Protein 2KUX (pdb70)

InterPro domains:
  IPR005535 Cyclotide [PF03784] (1-30)
  IPR005535 Cyclotide [PIRSF037891] (2-30)
  IPR005535 Cyclotide [PS51052] (1-30)
  IPR012323 Cyclotide, bracelet, conserved site [PS60008] (4-13)
  IPR036146 Cyclotide superfamily [SSF57038] (4-30)

Sequence (30 aa):
GTPCGESCVYIPCISGVIGCSCTDKVCYLNGTPCGESCVYIPCISGVIGCSCTDKVCYLNGTPCGESCVYIPCISGVIGCSCTDKVCYLNGTPCGESCVYIPCISGVIGCSCTDKVCYLNGTPCGESCVYIPCISGVIGCSCTDKVCYLNGTPCGESCVYIPCISGVIGCSCTDKVCYLNGTPCGESCVYIPCISGVIGCSCTDKVCYLNGTPCGESCVYIPCISGVIGCSCTDKVCYLNGTPCGESCVYIPCISGVIGCSCTDKVCYLNGTPCGESCVYIPCISGVIGCSCTDKVCYLNGTPCGESCVYIPCISGVIGCSCTDKVCYLNGTPCGESCVYIPCISGVIGCSCTDKVCYLNGTPCGESCVYIPCISGVIGCSCTDKVCYLNGTPCGESCVYIPCISGVIGCSCTDKVCYLNGTPCGESCVYIPCISGVIGCSCTDKVCYLNGTPCGESCVYIPCISGVIGCSCTDKVCYLNGTPCGESCVYIPCISGVIGCSCTDKVCYLNGTPCGESCVYIPCISGVIGCSCTDKVCYLNGTPCGESCVYIPCISGVIGCSCTDKVCYLNGTPCGESCVYIPCISGVIGCSCTDKVCYLN

Solvent-accessible surface area: 2244 Å² total; per-residue (Å²): 51,90,80,37,78,33,50,44,89,205,114,108,26,130,52,10,132,118,35,10,68,53,80,107,102,52,2,81,67,137

Structure (mmCIF, N/CA/C/O backbone):
data_2KUX
#
_entry.id   2KUX
#
loop_
_atom_site.group_PDB
_atom_site.id
_atom_site.type_symbol
_atom_site.label_atom_id
_atom_site.label_alt_id
_atom_site.label_comp_id
_atom_site.label_asym_id
_atom_site.label_entity_id
_atom_site.label_seq_id
_atom_site.pdbx_PDB_ins_code
_atom_site.Cartn_x
_atom_site.Cartn_y
_atom_site.Cartn_z
_atom_site.occupancy
_atom_site.B_iso_or_equiv
_atom_site.auth_seq_id
_atom_site.auth_comp_id
_atom_site.auth_asym_id
_atom_site.auth_atom_id
_atom_site.pdbx_PDB_model_num
ATOM 1 N N . GLY A 1 1 ? 5.604 8.389 -0.447 1.00 0.00 1 GLY A N 1
ATOM 2 C CA . GLY A 1 1 ? 5.257 9.309 -1.503 1.00 0.00 1 GLY A CA 1
ATOM 3 C C . GLY A 1 1 ? 5.026 8.617 -2.834 1.00 0.00 1 GLY A C 1
ATOM 4 O O . GLY A 1 1 ? 4.144 9.017 -3.592 1.00 0.00 1 GLY A O 1
ATOM 8 N N . THR A 1 2 ? 5.816 7.589 -3.138 1.00 0.00 2 THR A N 1
ATOM 9 C CA . THR A 1 2 ? 5.663 6.889 -4.413 1.00 0.00 2 THR A CA 1
ATOM 10 C C . THR A 1 2 ? 4.851 5.606 -4.258 1.00 0.00 2 THR A C 1
ATOM 11 O O . THR A 1 2 ? 5.302 4.665 -3.618 1.00 0.00 2 THR A O 1
ATOM 22 N N . PRO A 1 3 ? 3.642 5.547 -4.849 1.00 0.00 3 PRO A N 1
ATOM 23 C CA . PRO A 1 3 ? 2.770 4.366 -4.769 1.00 0.00 3 PRO A CA 1
ATOM 24 C C . PRO A 1 3 ? 3.502 3.072 -5.114 1.00 0.00 3 PRO A C 1
ATOM 25 O O . PRO A 1 3 ? 4.174 2.981 -6.139 1.00 0.00 3 PRO A O 1
ATOM 36 N N . CYS A 1 4 ? 3.380 2.080 -4.240 1.00 0.00 4 CYS A N 1
ATOM 37 C CA . CYS A 1 4 ? 4.049 0.797 -4.435 1.00 0.00 4 CYS A CA 1
ATOM 38 C C . CYS A 1 4 ? 3.190 -0.166 -5.247 1.00 0.00 4 CYS A C 1
ATOM 39 O O . CYS A 1 4 ? 3.442 -1.368 -5.259 1.00 0.00 4 CYS A O 1
ATOM 46 N N . GLY A 1 5 ? 2.177 0.372 -5.925 1.00 0.00 5 GLY A N 1
ATOM 47 C CA . GLY A 1 5 ? 1.292 -0.456 -6.729 1.00 0.00 5 GLY A CA 1
ATOM 48 C C . GLY A 1 5 ? 0.610 -1.526 -5.899 1.00 0.00 5 GLY A C 1
ATOM 49 O O . GLY A 1 5 ? 0.340 -2.624 -6.380 1.00 0.00 5 GLY A O 1
ATOM 53 N N . GLU A 1 6 ? 0.344 -1.197 -4.646 1.00 0.00 6 GLU A N 1
ATOM 54 C CA . GLU A 1 6 ? -0.293 -2.115 -3.721 1.00 0.00 6 GLU A CA 1
ATOM 55 C C . GLU A 1 6 ? -1.363 -1.367 -2.937 1.00 0.00 6 GLU A C 1
ATOM 56 O O . GLU A 1 6 ? -1.212 -0.177 -2.659 1.00 0.00 6 GLU A O 1
ATOM 68 N N . SER A 1 7 ? -2.448 -2.044 -2.606 1.00 0.00 7 SER A N 1
ATOM 69 C CA . SER A 1 7 ? -3.539 -1.415 -1.883 1.00 0.00 7 SER A CA 1
ATOM 70 C C . SER A 1 7 ? -4.083 -2.314 -0.784 1.00 0.00 7 SER A C 1
ATOM 71 O O . SER A 1 7 ? -4.021 -3.539 -0.878 1.00 0.00 7 SER A O 1
ATOM 79 N N . CYS A 1 8 ? -4.622 -1.690 0.250 1.00 0.00 8 CYS A N 1
ATOM 80 C CA . CYS A 1 8 ? -5.189 -2.417 1.379 1.00 0.00 8 CYS A CA 1
ATOM 81 C C . CYS A 1 8 ? -6.709 -2.285 1.385 1.00 0.00 8 CYS A C 1
ATOM 82 O O . CYS A 1 8 ? -7.331 -2.132 2.434 1.00 0.00 8 CYS A O 1
ATOM 89 N N . VAL A 1 9 ? -7.301 -2.340 0.196 1.00 0.00 9 VAL A N 1
ATOM 90 C CA . VAL A 1 9 ? -8.747 -2.217 0.052 1.00 0.00 9 VAL A CA 1
ATOM 91 C C . VAL A 1 9 ? -9.459 -3.467 0.557 1.00 0.00 9 VAL A C 1
ATOM 92 O O . VAL A 1 9 ? -10.491 -3.387 1.219 1.00 0.00 9 VAL A O 1
ATOM 105 N N . TYR A 1 10 ? -8.897 -4.619 0.234 1.00 0.00 10 TYR A N 1
ATOM 106 C CA . TYR A 1 10 ? -9.470 -5.896 0.650 1.00 0.00 10 TYR A CA 1
ATOM 107 C C . TYR A 1 10 ? -8.531 -6.620 1.606 1.00 0.00 10 TYR A C 1
ATOM 108 O O . TYR A 1 10 ? -8.944 -7.104 2.657 1.00 0.00 10 TYR A O 1
ATOM 126 N N . ILE A 1 11 ? -7.266 -6.689 1.226 1.00 0.00 11 ILE A N 1
ATOM 127 C CA . ILE A 1 11 ? -6.254 -7.349 2.034 1.00 0.00 11 ILE A CA 1
ATOM 128 C C . ILE A 1 11 ? -5.136 -6.373 2.370 1.00 0.00 11 ILE A C 1
ATOM 129 O O . ILE A 1 11 ? -4.901 -5.421 1.628 1.00 0.00 11 ILE A O 1
ATOM 145 N N . PRO A 1 12 ? -4.434 -6.588 3.493 1.00 0.00 12 PRO A N 1
ATOM 146 C CA . PRO A 1 12 ? -3.339 -5.715 3.908 1.00 0.00 12 PRO A CA 1
ATOM 147 C C . PRO A 1 12 ? -2.162 -5.788 2.944 1.00 0.00 12 PRO A C 1
ATOM 148 O O . PRO A 1 12 ? -1.972 -6.789 2.251 1.00 0.00 12 PRO A O 1
ATOM 159 N N . CYS A 1 13 ? -1.386 -4.722 2.904 1.00 0.00 13 CYS A N 1
ATOM 160 C CA . CYS A 1 13 ? -0.228 -4.644 2.025 1.00 0.00 13 CYS A CA 1
ATOM 161 C C . CYS A 1 13 ? 0.863 -5.617 2.459 1.00 0.00 13 CYS A C 1
ATOM 162 O O . CYS A 1 13 ? 1.280 -5.622 3.619 1.00 0.00 13 CYS A O 1
ATOM 169 N N . ILE A 1 14 ? 1.331 -6.423 1.517 1.00 0.00 14 ILE A N 1
ATOM 170 C CA . ILE A 1 14 ? 2.387 -7.385 1.786 1.00 0.00 14 ILE A CA 1
ATOM 171 C C . ILE A 1 14 ? 3.740 -6.737 1.526 1.00 0.00 14 ILE A C 1
ATOM 172 O O . ILE A 1 14 ? 4.673 -6.863 2.318 1.00 0.00 14 ILE A O 1
ATOM 188 N N . SER A 1 15 ? 3.822 -6.023 0.414 1.00 0.00 15 SER A N 1
ATOM 189 C CA . SER A 1 15 ? 5.036 -5.324 0.021 1.00 0.00 15 SER A CA 1
ATOM 190 C C . SER A 1 15 ? 5.254 -4.106 0.915 1.00 0.00 15 SER A C 1
ATOM 191 O O . SER A 1 15 ? 6.374 -3.621 1.066 1.00 0.00 15 SER A O 1
ATOM 199 N N . GLY A 1 16 ? 4.158 -3.622 1.495 1.00 0.00 16 GLY A N 1
ATOM 200 C CA . GLY A 1 16 ? 4.184 -2.458 2.369 1.00 0.00 16 GLY A CA 1
ATOM 201 C C . GLY A 1 16 ? 5.196 -2.550 3.498 1.00 0.00 16 GLY A C 1
ATOM 202 O O . GLY A 1 16 ? 5.578 -1.533 4.073 1.00 0.00 16 GLY A O 1
ATOM 206 N N . VAL A 1 17 ? 5.637 -3.762 3.811 1.00 0.00 17 VAL A N 1
ATOM 207 C CA . VAL A 1 17 ? 6.613 -3.978 4.877 1.00 0.00 17 VAL A CA 1
ATOM 208 C C . VAL A 1 17 ? 7.928 -3.251 4.601 1.00 0.00 17 VAL A C 1
ATOM 209 O O . VAL A 1 17 ? 8.725 -3.027 5.509 1.00 0.00 17 VAL A O 1
ATOM 222 N N . ILE A 1 18 ? 8.149 -2.888 3.345 1.00 0.00 18 ILE A N 1
ATOM 223 C CA . ILE A 1 18 ? 9.373 -2.190 2.955 1.00 0.00 18 ILE A CA 1
ATOM 224 C C . ILE A 1 18 ? 9.307 -0.700 3.287 1.00 0.00 18 ILE A C 1
ATOM 225 O O . ILE A 1 18 ? 10.266 0.037 3.057 1.00 0.00 18 ILE A O 1
ATOM 241 N N . GLY A 1 19 ? 8.181 -0.259 3.827 1.00 0.00 19 GLY A N 1
ATOM 242 C CA . GLY A 1 19 ? 8.033 1.141 4.175 1.00 0.00 19 GLY A CA 1
ATOM 243 C C . GLY A 1 19 ? 6.742 1.724 3.652 1.00 0.00 19 GLY A C 1
ATOM 244 O O . GLY A 1 19 ? 6.281 2.765 4.121 1.00 0.00 19 GLY A O 1
ATOM 248 N N . CYS A 1 20 ? 6.166 1.053 2.667 1.00 0.00 20 CYS A N 1
ATOM 249 C CA . CYS A 1 20 ? 4.918 1.502 2.060 1.00 0.00 20 CYS A CA 1
ATOM 250 C C . CYS A 1 20 ? 3.807 1.604 3.099 1.00 0.00 20 CYS A C 1
ATOM 251 O O . CYS A 1 20 ? 3.455 0.626 3.756 1.00 0.00 20 CYS A O 1
ATOM 258 N N . SER A 1 21 ? 3.251 2.793 3.220 1.00 0.00 21 SER A N 1
ATOM 259 C CA . SER A 1 21 ? 2.169 3.046 4.151 1.00 0.00 21 SER A CA 1
ATOM 260 C C . SER A 1 21 ? 0.869 3.177 3.378 1.00 0.00 21 SER A C 1
ATOM 261 O O . SER A 1 21 ? 0.821 3.865 2.355 1.00 0.00 21 SER A O 1
ATOM 269 N N . CYS A 1 22 ? -0.177 2.505 3.831 1.00 0.00 22 CYS A N 1
ATOM 270 C CA . CYS A 1 22 ? -1.443 2.561 3.126 1.00 0.00 22 CYS A CA 1
ATOM 271 C C . CYS A 1 22 ? -2.146 3.892 3.362 1.00 0.00 22 CYS A C 1
ATOM 272 O O . CYS A 1 22 ? -2.658 4.165 4.446 1.00 0.00 22 CYS A O 1
ATOM 279 N N . THR A 1 23 ? -2.176 4.699 2.320 1.00 0.00 23 THR A N 1
ATOM 280 C CA . THR A 1 23 ? -2.819 5.992 2.349 1.00 0.00 23 THR A CA 1
ATOM 281 C C . THR A 1 23 ? -4.074 5.925 1.493 1.00 0.00 23 THR A C 1
ATOM 282 O O . THR A 1 23 ? -3.997 5.645 0.298 1.00 0.00 23 THR A O 1
ATOM 293 N N . ASP A 1 24 ? -5.219 6.145 2.121 1.00 0.00 24 ASP A N 1
ATOM 294 C CA . ASP A 1 24 ? -6.508 6.083 1.439 1.00 0.00 24 ASP A CA 1
ATOM 295 C C . ASP A 1 24 ? -6.660 4.765 0.676 1.00 0.00 24 ASP A C 1
ATOM 296 O O . ASP A 1 24 ? -6.977 4.731 -0.513 1.00 0.00 24 ASP A O 1
ATOM 305 N N . LYS A 1 25 ? -6.439 3.677 1.398 1.00 0.00 25 LYS A N 1
ATOM 306 C CA . LYS A 1 25 ? -6.558 2.316 0.862 1.00 0.00 25 LYS A CA 1
ATOM 307 C C . LYS A 1 25 ? -5.458 1.956 -0.146 1.00 0.00 25 LYS A C 1
ATOM 308 O O . LYS A 1 25 ? -5.483 0.862 -0.703 1.00 0.00 25 LYS A O 1
ATOM 327 N N . VAL A 1 26 ? -4.493 2.842 -0.380 1.00 0.00 26 VAL A N 1
ATOM 328 C CA . VAL A 1 26 ? -3.413 2.545 -1.328 1.00 0.00 26 VAL A CA 1
ATOM 329 C C . VAL A 1 26 ? -2.051 2.764 -0.673 1.00 0.00 26 VAL A C 1
ATOM 330 O O . VAL A 1 26 ? -1.771 3.838 -0.163 1.00 0.00 26 VAL A O 1
ATOM 343 N N . CYS A 1 27 ? -1.207 1.741 -0.679 1.00 0.00 27 CYS A N 1
ATOM 344 C CA . CYS A 1 27 ? 0.112 1.845 -0.063 1.00 0.00 27 CYS A CA 1
ATOM 345 C C . CYS A 1 27 ? 1.099 2.656 -0.906 1.00 0.00 27 CYS A C 1
ATOM 346 O O . CYS A 1 27 ? 1.350 2.356 -2.079 1.00 0.00 27 CYS A O 1
ATOM 353 N N . TYR A 1 28 ? 1.668 3.680 -0.275 1.00 0.00 28 TYR A N 1
ATOM 354 C CA . TYR A 1 28 ? 2.646 4.555 -0.907 1.00 0.00 28 TYR A CA 1
ATOM 355 C C . TYR A 1 28 ? 3.991 4.396 -0.219 1.00 0.00 28 TYR A C 1
ATOM 356 O O . TYR A 1 28 ? 4.060 4.222 0.997 1.00 0.00 28 TYR A O 1
ATOM 374 N N . LEU A 1 29 ? 5.047 4.491 -0.991 1.00 0.00 29 LEU A N 1
ATOM 375 C CA . LEU A 1 29 ? 6.396 4.392 -0.470 1.00 0.00 29 LEU A CA 1
ATOM 376 C C . LEU A 1 29 ? 6.891 5.785 -0.158 1.00 0.00 29 LEU A C 1
ATOM 377 O O . LEU A 1 29 ? 7.589 6.404 -0.967 1.00 0.00 29 LEU A O 1
ATOM 393 N N . ASN A 1 30 ? 6.484 6.280 1.006 1.00 0.00 30 ASN A N 1
ATOM 394 C CA . ASN A 1 30 ? 6.848 7.617 1.473 1.00 0.00 30 ASN A CA 1
ATOM 395 C C . ASN A 1 30 ? 6.571 8.674 0.409 1.00 0.00 30 ASN A C 1
ATOM 396 O O . ASN A 1 30 ? 7.224 9.714 0.362 1.00 0.00 30 ASN A O 1
ATOM 407 N N . GLY A 1 1 ? 5.595 8.437 -0.124 1.00 0.00 1 GLY A N 2
ATOM 408 C CA . GLY A 1 1 ? 5.287 9.440 -1.116 1.00 0.00 1 GLY A CA 2
ATOM 409 C C . GLY A 1 1 ? 4.976 8.857 -2.481 1.00 0.00 1 GLY A C 2
ATOM 410 O O . GLY A 1 1 ? 4.110 9.371 -3.187 1.00 0.00 1 GLY A O 2
ATOM 414 N N . THR A 1 2 ? 5.676 7.795 -2.876 1.00 0.00 2 THR A N 2
ATOM 415 C CA . THR A 1 2 ? 5.429 7.204 -4.191 1.00 0.00 2 THR A CA 2
ATOM 416 C C . THR A 1 2 ? 4.688 5.872 -4.076 1.00 0.00 2 THR A C 2
ATOM 417 O O . THR A 1 2 ? 5.194 4.927 -3.487 1.00 0.00 2 THR A O 2
ATOM 428 N N . PRO A 1 3 ? 3.475 5.779 -4.648 1.00 0.00 3 PRO A N 2
ATOM 429 C CA . PRO A 1 3 ? 2.660 4.556 -4.609 1.00 0.00 3 PRO A CA 2
ATOM 430 C C . PRO A 1 3 ? 3.437 3.325 -5.069 1.00 0.00 3 PRO A C 2
ATOM 431 O O . PRO A 1 3 ? 4.159 3.370 -6.063 1.00 0.00 3 PRO A O 2
ATOM 442 N N . CYS A 1 4 ? 3.293 2.231 -4.331 1.00 0.00 4 CYS A N 2
ATOM 443 C CA . CYS A 1 4 ? 3.991 0.997 -4.653 1.00 0.00 4 CYS A CA 2
ATOM 444 C C . CYS A 1 4 ? 3.114 0.103 -5.511 1.00 0.00 4 CYS A C 2
ATOM 445 O O . CYS A 1 4 ? 3.443 -1.053 -5.763 1.00 0.00 4 CYS A O 2
ATOM 452 N N . GLY A 1 5 ? 1.977 0.643 -5.939 1.00 0.00 5 GLY A N 2
ATOM 453 C CA . GLY A 1 5 ? 1.046 -0.123 -6.745 1.00 0.00 5 GLY A CA 2
ATOM 454 C C . GLY A 1 5 ? 0.206 -1.054 -5.893 1.00 0.00 5 GLY A C 2
ATOM 455 O O . GLY A 1 5 ? -0.910 -1.416 -6.263 1.00 0.00 5 GLY A O 2
ATOM 459 N N . GLU A 1 6 ? 0.752 -1.434 -4.747 1.00 0.00 6 GLU A N 2
ATOM 460 C CA . GLU A 1 6 ? 0.072 -2.320 -3.822 1.00 0.00 6 GLU A CA 2
ATOM 461 C C . GLU A 1 6 ? -1.040 -1.563 -3.109 1.00 0.00 6 GLU A C 2
ATOM 462 O O . GLU A 1 6 ? -0.836 -0.453 -2.615 1.00 0.00 6 GLU A O 2
ATOM 474 N N . SER A 1 7 ? -2.215 -2.155 -3.085 1.00 0.00 7 SER A N 2
ATOM 475 C CA . SER A 1 7 ? -3.372 -1.540 -2.465 1.00 0.00 7 SER A CA 2
ATOM 476 C C . SER A 1 7 ? -3.818 -2.296 -1.219 1.00 0.00 7 SER A C 2
ATOM 477 O O . SER A 1 7 ? -3.590 -3.495 -1.080 1.00 0.00 7 SER A O 2
ATOM 485 N N . CYS A 1 8 ? -4.463 -1.567 -0.329 1.00 0.00 8 CYS A N 2
ATOM 486 C CA . CYS A 1 8 ? -4.971 -2.113 0.919 1.00 0.00 8 CYS A CA 2
ATOM 487 C C . CYS A 1 8 ? -6.477 -1.882 1.006 1.00 0.00 8 CYS A C 2
ATOM 488 O O . CYS A 1 8 ? -6.998 -1.448 2.031 1.00 0.00 8 CYS A O 2
ATOM 495 N N . VAL A 1 9 ? -7.163 -2.151 -0.100 1.00 0.00 9 VAL A N 2
ATOM 496 C CA . VAL A 1 9 ? -8.606 -1.956 -0.179 1.00 0.00 9 VAL A CA 2
ATOM 497 C C . VAL A 1 9 ? -9.362 -3.009 0.624 1.00 0.00 9 VAL A C 2
ATOM 498 O O . VAL A 1 9 ? -10.306 -2.699 1.344 1.00 0.00 9 VAL A O 2
ATOM 511 N N . TYR A 1 10 ? -8.940 -4.253 0.482 1.00 0.00 10 TYR A N 2
ATOM 512 C CA . TYR A 1 10 ? -9.580 -5.361 1.188 1.00 0.00 10 TYR A CA 2
ATOM 513 C C . TYR A 1 10 ? -8.647 -5.953 2.235 1.00 0.00 10 TYR A C 2
ATOM 514 O O . TYR A 1 10 ? -9.027 -6.146 3.387 1.00 0.00 10 TYR A O 2
ATOM 532 N N . ILE A 1 11 ? -7.425 -6.247 1.821 1.00 0.00 11 ILE A N 2
ATOM 533 C CA . ILE A 1 11 ? -6.432 -6.825 2.711 1.00 0.00 11 ILE A CA 2
ATOM 534 C C . ILE A 1 11 ? -5.232 -5.899 2.839 1.00 0.00 11 ILE A C 2
ATOM 535 O O . ILE A 1 11 ? -4.974 -5.089 1.948 1.00 0.00 11 ILE A O 2
ATOM 551 N N . PRO A 1 12 ? -4.481 -6.000 3.947 1.00 0.00 12 PRO A N 2
ATOM 552 C CA . PRO A 1 12 ? -3.304 -5.168 4.173 1.00 0.00 12 PRO A CA 2
ATOM 553 C C . PRO A 1 12 ? -2.186 -5.493 3.191 1.00 0.00 12 PRO A C 2
ATOM 554 O O . PRO A 1 12 ? -2.093 -6.611 2.682 1.00 0.00 12 PRO A O 2
ATOM 565 N N . CYS A 1 13 ? -1.354 -4.506 2.931 1.00 0.00 13 CYS A N 2
ATOM 566 C CA . CYS A 1 13 ? -0.240 -4.654 2.007 1.00 0.00 13 CYS A CA 2
ATOM 567 C C . CYS A 1 13 ? 0.850 -5.550 2.586 1.00 0.00 13 CYS A C 2
ATOM 568 O O . CYS A 1 13 ? 1.284 -5.356 3.724 1.00 0.00 13 CYS A O 2
ATOM 575 N N . ILE A 1 14 ? 1.297 -6.520 1.798 1.00 0.00 14 ILE A N 2
ATOM 576 C CA . ILE A 1 14 ? 2.347 -7.431 2.233 1.00 0.00 14 ILE A CA 2
ATOM 577 C C . ILE A 1 14 ? 3.722 -6.865 1.891 1.00 0.00 14 ILE A C 2
ATOM 578 O O . ILE A 1 14 ? 4.668 -6.988 2.670 1.00 0.00 14 ILE A O 2
ATOM 594 N N . SER A 1 15 ? 3.820 -6.229 0.731 1.00 0.00 15 SER A N 2
ATOM 595 C CA . SER A 1 15 ? 5.067 -5.625 0.284 1.00 0.00 15 SER A CA 2
ATOM 596 C C . SER A 1 15 ? 5.329 -4.338 1.062 1.00 0.00 15 SER A C 2
ATOM 597 O O . SER A 1 15 ? 6.452 -3.835 1.103 1.00 0.00 15 SER A O 2
ATOM 605 N N . GLY A 1 16 ? 4.265 -3.819 1.673 1.00 0.00 16 GLY A N 2
ATOM 606 C CA . GLY A 1 16 ? 4.330 -2.592 2.452 1.00 0.00 16 GLY A CA 2
ATOM 607 C C . GLY A 1 16 ? 5.406 -2.599 3.523 1.00 0.00 16 GLY A C 2
ATOM 608 O O . GLY A 1 16 ? 5.803 -1.544 4.013 1.00 0.00 16 GLY A O 2
ATOM 612 N N . VAL A 1 17 ? 5.887 -3.783 3.881 1.00 0.00 17 VAL A N 2
ATOM 613 C CA . VAL A 1 17 ? 6.929 -3.920 4.894 1.00 0.00 17 VAL A CA 2
ATOM 614 C C . VAL A 1 17 ? 8.201 -3.172 4.500 1.00 0.00 17 VAL A C 2
ATOM 615 O O . VAL A 1 17 ? 9.039 -2.863 5.344 1.00 0.00 17 VAL A O 2
ATOM 628 N N . ILE A 1 18 ? 8.336 -2.885 3.212 1.00 0.00 18 ILE A N 2
ATOM 629 C CA . ILE A 1 18 ? 9.507 -2.171 2.704 1.00 0.00 18 ILE A CA 2
ATOM 630 C C . ILE A 1 18 ? 9.409 -0.669 2.959 1.00 0.00 18 ILE A C 2
ATOM 631 O O . ILE A 1 18 ? 10.339 0.082 2.662 1.00 0.00 18 ILE A O 2
ATOM 647 N N . GLY A 1 19 ? 8.285 -0.232 3.505 1.00 0.00 19 GLY A N 2
ATOM 648 C CA . GLY A 1 19 ? 8.102 1.177 3.783 1.00 0.00 19 GLY A CA 2
ATOM 649 C C . GLY A 1 19 ? 6.755 1.675 3.317 1.00 0.00 19 GLY A C 2
ATOM 650 O O . GLY A 1 19 ? 6.261 2.701 3.789 1.00 0.00 19 GLY A O 2
ATOM 654 N N . CYS A 1 20 ? 6.165 0.950 2.381 1.00 0.00 20 CYS A N 2
ATOM 655 C CA . CYS A 1 20 ? 4.862 1.316 1.836 1.00 0.00 20 CYS A CA 2
ATOM 656 C C . CYS A 1 20 ? 3.804 1.333 2.934 1.00 0.00 20 CYS A C 2
ATOM 657 O O . CYS A 1 20 ? 3.571 0.335 3.613 1.00 0.00 20 CYS A O 2
ATOM 664 N N . SER A 1 21 ? 3.168 2.476 3.094 1.00 0.00 21 SER A N 2
ATOM 665 C CA . SER A 1 21 ? 2.137 2.647 4.100 1.00 0.00 21 SER A CA 2
ATOM 666 C C . SER A 1 21 ? 0.769 2.742 3.447 1.00 0.00 21 SER A C 2
ATOM 667 O O . SER A 1 21 ? 0.627 3.345 2.382 1.00 0.00 21 SER A O 2
ATOM 675 N N . CYS A 1 22 ? -0.231 2.149 4.081 1.00 0.00 22 CYS A N 2
ATOM 676 C CA . CYS A 1 22 ? -1.583 2.175 3.550 1.00 0.00 22 CYS A CA 2
ATOM 677 C C . CYS A 1 22 ? -2.117 3.603 3.535 1.00 0.00 22 CYS A C 2
ATOM 678 O O . CYS A 1 22 ? -2.325 4.212 4.583 1.00 0.00 22 CYS A O 2
ATOM 685 N N . THR A 1 23 ? -2.322 4.130 2.340 1.00 0.00 23 THR A N 2
ATOM 686 C CA . THR A 1 23 ? -2.818 5.482 2.171 1.00 0.00 23 THR A CA 2
ATOM 687 C C . THR A 1 23 ? -4.105 5.469 1.357 1.00 0.00 23 THR A C 2
ATOM 688 O O . THR A 1 23 ? -4.077 5.350 0.133 1.00 0.00 23 THR A O 2
ATOM 699 N N . ASP A 1 24 ? -5.225 5.571 2.060 1.00 0.00 24 ASP A N 2
ATOM 700 C CA . ASP A 1 24 ? -6.551 5.567 1.448 1.00 0.00 24 ASP A CA 2
ATOM 701 C C . ASP A 1 24 ? -6.706 4.432 0.439 1.00 0.00 24 ASP A C 2
ATOM 702 O O . ASP A 1 24 ? -6.897 4.659 -0.754 1.00 0.00 24 ASP A O 2
ATOM 711 N N . LYS A 1 25 ? -6.623 3.208 0.952 1.00 0.00 25 LYS A N 2
ATOM 712 C CA . LYS A 1 25 ? -6.769 1.977 0.159 1.00 0.00 25 LYS A CA 2
ATOM 713 C C . LYS A 1 25 ? -5.566 1.699 -0.748 1.00 0.00 25 LYS A C 2
ATOM 714 O O . LYS A 1 25 ? -5.529 0.661 -1.405 1.00 0.00 25 LYS A O 2
ATOM 733 N N . VAL A 1 26 ? -4.589 2.595 -0.802 1.00 0.00 26 VAL A N 2
ATOM 734 C CA . VAL A 1 26 ? -3.418 2.371 -1.654 1.00 0.00 26 VAL A CA 2
ATOM 735 C C . VAL A 1 26 ? -2.129 2.608 -0.873 1.00 0.00 26 VAL A C 2
ATOM 736 O O . V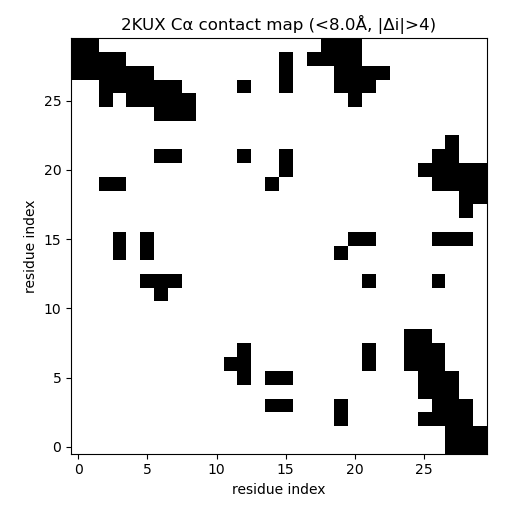AL A 1 26 ? -1.959 3.648 -0.254 1.00 0.00 26 VAL A O 2
ATOM 749 N N . CYS A 1 27 ? -1.222 1.645 -0.889 1.00 0.00 27 CYS A N 2
ATOM 750 C CA . CYS A 1 27 ? 0.031 1.795 -0.159 1.00 0.00 27 CYS A CA 2
ATOM 751 C C . CYS A 1 27 ? 1.052 2.635 -0.927 1.00 0.00 27 CYS A C 2
ATOM 752 O O . CYS A 1 27 ? 1.359 2.371 -2.094 1.00 0.00 27 CYS A O 2
ATOM 759 N N . TYR A 1 28 ? 1.578 3.651 -0.247 1.00 0.00 28 TYR A N 2
ATOM 760 C CA . TYR A 1 28 ? 2.570 4.548 -0.822 1.00 0.00 28 TYR A CA 2
ATOM 761 C C . TYR A 1 28 ? 3.910 4.360 -0.134 1.00 0.00 28 TYR A C 2
ATOM 762 O O . TYR A 1 28 ? 3.976 4.132 1.072 1.00 0.00 28 TYR A O 2
ATOM 780 N N . LEU A 1 29 ? 4.965 4.489 -0.901 1.00 0.00 29 LEU A N 2
ATOM 781 C CA . LEU A 1 29 ? 6.317 4.368 -0.399 1.00 0.00 29 LEU A CA 2
ATOM 782 C C . LEU A 1 29 ? 6.825 5.747 -0.039 1.00 0.00 29 LEU A C 2
ATOM 783 O O . LEU A 1 29 ? 7.483 6.412 -0.847 1.00 0.00 29 LEU A O 2
ATOM 799 N N . ASN A 1 30 ? 6.476 6.173 1.170 1.00 0.00 30 ASN A N 2
ATOM 800 C CA . ASN A 1 30 ? 6.860 7.481 1.702 1.00 0.00 30 ASN A CA 2
ATOM 801 C C . ASN A 1 30 ? 6.620 8.600 0.695 1.00 0.00 30 ASN A C 2
ATOM 802 O O . ASN A 1 30 ? 7.350 9.587 0.662 1.00 0.00 30 ASN A O 2
ATOM 813 N N . GLY A 1 1 ? 5.326 8.128 0.041 1.00 0.00 1 GLY A N 3
ATOM 814 C CA . GLY A 1 1 ? 4.888 9.110 -0.923 1.00 0.00 1 GLY A CA 3
ATOM 815 C C . GLY A 1 1 ? 4.763 8.544 -2.326 1.00 0.00 1 GLY A C 3
ATOM 816 O O . GLY A 1 1 ? 3.900 8.970 -3.090 1.00 0.00 1 GLY A O 3
ATOM 820 N N . THR A 1 2 ? 5.623 7.593 -2.680 1.00 0.00 2 THR A N 3
ATOM 821 C CA . THR A 1 2 ? 5.580 7.003 -4.017 1.00 0.00 2 THR A CA 3
ATOM 822 C C . THR A 1 2 ? 4.778 5.701 -4.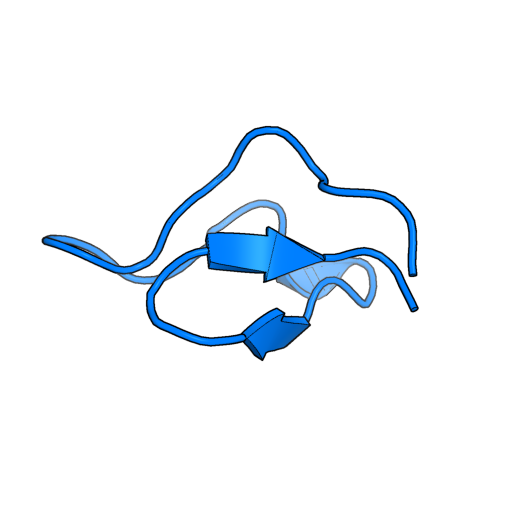018 1.00 0.00 2 THR A C 3
ATOM 823 O O . THR A 1 2 ? 5.228 4.705 -3.470 1.00 0.00 2 THR A O 3
ATOM 834 N N . PRO A 1 3 ? 3.583 5.694 -4.638 1.00 0.00 3 PRO A N 3
ATOM 835 C CA . PRO A 1 3 ? 2.721 4.504 -4.699 1.00 0.00 3 PRO A CA 3
ATOM 836 C C . PRO 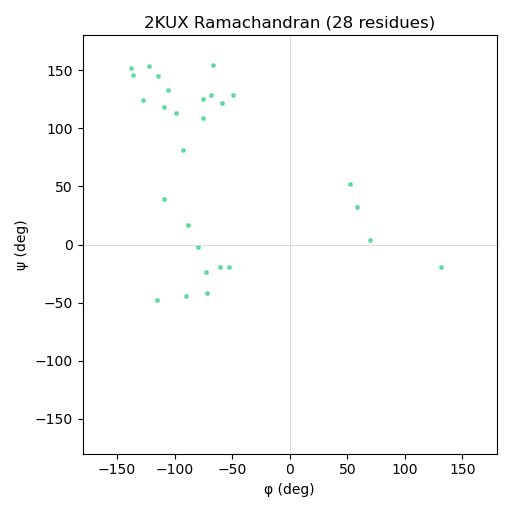A 1 3 ? 3.476 3.253 -5.139 1.00 0.00 3 PRO A C 3
ATOM 837 O O . PRO A 1 3 ? 4.220 3.280 -6.116 1.00 0.00 3 PRO A O 3
ATOM 848 N N . CYS A 1 4 ? 3.280 2.161 -4.409 1.00 0.00 4 CYS A N 3
ATOM 849 C CA . CYS A 1 4 ? 3.948 0.911 -4.722 1.00 0.00 4 CYS A CA 3
ATOM 850 C C . CYS A 1 4 ? 3.072 0.073 -5.632 1.00 0.00 4 CYS A C 3
ATOM 851 O O . CYS A 1 4 ? 3.394 -1.069 -5.949 1.00 0.00 4 CYS A O 3
ATOM 858 N N . GLY A 1 5 ? 1.937 0.643 -6.022 1.00 0.00 5 GLY A N 3
ATOM 859 C CA . GLY A 1 5 ? 0.996 -0.068 -6.862 1.00 0.00 5 GLY A CA 3
ATOM 860 C C . GLY A 1 5 ? 0.140 -1.010 -6.043 1.00 0.00 5 GLY A C 3
ATOM 861 O O . GLY A 1 5 ? -0.998 -1.310 -6.400 1.00 0.00 5 GLY A O 3
ATOM 865 N N . GLU A 1 6 ? 0.698 -1.460 -4.927 1.00 0.00 6 GLU A N 3
ATOM 866 C CA . GLU A 1 6 ? 0.009 -2.360 -4.027 1.00 0.00 6 GLU A CA 3
ATOM 867 C C . GLU A 1 6 ? -1.005 -1.575 -3.210 1.00 0.00 6 GLU A C 3
ATOM 868 O O . GLU A 1 6 ? -0.709 -0.487 -2.709 1.00 0.00 6 GLU A O 3
ATOM 880 N N . SER A 1 7 ? -2.201 -2.109 -3.104 1.00 0.00 7 SER A N 3
ATOM 881 C CA . SER A 1 7 ? -3.264 -1.448 -2.377 1.00 0.00 7 SER A CA 3
ATOM 882 C C . SER A 1 7 ? -3.874 -2.344 -1.312 1.00 0.00 7 SER A C 3
ATOM 883 O O . SER A 1 7 ? -3.979 -3.559 -1.476 1.00 0.00 7 SER A O 3
ATOM 891 N N . CYS A 1 8 ? -4.282 -1.715 -0.229 1.00 0.00 8 CYS A N 3
ATOM 892 C CA . CYS A 1 8 ? -4.898 -2.405 0.890 1.00 0.00 8 CYS A CA 3
ATOM 893 C C . CYS A 1 8 ? -6.379 -2.060 0.977 1.00 0.00 8 CYS A C 3
ATOM 894 O O . CYS A 1 8 ? -6.891 -1.715 2.040 1.00 0.00 8 CYS A O 3
ATOM 901 N N . VAL A 1 9 ? -7.059 -2.146 -0.161 1.00 0.00 9 VAL A N 3
ATOM 902 C CA . VAL A 1 9 ? -8.483 -1.840 -0.230 1.00 0.00 9 VAL A CA 3
ATOM 903 C C . VAL A 1 9 ? -9.296 -2.883 0.530 1.00 0.00 9 VAL A C 3
ATOM 904 O O . VAL A 1 9 ? -10.280 -2.563 1.192 1.00 0.00 9 VAL A O 3
ATOM 917 N N . TYR A 1 10 ? -8.867 -4.130 0.423 1.00 0.00 10 TYR A N 3
ATOM 918 C CA . TYR A 1 10 ? -9.541 -5.238 1.095 1.00 0.00 10 TYR A CA 3
ATOM 919 C C . TYR A 1 10 ? -8.632 -5.861 2.149 1.00 0.00 10 TYR A C 3
ATOM 920 O O . TYR A 1 10 ? -9.028 -6.048 3.298 1.00 0.00 10 TYR A O 3
ATOM 938 N N . ILE A 1 11 ? -7.412 -6.178 1.746 1.00 0.00 11 ILE A N 3
ATOM 939 C CA . ILE A 1 11 ? -6.435 -6.780 2.642 1.00 0.00 11 ILE A CA 3
ATOM 940 C C . ILE A 1 11 ? -5.195 -5.902 2.724 1.00 0.00 11 ILE A C 3
ATOM 941 O O . ILE A 1 11 ? -4.878 -5.196 1.769 1.00 0.00 11 ILE A O 3
ATOM 957 N N . PRO A 1 12 ? -4.479 -5.923 3.861 1.00 0.00 12 PRO A N 3
ATOM 958 C CA . PRO A 1 12 ? -3.274 -5.114 4.044 1.00 0.00 12 PRO A CA 3
ATOM 959 C C . PRO A 1 12 ? -2.170 -5.494 3.066 1.00 0.00 12 PRO A C 3
ATOM 960 O O . PRO A 1 12 ? -2.108 -6.626 2.583 1.00 0.00 12 PRO A O 3
ATOM 971 N N . CYS A 1 13 ? -1.310 -4.536 2.779 1.00 0.00 13 CYS A N 3
ATOM 972 C CA . CYS A 1 13 ? -0.208 -4.745 1.854 1.00 0.00 13 CYS A CA 3
ATOM 973 C C . CYS A 1 13 ? 0.897 -5.582 2.486 1.00 0.00 13 CYS A C 3
ATOM 974 O O . CYS A 1 13 ? 1.357 -5.293 3.593 1.00 0.00 13 CYS A O 3
ATOM 981 N N . ILE A 1 14 ? 1.336 -6.600 1.763 1.00 0.00 14 ILE A N 3
ATOM 982 C CA . ILE A 1 14 ? 2.405 -7.468 2.223 1.00 0.00 14 ILE A CA 3
ATOM 983 C C . ILE A 1 14 ? 3.756 -6.796 1.984 1.00 0.00 14 ILE A C 3
ATOM 984 O O . ILE A 1 14 ? 4.687 -6.933 2.780 1.00 0.00 14 ILE A O 3
ATOM 1000 N N . SER A 1 15 ? 3.849 -6.050 0.887 1.00 0.00 15 SER A N 3
ATOM 1001 C CA . SER A 1 15 ? 5.071 -5.344 0.536 1.00 0.00 15 SER A CA 3
ATOM 1002 C C . SER A 1 15 ? 5.228 -4.076 1.375 1.00 0.00 15 SER A C 3
ATOM 1003 O O . SER A 1 15 ? 6.205 -3.345 1.235 1.00 0.00 15 SER A O 3
ATOM 1011 N N . GLY A 1 16 ? 4.262 -3.828 2.255 1.00 0.00 16 GLY A N 3
ATOM 1012 C CA . GLY A 1 16 ? 4.303 -2.655 3.115 1.00 0.00 16 GLY A CA 3
ATOM 1013 C C . GLY A 1 16 ? 5.567 -2.583 3.955 1.00 0.00 16 GLY A C 3
ATOM 1014 O O . GLY A 1 16 ? 5.980 -1.506 4.383 1.00 0.00 16 GLY A O 3
ATOM 1018 N N . VAL A 1 17 ? 6.179 -3.737 4.180 1.00 0.00 17 VAL A N 3
ATOM 1019 C CA . VAL A 1 17 ? 7.399 -3.834 4.970 1.00 0.00 17 VAL A CA 3
ATOM 1020 C C . VAL A 1 17 ? 8.535 -3.015 4.363 1.00 0.00 17 VAL A C 3
ATOM 1021 O O . VAL A 1 17 ? 9.444 -2.577 5.065 1.00 0.00 17 VAL A O 3
ATOM 1034 N N . ILE A 1 18 ? 8.483 -2.813 3.057 1.00 0.00 18 ILE A N 3
ATOM 1035 C CA . ILE A 1 18 ? 9.527 -2.048 2.371 1.00 0.00 18 ILE A CA 3
ATOM 1036 C C . ILE A 1 18 ? 9.318 -0.538 2.508 1.00 0.00 18 ILE A C 3
ATOM 1037 O O . ILE A 1 18 ? 10.058 0.250 1.921 1.00 0.00 18 ILE A O 3
ATOM 1053 N N . GLY A 1 19 ? 8.323 -0.133 3.290 1.00 0.00 19 GLY A N 3
ATOM 1054 C CA . GLY A 1 19 ? 8.076 1.283 3.480 1.00 0.00 19 GLY A CA 3
ATOM 1055 C C . GLY A 1 19 ? 6.692 1.703 3.042 1.00 0.00 19 GLY A C 3
ATOM 1056 O O . GLY A 1 19 ? 6.207 2.770 3.425 1.00 0.00 19 GLY A O 3
ATOM 1060 N N . CYS A 1 20 ? 6.058 0.872 2.232 1.00 0.00 20 CYS A N 3
ATOM 1061 C CA . CYS A 1 20 ? 4.720 1.166 1.736 1.00 0.00 20 CYS A CA 3
ATOM 1062 C C . CYS A 1 20 ? 3.721 1.230 2.889 1.00 0.00 20 CYS A C 3
ATOM 1063 O O . CYS A 1 20 ? 3.595 0.295 3.675 1.00 0.00 20 CYS A O 3
ATOM 1070 N N . SER A 1 21 ? 3.020 2.344 2.980 1.00 0.00 21 SER A N 3
ATOM 1071 C CA . SER A 1 21 ? 2.036 2.554 4.027 1.00 0.00 21 SER A CA 3
ATOM 1072 C C . SER A 1 21 ? 0.661 2.775 3.417 1.00 0.00 21 SER A C 3
ATOM 1073 O O . SER A 1 21 ? 0.543 3.380 2.348 1.00 0.00 21 SER A O 3
ATOM 1081 N N . CYS A 1 22 ? -0.370 2.280 4.086 1.00 0.00 22 CYS A N 3
ATOM 1082 C CA . CYS A 1 22 ? -1.730 2.424 3.591 1.00 0.00 22 CYS A CA 3
ATOM 1083 C C . CYS A 1 22 ? -2.155 3.884 3.520 1.00 0.00 22 CYS A C 3
ATOM 1084 O O . CYS A 1 22 ? -2.322 4.553 4.538 1.00 0.00 22 CYS A O 3
ATOM 1091 N N . THR A 1 23 ? -2.340 4.356 2.300 1.00 0.00 23 THR A N 3
ATOM 1092 C CA . THR A 1 23 ? -2.764 5.715 2.042 1.00 0.00 23 THR A CA 3
ATOM 1093 C C . THR A 1 23 ? -4.085 5.676 1.285 1.00 0.00 23 THR A C 3
ATOM 1094 O O . THR A 1 23 ? -4.111 5.504 0.066 1.00 0.00 23 THR A O 3
ATOM 1105 N N . ASP A 1 24 ? -5.175 5.791 2.032 1.00 0.00 24 ASP A N 3
ATOM 1106 C CA . ASP A 1 24 ? -6.526 5.739 1.475 1.00 0.00 24 ASP A CA 3
ATOM 1107 C C . ASP A 1 24 ? -6.707 4.524 0.563 1.00 0.00 24 ASP A C 3
ATOM 1108 O O . ASP A 1 24 ? -7.020 4.656 -0.624 1.00 0.00 24 ASP A O 3
ATOM 1117 N N . LYS A 1 25 ? -6.511 3.341 1.145 1.00 0.00 25 LYS A N 3
ATOM 1118 C CA . LYS A 1 25 ? -6.660 2.058 0.446 1.00 0.00 25 LYS A CA 3
ATOM 1119 C C . LYS A 1 25 ? -5.487 1.742 -0.483 1.00 0.00 25 LYS A C 3
ATOM 1120 O O . LYS A 1 25 ? -5.395 0.632 -0.989 1.00 0.00 25 LYS A O 3
ATOM 1139 N N . VAL A 1 26 ? -4.594 2.694 -0.718 1.00 0.00 26 VAL A N 3
ATOM 1140 C CA . VAL A 1 26 ? -3.455 2.442 -1.604 1.00 0.00 26 VAL A CA 3
ATOM 1141 C C . VAL A 1 26 ? -2.144 2.637 -0.856 1.00 0.00 26 VAL A C 3
ATOM 1142 O O . VAL A 1 26 ? -1.935 3.667 -0.230 1.00 0.00 26 VAL A O 3
ATOM 1155 N N . CYS A 1 27 ? -1.267 1.649 -0.901 1.00 0.00 27 CYS A N 3
ATOM 1156 C CA . CYS A 1 27 ? 0.002 1.751 -0.195 1.00 0.00 27 CYS A CA 3
ATOM 1157 C C . CYS A 1 27 ? 1.039 2.568 -0.961 1.00 0.00 27 CYS A C 3
ATOM 1158 O O . CYS A 1 27 ? 1.401 2.250 -2.098 1.00 0.00 27 CYS A O 3
ATOM 1165 N N . TYR A 1 28 ? 1.528 3.614 -0.306 1.00 0.00 28 TYR A N 3
ATOM 1166 C CA . TYR A 1 28 ? 2.546 4.488 -0.873 1.00 0.00 28 TYR A CA 3
ATOM 1167 C C . TYR A 1 28 ? 3.856 4.279 -0.136 1.00 0.00 28 TYR A C 3
ATOM 1168 O O . TYR A 1 28 ? 3.873 4.110 1.082 1.00 0.00 28 TYR A O 3
ATOM 1186 N N . LEU A 1 29 ? 4.942 4.328 -0.866 1.00 0.00 29 LEU A N 3
ATOM 1187 C CA . LEU A 1 29 ? 6.265 4.178 -0.295 1.00 0.00 29 LEU A CA 3
ATOM 1188 C C . LEU A 1 29 ? 6.761 5.551 0.095 1.00 0.00 29 LEU A C 3
ATOM 1189 O O . LEU A 1 29 ? 7.440 6.229 -0.682 1.00 0.00 29 LEU A O 3
ATOM 1205 N N . ASN A 1 30 ? 6.359 5.964 1.287 1.00 0.00 30 ASN A N 3
ATOM 1206 C CA . ASN A 1 30 ? 6.707 7.275 1.835 1.00 0.00 30 ASN A CA 3
ATOM 1207 C C . ASN A 1 30 ? 6.329 8.391 0.865 1.00 0.00 30 ASN A C 3
ATOM 1208 O O . ASN A 1 30 ? 6.934 9.460 0.861 1.00 0.00 30 ASN A O 3
ATOM 1219 N N . GLY A 1 1 ? 5.413 8.106 -0.027 1.00 0.00 1 GLY A N 4
ATOM 1220 C CA . GLY A 1 1 ? 4.967 9.113 -0.962 1.00 0.00 1 GLY A CA 4
ATOM 1221 C C . GLY A 1 1 ? 4.733 8.558 -2.355 1.00 0.00 1 GLY A C 4
ATOM 1222 O O . GLY A 1 1 ? 3.830 9.008 -3.056 1.00 0.00 1 GLY A O 4
ATOM 1226 N N . THR A 1 2 ? 5.545 7.591 -2.773 1.00 0.00 2 THR A N 4
ATOM 1227 C CA . THR A 1 2 ? 5.393 7.014 -4.108 1.00 0.00 2 THR A CA 4
ATOM 1228 C C . THR A 1 2 ? 4.631 5.692 -4.055 1.00 0.00 2 THR A C 4
ATOM 1229 O O . THR A 1 2 ? 5.128 4.720 -3.508 1.00 0.00 2 THR A O 4
ATOM 1240 N N . PRO A 1 3 ? 3.411 5.638 -4.627 1.00 0.00 3 PRO A N 4
ATOM 1241 C CA . PRO A 1 3 ? 2.582 4.421 -4.634 1.00 0.00 3 PRO A CA 4
ATOM 1242 C C . PRO A 1 3 ? 3.360 3.176 -5.055 1.00 0.00 3 PRO A C 4
ATOM 1243 O O . PRO A 1 3 ? 4.094 3.198 -6.041 1.00 0.00 3 PRO A O 4
ATOM 1254 N N . CYS A 1 4 ? 3.197 2.093 -4.300 1.00 0.00 4 CYS A N 4
ATOM 1255 C CA . CYS A 1 4 ? 3.890 0.849 -4.593 1.00 0.00 4 CYS A CA 4
ATOM 1256 C C . CYS A 1 4 ? 3.040 -0.017 -5.505 1.00 0.00 4 CYS A C 4
ATOM 1257 O O . CYS A 1 4 ? 3.354 -1.180 -5.750 1.00 0.00 4 CYS A O 4
ATOM 1264 N N . GLY A 1 5 ? 1.943 0.555 -5.987 1.00 0.00 5 GLY A N 4
ATOM 1265 C CA . GLY A 1 5 ? 1.040 -0.177 -6.849 1.00 0.00 5 GLY A CA 4
ATOM 1266 C C . GLY A 1 5 ? 0.119 -1.081 -6.057 1.00 0.00 5 GLY A C 4
ATOM 1267 O O . GLY A 1 5 ? -0.992 -1.386 -6.490 1.00 0.00 5 GLY A O 4
ATOM 1271 N N . GLU A 1 6 ? 0.581 -1.506 -4.888 1.00 0.00 6 GLU A N 4
ATOM 1272 C CA . GLU A 1 6 ? -0.202 -2.376 -4.030 1.00 0.00 6 GLU A CA 4
ATOM 1273 C C . GLU A 1 6 ? -1.220 -1.552 -3.255 1.00 0.00 6 GLU A C 4
ATOM 1274 O O . GLU A 1 6 ? -0.900 -0.493 -2.709 1.00 0.00 6 GLU A O 4
ATOM 1286 N N . SER A 1 7 ? -2.446 -2.031 -3.232 1.00 0.00 7 SER A N 4
ATOM 1287 C CA . SER A 1 7 ? -3.524 -1.346 -2.551 1.00 0.00 7 SER A CA 4
ATOM 1288 C C . SER A 1 7 ? -4.040 -2.137 -1.359 1.00 0.00 7 SER A C 4
ATOM 1289 O O . SER A 1 7 ? -4.069 -3.365 -1.365 1.00 0.00 7 SER A O 4
ATOM 1297 N N . CYS A 1 8 ? -4.455 -1.402 -0.349 1.00 0.00 8 CYS A N 4
ATOM 1298 C CA . CYS A 1 8 ? -4.990 -1.975 0.876 1.00 0.00 8 CYS A CA 4
ATOM 1299 C C . CYS A 1 8 ? -6.504 -1.798 0.923 1.00 0.00 8 CYS A C 4
ATOM 1300 O O . CYS A 1 8 ? -7.064 -1.356 1.926 1.00 0.00 8 CYS A O 4
ATOM 1307 N N . VAL A 1 9 ? -7.159 -2.124 -0.185 1.00 0.00 9 VAL A N 4
ATOM 1308 C CA . VAL A 1 9 ? -8.606 -1.986 -0.289 1.00 0.00 9 VAL A CA 4
ATOM 1309 C C . VAL A 1 9 ? -9.331 -3.065 0.507 1.00 0.00 9 VAL A C 4
ATOM 1310 O O . VAL A 1 9 ? -10.326 -2.797 1.176 1.00 0.00 9 VAL A O 4
ATOM 1323 N N . TYR A 1 10 ? -8.829 -4.284 0.418 1.00 0.00 10 TYR A N 4
ATOM 1324 C CA . TYR A 1 10 ? -9.433 -5.412 1.123 1.00 0.00 10 TYR A CA 4
ATOM 1325 C C . TYR A 1 10 ? -8.532 -5.909 2.247 1.00 0.00 10 TYR A C 4
ATOM 1326 O O . TYR A 1 10 ? -8.981 -6.120 3.371 1.00 0.00 10 TYR A O 4
ATOM 1344 N N . ILE A 1 11 ? -7.263 -6.106 1.929 1.00 0.00 11 ILE A N 4
ATOM 1345 C CA . ILE A 1 11 ? -6.293 -6.592 2.899 1.00 0.00 11 ILE A CA 4
ATOM 1346 C C . ILE A 1 11 ? -5.055 -5.706 2.896 1.00 0.00 11 ILE A C 4
ATOM 1347 O O . ILE A 1 11 ? -4.826 -4.967 1.937 1.00 0.00 11 ILE A O 4
ATOM 1363 N N . PRO A 1 12 ? -4.236 -5.762 3.962 1.00 0.00 12 PRO A N 4
ATOM 1364 C CA . PRO A 1 12 ? -3.021 -4.962 4.053 1.00 0.00 12 PRO A CA 4
ATOM 1365 C C . PRO A 1 12 ? -1.988 -5.391 3.022 1.00 0.00 12 PRO A C 4
ATOM 1366 O O . PRO A 1 12 ? -1.961 -6.544 2.592 1.00 0.00 12 PRO A O 4
ATOM 1377 N N . CYS A 1 13 ? -1.156 -4.451 2.627 1.00 0.00 13 CYS A N 4
ATOM 1378 C CA . CYS A 1 13 ? -0.123 -4.698 1.633 1.00 0.00 13 CYS A CA 4
ATOM 1379 C C . CYS A 1 13 ? 1.033 -5.503 2.209 1.00 0.00 13 CYS A C 4
ATOM 1380 O O . CYS A 1 13 ? 1.537 -5.199 3.293 1.00 0.00 13 CYS A O 4
ATOM 1387 N N . ILE A 1 14 ? 1.463 -6.515 1.468 1.00 0.00 14 ILE A N 4
ATOM 1388 C CA . ILE A 1 14 ? 2.574 -7.353 1.888 1.00 0.00 14 ILE A CA 4
ATOM 1389 C C . ILE A 1 14 ? 3.893 -6.601 1.718 1.00 0.00 14 ILE A C 4
ATOM 1390 O O . ILE A 1 14 ? 4.821 -6.756 2.515 1.00 0.00 14 ILE A O 4
ATOM 1406 N N . SER A 1 15 ? 3.965 -5.769 0.682 1.00 0.00 15 SER A N 4
ATOM 1407 C CA . SER A 1 15 ? 5.161 -4.982 0.409 1.00 0.00 15 SER A CA 4
ATOM 1408 C C . SER A 1 15 ? 5.293 -3.831 1.405 1.00 0.00 15 SER A C 4
ATOM 1409 O O . SER A 1 15 ? 6.248 -3.063 1.356 1.00 0.00 15 SER A O 4
ATOM 1417 N N . GLY A 1 16 ? 4.330 -3.721 2.314 1.00 0.00 16 GLY A N 4
ATOM 1418 C CA . GLY A 1 16 ? 4.356 -2.668 3.312 1.00 0.00 16 GLY A CA 4
ATOM 1419 C C . GLY A 1 16 ? 5.616 -2.691 4.156 1.00 0.00 16 GLY A C 4
ATOM 1420 O O . GLY A 1 16 ? 6.050 -1.662 4.670 1.00 0.00 16 GLY A O 4
ATOM 1424 N N . VAL A 1 17 ? 6.202 -3.873 4.290 1.00 0.00 17 VAL A N 4
ATOM 1425 C CA . VAL A 1 17 ? 7.417 -4.055 5.074 1.00 0.00 17 VAL A CA 4
ATOM 1426 C C . VAL A 1 17 ? 8.597 -3.270 4.510 1.00 0.00 17 VAL A C 4
ATOM 1427 O O . VAL A 1 17 ? 9.562 -2.999 5.219 1.00 0.00 17 VAL A O 4
ATOM 1440 N N . ILE A 1 18 ? 8.521 -2.909 3.239 1.00 0.00 18 ILE A N 4
ATOM 1441 C CA . ILE A 1 18 ? 9.604 -2.157 2.608 1.00 0.00 18 ILE A CA 4
ATOM 1442 C C . ILE A 1 18 ? 9.421 -0.653 2.793 1.00 0.00 18 ILE A C 4
ATOM 1443 O O . ILE A 1 18 ? 10.234 0.141 2.322 1.00 0.00 18 ILE A O 4
ATOM 1459 N N . GLY A 1 19 ? 8.357 -0.262 3.484 1.00 0.00 19 GLY A N 4
ATOM 1460 C CA . GLY A 1 19 ? 8.113 1.148 3.713 1.00 0.00 19 GLY A CA 4
ATOM 1461 C C . GLY A 1 19 ? 6.744 1.585 3.245 1.00 0.00 19 GLY A C 4
ATOM 1462 O O . GLY A 1 19 ? 6.244 2.636 3.652 1.00 0.00 19 GLY A O 4
ATOM 1466 N N . CYS A 1 20 ? 6.140 0.782 2.381 1.00 0.00 20 CYS A N 4
ATOM 1467 C CA . CYS A 1 20 ? 4.818 1.091 1.850 1.00 0.00 20 CYS A CA 4
ATOM 1468 C C . CYS A 1 20 ? 3.792 1.167 2.972 1.00 0.00 20 CYS A C 4
ATOM 1469 O O . CYS A 1 20 ? 3.606 0.222 3.734 1.00 0.00 20 CYS A O 4
ATOM 1476 N N . SER A 1 21 ? 3.136 2.302 3.063 1.00 0.00 21 SER A N 4
ATOM 1477 C CA . SER A 1 21 ? 2.131 2.531 4.082 1.00 0.00 21 SER A CA 4
ATOM 1478 C C . SER A 1 21 ? 0.762 2.672 3.441 1.00 0.00 21 SER A C 4
ATOM 1479 O O . SER A 1 21 ? 0.633 3.278 2.379 1.00 0.00 21 SER A O 4
ATOM 1487 N N . CYS A 1 22 ? -0.251 2.112 4.081 1.00 0.00 22 CYS A N 4
ATOM 1488 C CA . CYS A 1 22 ? -1.604 2.188 3.559 1.00 0.00 22 CYS A CA 4
ATOM 1489 C C . CYS A 1 22 ? -2.097 3.633 3.583 1.00 0.00 22 CYS A C 4
ATOM 1490 O O . CYS A 1 22 ? -2.167 4.258 4.640 1.00 0.00 22 CYS A O 4
ATOM 1497 N N . THR A 1 23 ? -2.418 4.160 2.413 1.00 0.00 23 THR A N 4
ATOM 1498 C CA . THR A 1 23 ? -2.890 5.526 2.289 1.00 0.00 23 THR A CA 4
ATOM 1499 C C . THR A 1 23 ? -4.114 5.579 1.381 1.00 0.00 23 THR A C 4
ATOM 1500 O O . THR A 1 23 ? -4.011 5.407 0.168 1.00 0.00 23 THR A O 4
ATOM 1511 N N . ASP A 1 24 ? -5.269 5.807 1.992 1.00 0.00 24 ASP A N 4
ATOM 1512 C CA . ASP A 1 24 ? -6.542 5.883 1.278 1.00 0.00 24 ASP A CA 4
ATOM 1513 C C . ASP A 1 24 ? -6.736 4.700 0.330 1.00 0.00 24 ASP A C 4
ATOM 1514 O O . ASP A 1 24 ? -6.939 4.872 -0.871 1.00 0.00 24 ASP A O 4
ATOM 1523 N N . LYS A 1 25 ? -6.691 3.495 0.901 1.00 0.00 25 LYS A N 4
ATOM 1524 C CA . LYS A 1 25 ? -6.891 2.246 0.151 1.00 0.00 25 LYS A CA 4
ATOM 1525 C C . LYS A 1 25 ? -5.698 1.869 -0.733 1.00 0.00 25 LYS A C 4
ATOM 1526 O O . LYS A 1 25 ? -5.710 0.808 -1.346 1.00 0.00 25 LYS A O 4
ATOM 1545 N N . VAL A 1 26 ? -4.678 2.713 -0.810 1.00 0.00 26 VAL A N 4
ATOM 1546 C CA . VAL A 1 26 ? -3.510 2.407 -1.641 1.00 0.00 26 VAL A CA 4
ATOM 1547 C C . VAL A 1 26 ? -2.219 2.606 -0.853 1.00 0.00 26 VAL A C 4
ATOM 1548 O O . VAL A 1 26 ? -2.042 3.622 -0.197 1.00 0.00 26 VAL A O 4
ATOM 1561 N N . CYS A 1 27 ? -1.318 1.637 -0.901 1.00 0.00 27 CYS A N 4
ATOM 1562 C CA . CYS A 1 27 ? -0.064 1.757 -0.168 1.00 0.00 27 CYS A CA 4
ATOM 1563 C C . CYS A 1 27 ? 0.962 2.602 -0.918 1.00 0.00 27 CYS A C 4
ATOM 1564 O O . CYS A 1 27 ? 1.244 2.371 -2.098 1.00 0.00 27 CYS A O 4
ATOM 1571 N N . TYR A 1 28 ? 1.523 3.578 -0.214 1.00 0.00 28 TYR A N 4
ATOM 1572 C CA . TYR A 1 28 ? 2.525 4.467 -0.779 1.00 0.00 28 TYR A CA 4
ATOM 1573 C C . TYR A 1 28 ? 3.872 4.235 -0.120 1.00 0.00 28 TYR A C 4
ATOM 1574 O O . TYR A 1 28 ? 3.960 4.016 1.086 1.00 0.00 28 TYR A O 4
ATOM 1592 N N . LEU A 1 29 ? 4.911 4.326 -0.912 1.00 0.00 29 LEU A N 4
ATOM 1593 C CA . LEU A 1 29 ? 6.271 4.172 -0.440 1.00 0.00 29 LEU A CA 4
ATOM 1594 C C . LEU A 1 29 ? 6.782 5.535 -0.028 1.00 0.00 29 LEU A C 4
ATOM 1595 O O . LEU A 1 29 ? 7.429 6.236 -0.813 1.00 0.00 29 LEU A O 4
ATOM 1611 N N . ASN A 1 30 ? 6.422 5.920 1.192 1.00 0.00 30 ASN A N 4
ATOM 1612 C CA . ASN A 1 30 ? 6.788 7.221 1.759 1.00 0.00 30 ASN A CA 4
ATOM 1613 C C . ASN A 1 30 ? 6.395 8.363 0.825 1.00 0.00 30 ASN A C 4
ATOM 1614 O O . ASN A 1 30 ? 6.971 9.447 0.872 1.00 0.00 30 ASN A O 4
ATOM 1625 N N . GLY A 1 1 ? 5.413 8.173 0.013 1.00 0.00 1 GLY A N 5
ATOM 1626 C CA . GLY A 1 1 ? 5.020 9.170 -0.955 1.00 0.00 1 GLY A CA 5
ATOM 1627 C C . GLY A 1 1 ? 4.814 8.598 -2.345 1.00 0.00 1 GLY A C 5
ATOM 1628 O O . GLY A 1 1 ? 3.930 9.047 -3.073 1.00 0.00 1 GLY A O 5
ATOM 1632 N N . THR A 1 2 ? 5.625 7.618 -2.732 1.00 0.00 2 THR A N 5
ATOM 1633 C CA . THR A 1 2 ? 5.497 7.031 -4.064 1.00 0.00 2 THR A CA 5
ATOM 1634 C C . THR A 1 2 ? 4.718 5.720 -4.028 1.00 0.00 2 THR A C 5
ATOM 1635 O O . THR A 1 2 ? 5.171 4.750 -3.436 1.00 0.00 2 THR A O 5
ATOM 1646 N N . PRO A 1 3 ? 3.536 5.674 -4.667 1.00 0.00 3 PRO A N 5
ATOM 1647 C CA . PRO A 1 3 ? 2.694 4.468 -4.700 1.00 0.00 3 PRO A CA 5
ATOM 1648 C C . PRO A 1 3 ? 3.463 3.228 -5.149 1.00 0.00 3 PRO A C 5
ATOM 1649 O O . PRO A 1 3 ? 4.130 3.238 -6.182 1.00 0.00 3 PRO A O 5
ATOM 1660 N N . CYS A 1 4 ? 3.376 2.170 -4.354 1.00 0.00 4 CYS A N 5
ATOM 1661 C CA . CYS A 1 4 ? 4.077 0.921 -4.647 1.00 0.00 4 CYS A CA 5
ATOM 1662 C C . CYS A 1 4 ? 3.284 0.043 -5.611 1.00 0.00 4 CYS A C 5
ATOM 1663 O O . CYS A 1 4 ? 3.587 -1.136 -5.770 1.00 0.00 4 CYS A O 5
ATOM 1670 N N . GLY A 1 5 ? 2.255 0.615 -6.234 1.00 0.00 5 GLY A N 5
ATOM 1671 C CA . GLY A 1 5 ? 1.424 -0.153 -7.146 1.00 0.00 5 GLY A CA 5
ATOM 1672 C C . GLY A 1 5 ? 0.725 -1.276 -6.406 1.00 0.00 5 GLY A C 5
ATOM 1673 O O . GLY A 1 5 ? 0.438 -2.333 -6.963 1.00 0.00 5 GLY A O 5
ATOM 1677 N N . GLU A 1 6 ? 0.478 -1.023 -5.133 1.00 0.00 6 GLU A N 5
ATOM 1678 C CA . GLU A 1 6 ? -0.159 -1.973 -4.242 1.00 0.00 6 GLU A CA 5
ATOM 1679 C C . GLU A 1 6 ? -1.311 -1.284 -3.523 1.00 0.00 6 GLU A C 5
ATOM 1680 O O . GLU A 1 6 ? -1.261 -0.075 -3.289 1.00 0.00 6 GLU A O 5
ATOM 1692 N N . SER A 1 7 ? -2.345 -2.032 -3.181 1.00 0.00 7 SER A N 5
ATOM 1693 C CA . SER A 1 7 ? -3.488 -1.458 -2.497 1.00 0.00 7 SER A CA 5
ATOM 1694 C C . SER A 1 7 ? -3.977 -2.351 -1.373 1.00 0.00 7 SER A C 5
ATOM 1695 O O . SER A 1 7 ? -3.917 -3.577 -1.457 1.00 0.00 7 SER A O 5
ATOM 1703 N N . CYS A 1 8 ? -4.464 -1.714 -0.328 1.00 0.00 8 CYS A N 5
ATOM 1704 C CA . CYS A 1 8 ? -4.977 -2.413 0.835 1.00 0.00 8 CYS A CA 5
ATOM 1705 C C . CYS A 1 8 ? -6.456 -2.109 1.030 1.00 0.00 8 CYS A C 5
ATOM 1706 O O . CYS A 1 8 ? -6.894 -1.731 2.115 1.00 0.00 8 CYS A O 5
ATOM 1713 N N . VAL A 1 9 ? -7.221 -2.272 -0.043 1.00 0.00 9 VAL A N 5
ATOM 1714 C CA . VAL A 1 9 ? -8.655 -2.019 -0.013 1.00 0.00 9 VAL A CA 5
ATOM 1715 C C . VAL A 1 9 ? -9.365 -3.051 0.859 1.00 0.00 9 VAL A C 5
ATOM 1716 O O . VAL A 1 9 ? -10.362 -2.753 1.514 1.00 0.00 9 VAL A O 5
ATOM 1729 N N . TYR A 1 10 ? -8.829 -4.262 0.865 1.00 0.00 10 TYR A N 5
ATOM 1730 C CA . TYR A 1 10 ? -9.385 -5.352 1.662 1.00 0.00 10 TYR A CA 5
ATOM 1731 C C . TYR A 1 10 ? -8.295 -5.992 2.513 1.00 0.00 10 TYR A C 5
ATOM 1732 O O . TYR A 1 10 ? -8.446 -6.154 3.722 1.00 0.00 10 TYR A O 5
ATOM 1750 N N . ILE A 1 11 ? -7.191 -6.344 1.872 1.00 0.00 11 ILE A N 5
ATOM 1751 C CA . ILE A 1 11 ? -6.064 -6.954 2.562 1.00 0.00 11 ILE A CA 5
ATOM 1752 C C . ILE A 1 11 ? -4.943 -5.939 2.731 1.00 0.00 11 ILE A C 5
ATOM 1753 O O . ILE A 1 11 ? -4.721 -5.113 1.849 1.00 0.00 11 ILE A O 5
ATOM 1769 N N . PRO A 1 12 ? -4.229 -5.975 3.867 1.00 0.00 12 PRO A N 5
ATOM 1770 C CA . PRO A 1 12 ? -3.133 -5.041 4.142 1.00 0.00 12 PRO A CA 5
ATOM 1771 C C . PRO A 1 12 ? -1.979 -5.191 3.156 1.00 0.00 12 PRO A C 5
ATOM 1772 O O . PRO A 1 12 ? -1.828 -6.232 2.514 1.00 0.00 12 PRO A O 5
ATOM 1783 N N . CYS A 1 13 ? -1.178 -4.141 3.043 1.00 0.00 13 CYS A N 5
ATOM 1784 C CA . CYS A 1 13 ? -0.036 -4.130 2.137 1.00 0.00 13 CYS A CA 5
ATOM 1785 C C . CYS A 1 13 ? 0.958 -5.228 2.501 1.00 0.00 13 CYS A C 5
ATOM 1786 O O . CYS A 1 13 ? 1.515 -5.231 3.602 1.00 0.00 13 CYS A O 5
ATOM 1793 N N . ILE A 1 14 ? 1.201 -6.141 1.570 1.00 0.00 14 ILE A N 5
ATOM 1794 C CA . ILE A 1 14 ? 2.149 -7.217 1.796 1.00 0.00 14 ILE A CA 5
ATOM 1795 C C . ILE A 1 14 ? 3.566 -6.685 1.607 1.00 0.00 14 ILE A C 5
ATOM 1796 O O . ILE A 1 14 ? 4.495 -7.069 2.319 1.00 0.00 14 ILE A O 5
ATOM 1812 N N . SER A 1 15 ? 3.714 -5.764 0.660 1.00 0.00 15 SER A N 5
ATOM 1813 C CA . SER A 1 15 ? 4.998 -5.144 0.386 1.00 0.00 15 SER A CA 5
ATOM 1814 C C . SER A 1 15 ? 5.236 -3.996 1.368 1.00 0.00 15 SER A C 5
ATOM 1815 O O . SER A 1 15 ? 6.241 -3.291 1.291 1.00 0.00 15 SER A O 5
ATOM 1823 N N . GLY A 1 16 ? 4.302 -3.829 2.300 1.00 0.00 16 GLY A N 5
ATOM 1824 C CA . GLY A 1 16 ? 4.396 -2.778 3.300 1.00 0.00 16 GLY A CA 5
ATOM 1825 C C . GLY A 1 16 ? 5.680 -2.831 4.107 1.00 0.00 16 GLY A C 5
ATOM 1826 O O . GLY A 1 16 ? 6.095 -1.831 4.689 1.00 0.00 16 GLY A O 5
ATOM 1830 N N . VAL A 1 17 ? 6.306 -4.001 4.137 1.00 0.00 17 VAL A N 5
ATOM 1831 C CA . VAL A 1 17 ? 7.550 -4.202 4.873 1.00 0.00 17 VAL A CA 5
ATOM 1832 C C . VAL A 1 17 ? 8.657 -3.281 4.365 1.00 0.00 17 VAL A C 5
ATOM 1833 O O . VAL A 1 17 ? 9.560 -2.905 5.111 1.00 0.00 17 VAL A O 5
ATOM 1846 N N . ILE A 1 18 ? 8.579 -2.920 3.096 1.00 0.00 18 ILE A N 5
ATOM 1847 C CA . ILE A 1 18 ? 9.583 -2.043 2.492 1.00 0.00 18 ILE A CA 5
ATOM 1848 C C . ILE A 1 18 ? 9.343 -0.579 2.864 1.00 0.00 18 ILE A C 5
ATOM 1849 O O . ILE A 1 18 ? 10.174 0.291 2.601 1.00 0.00 18 ILE A O 5
ATOM 1865 N N . GLY A 1 19 ? 8.208 -0.313 3.481 1.00 0.00 19 GLY A N 5
ATOM 1866 C CA . GLY A 1 19 ? 7.885 1.040 3.876 1.00 0.00 19 GLY A CA 5
ATOM 1867 C C . GLY A 1 19 ? 6.515 1.451 3.398 1.00 0.00 19 GLY A C 5
ATOM 1868 O O . GLY A 1 19 ? 5.933 2.413 3.899 1.00 0.00 19 GLY A O 5
ATOM 1872 N N . CYS A 1 20 ? 6.005 0.720 2.415 1.00 0.00 20 CYS A N 5
ATOM 1873 C CA . CYS A 1 20 ? 4.685 1.007 1.854 1.00 0.00 20 CYS A CA 5
ATOM 1874 C C . CYS A 1 20 ? 3.626 1.025 2.953 1.00 0.00 20 CYS A C 5
ATOM 1875 O O . CYS A 1 20 ? 3.479 0.070 3.711 1.00 0.00 20 CYS A O 5
ATOM 1882 N N . SER A 1 21 ? 2.908 2.128 3.037 1.00 0.00 21 SER A N 5
ATOM 1883 C CA . SER A 1 21 ? 1.878 2.299 4.049 1.00 0.00 21 SER A CA 5
ATOM 1884 C C . SER A 1 21 ? 0.531 2.595 3.407 1.00 0.00 21 SER A C 5
ATOM 1885 O O . SER A 1 21 ? 0.465 3.186 2.326 1.00 0.00 21 SER A O 5
ATOM 1893 N N . CYS A 1 22 ? -0.538 2.179 4.073 1.00 0.00 22 CYS A N 5
ATOM 1894 C CA . CYS A 1 22 ? -1.882 2.398 3.569 1.00 0.00 22 CYS A CA 5
ATOM 1895 C C . CYS A 1 22 ? -2.224 3.880 3.502 1.00 0.00 22 CYS A C 5
ATOM 1896 O O . CYS A 1 22 ? -2.315 4.562 4.521 1.00 0.00 22 CYS A O 5
ATOM 1903 N N . THR A 1 23 ? -2.428 4.354 2.290 1.00 0.00 23 THR A N 5
ATOM 1904 C CA . THR A 1 23 ? -2.783 5.733 2.039 1.00 0.00 23 THR A CA 5
ATOM 1905 C C . THR A 1 23 ? -4.063 5.757 1.216 1.00 0.00 23 THR A C 5
ATOM 1906 O O . THR A 1 23 ? -4.032 5.582 -0.002 1.00 0.00 23 THR A O 5
ATOM 1917 N N . ASP A 1 24 ? -5.185 5.924 1.904 1.00 0.00 24 ASP A N 5
ATOM 1918 C CA . ASP A 1 24 ? -6.502 5.931 1.270 1.00 0.00 24 ASP A CA 5
ATOM 1919 C C . ASP A 1 24 ? -6.700 4.673 0.421 1.00 0.00 24 ASP A C 5
ATOM 1920 O O . ASP A 1 24 ? -7.016 4.741 -0.768 1.00 0.00 24 ASP A O 5
ATOM 1929 N N . LYS A 1 25 ? -6.501 3.525 1.063 1.00 0.00 25 LYS A N 5
ATOM 1930 C CA . LYS A 1 25 ? -6.651 2.207 0.427 1.00 0.00 25 LYS A CA 5
ATOM 1931 C C . LYS A 1 25 ? -5.496 1.872 -0.521 1.00 0.00 25 LYS A C 5
ATOM 1932 O O . LYS A 1 25 ? -5.391 0.741 -0.985 1.00 0.00 25 LYS A O 5
ATOM 1951 N N . VAL A 1 26 ? -4.637 2.837 -0.813 1.00 0.00 26 VAL A N 5
ATOM 1952 C CA . VAL A 1 26 ? -3.512 2.592 -1.713 1.00 0.00 26 VAL A CA 5
ATOM 1953 C C . VAL A 1 26 ? -2.195 2.642 -0.944 1.00 0.00 26 VAL A C 5
ATOM 1954 O O . VAL A 1 26 ? -1.947 3.576 -0.194 1.00 0.00 26 VAL A O 5
ATOM 1967 N N . CYS A 1 27 ? -1.360 1.633 -1.119 1.00 0.00 27 CYS A N 5
ATOM 1968 C CA . CYS A 1 27 ? -0.083 1.575 -0.419 1.00 0.00 27 CYS A CA 5
ATOM 1969 C C . CYS A 1 27 ? 0.954 2.488 -1.075 1.00 0.00 27 CYS A C 5
ATOM 1970 O O . CYS A 1 27 ? 1.307 2.318 -2.247 1.00 0.00 27 CYS A O 5
ATOM 1977 N N . TYR A 1 28 ? 1.447 3.452 -0.305 1.00 0.00 28 TYR A N 5
ATOM 1978 C CA . TYR A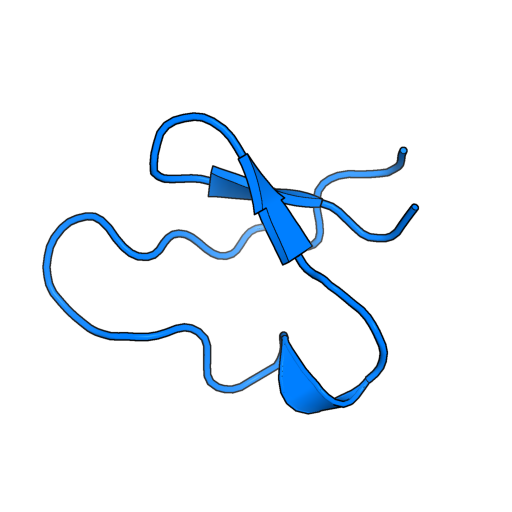 1 28 ? 2.451 4.394 -0.786 1.00 0.00 28 TYR A CA 5
ATOM 1979 C C . TYR A 1 28 ? 3.780 4.147 -0.098 1.00 0.00 28 TYR A C 5
ATOM 1980 O O . TYR A 1 28 ? 3.830 3.827 1.087 1.00 0.00 28 TYR A O 5
ATOM 1998 N N . LEU A 1 29 ? 4.846 4.337 -0.840 1.00 0.00 29 LEU A N 5
ATOM 1999 C CA . LEU A 1 29 ? 6.190 4.178 -0.326 1.00 0.00 29 LEU A CA 5
ATOM 2000 C C . LEU A 1 29 ? 6.717 5.541 0.065 1.00 0.00 29 LEU A C 5
ATOM 2001 O O . LEU A 1 29 ? 7.400 6.204 -0.719 1.00 0.00 29 LEU A O 5
ATOM 2017 N N . ASN A 1 30 ? 6.351 5.963 1.270 1.00 0.00 30 ASN A N 5
ATOM 2018 C CA . ASN A 1 30 ? 6.749 7.264 1.808 1.00 0.00 30 ASN A CA 5
ATOM 2019 C C . ASN A 1 30 ? 6.424 8.393 0.837 1.00 0.00 30 ASN A C 5
ATOM 2020 O O . ASN A 1 30 ? 7.078 9.434 0.832 1.00 0.00 30 ASN A O 5
ATOM 2031 N N . GLY A 1 1 ? 5.451 8.450 -0.247 1.00 0.00 1 GLY A N 6
ATOM 2032 C CA . GLY A 1 1 ? 5.048 9.450 -1.206 1.00 0.00 1 GLY A CA 6
ATOM 2033 C C . GLY A 1 1 ? 4.773 8.872 -2.582 1.00 0.00 1 GLY A C 6
ATOM 2034 O O . GLY A 1 1 ? 3.857 9.320 -3.268 1.00 0.00 1 GLY A O 6
ATOM 2038 N N . THR A 1 2 ? 5.564 7.887 -3.002 1.00 0.00 2 THR A N 6
ATOM 2039 C CA . THR A 1 2 ? 5.369 7.295 -4.325 1.00 0.00 2 THR A CA 6
ATOM 2040 C C . THR A 1 2 ? 4.619 5.970 -4.243 1.00 0.00 2 THR A C 6
ATOM 2041 O O . THR A 1 2 ? 5.141 5.000 -3.711 1.00 0.00 2 THR A O 6
ATOM 2052 N N . PRO A 1 3 ? 3.384 5.910 -4.775 1.00 0.00 3 PRO A N 6
ATOM 2053 C CA . PRO A 1 3 ? 2.564 4.689 -4.755 1.00 0.00 3 PRO A CA 6
ATOM 2054 C C . PRO A 1 3 ? 3.329 3.461 -5.242 1.00 0.00 3 PRO A C 6
ATOM 2055 O O . PRO A 1 3 ? 3.992 3.501 -6.276 1.00 0.00 3 PRO A O 6
ATOM 2066 N N . CYS A 1 4 ? 3.239 2.373 -4.485 1.00 0.00 4 CYS A N 6
ATOM 2067 C CA . CYS A 1 4 ? 3.933 1.143 -4.833 1.00 0.00 4 CYS A CA 6
ATOM 2068 C C . CYS A 1 4 ? 3.036 0.254 -5.677 1.00 0.00 4 CYS A C 6
ATOM 2069 O O . CYS A 1 4 ? 3.378 -0.886 -5.978 1.00 0.00 4 CYS A O 6
ATOM 2076 N N . GLY A 1 5 ? 1.865 0.778 -6.031 1.00 0.00 5 GLY A N 6
ATOM 2077 C CA . GLY A 1 5 ? 0.913 0.011 -6.812 1.00 0.00 5 GLY A CA 6
ATOM 2078 C C . GLY A 1 5 ? 0.129 -0.946 -5.937 1.00 0.00 5 GLY A C 6
ATOM 2079 O O . GLY A 1 5 ? -0.990 -1.338 -6.266 1.00 0.00 5 GLY A O 6
ATOM 2083 N N . GLU A 1 6 ? 0.730 -1.308 -4.813 1.00 0.00 6 GLU A N 6
ATOM 2084 C CA . GLU A 1 6 ? 0.121 -2.211 -3.860 1.00 0.00 6 GLU A CA 6
ATOM 2085 C C . GLU A 1 6 ? -1.012 -1.495 -3.136 1.00 0.00 6 GLU A C 6
ATOM 2086 O O . GLU A 1 6 ? -0.858 -0.353 -2.704 1.00 0.00 6 GLU A O 6
ATOM 2098 N N . SER A 1 7 ? -2.147 -2.151 -3.035 1.00 0.00 7 SER A N 6
ATOM 2099 C CA . SER A 1 7 ? -3.308 -1.566 -2.394 1.00 0.00 7 SER A CA 6
ATOM 2100 C C . SER A 1 7 ? -3.702 -2.320 -1.130 1.00 0.00 7 SER A C 6
ATOM 2101 O O . SER A 1 7 ? -3.265 -3.444 -0.892 1.00 0.00 7 SER A O 6
ATOM 2109 N N . CYS A 1 8 ? -4.530 -1.674 -0.330 1.00 0.00 8 CYS A N 6
ATOM 2110 C CA . CYS A 1 8 ? -5.010 -2.233 0.922 1.00 0.00 8 CYS A CA 6
ATOM 2111 C C . CYS A 1 8 ? -6.489 -1.904 1.099 1.00 0.00 8 CYS A C 6
ATOM 2112 O O . CYS A 1 8 ? -6.930 -1.506 2.174 1.00 0.00 8 CYS A O 6
ATOM 2119 N N . VAL A 1 9 ? -7.247 -2.062 0.016 1.00 0.00 9 VAL A N 6
ATOM 2120 C CA . VAL A 1 9 ? -8.677 -1.774 0.025 1.00 0.00 9 VAL A CA 6
ATOM 2121 C C . VAL A 1 9 ? -9.439 -2.809 0.845 1.00 0.00 9 VAL A C 6
ATOM 2122 O O . VAL A 1 9 ? -10.305 -2.472 1.648 1.00 0.00 9 VAL A O 6
ATOM 2135 N N . TYR A 1 10 ? -9.093 -4.066 0.634 1.00 0.00 10 TYR A N 6
ATOM 2136 C CA . TYR A 1 10 ? -9.717 -5.177 1.349 1.00 0.00 10 TYR A CA 6
ATOM 2137 C C . TYR A 1 10 ? -8.643 -6.065 1.961 1.00 0.00 10 TYR A C 6
ATOM 2138 O O . TYR A 1 10 ? -8.728 -6.462 3.120 1.00 0.00 10 TYR A O 6
ATOM 2156 N N . ILE A 1 11 ? -7.628 -6.357 1.167 1.00 0.00 11 ILE A N 6
ATOM 2157 C CA . ILE A 1 11 ? -6.518 -7.182 1.608 1.00 0.00 11 ILE A CA 6
ATOM 2158 C C . ILE A 1 11 ? -5.317 -6.289 1.890 1.00 0.00 11 ILE A C 6
ATOM 2159 O O . ILE A 1 11 ? -5.014 -5.397 1.097 1.00 0.00 11 ILE A O 6
ATOM 2175 N N . PRO A 1 12 ? -4.626 -6.495 3.023 1.00 0.00 12 PRO A N 6
ATOM 2176 C CA . PRO A 1 12 ? -3.466 -5.687 3.382 1.00 0.00 12 PRO A CA 6
ATOM 2177 C C . PRO A 1 12 ? -2.322 -5.874 2.398 1.00 0.00 12 PRO A C 6
ATOM 2178 O O . PRO A 1 12 ? -2.201 -6.918 1.758 1.00 0.00 12 PRO A O 6
ATOM 2189 N N . CYS A 1 13 ? -1.500 -4.847 2.279 1.00 0.00 13 CYS A N 6
ATOM 2190 C CA . CYS A 1 13 ? -0.367 -4.861 1.363 1.00 0.00 13 CYS A CA 6
ATOM 2191 C C . CYS A 1 13 ? 0.643 -5.948 1.731 1.00 0.00 13 CYS A C 6
ATOM 2192 O O . CYS A 1 13 ? 1.092 -6.700 0.873 1.00 0.00 13 CYS A O 6
ATOM 2199 N N . ILE A 1 14 ? 0.992 -6.018 3.019 1.00 0.00 14 ILE A N 6
ATOM 2200 C CA . ILE A 1 14 ? 1.954 -7.001 3.532 1.00 0.00 14 ILE A CA 6
ATOM 2201 C C . ILE A 1 14 ? 3.385 -6.640 3.119 1.00 0.00 14 ILE A C 6
ATOM 2202 O O . ILE A 1 14 ? 4.258 -6.483 3.974 1.00 0.00 14 ILE A O 6
ATOM 2218 N N . SER A 1 15 ? 3.617 -6.482 1.819 1.00 0.00 15 SER A N 6
ATOM 2219 C CA . SER A 1 15 ? 4.934 -6.119 1.304 1.00 0.00 15 SER A CA 6
ATOM 2220 C C . SER A 1 15 ? 5.284 -4.693 1.723 1.00 0.00 15 SER A C 6
ATOM 2221 O O . SER A 1 15 ? 6.445 -4.275 1.669 1.00 0.00 15 SER A O 6
ATOM 2229 N N . GLY A 1 16 ? 4.254 -3.960 2.147 1.00 0.00 16 GLY A N 6
ATOM 2230 C CA . GLY A 1 16 ? 4.401 -2.584 2.584 1.00 0.00 16 GLY A CA 6
ATOM 2231 C C . GLY A 1 16 ? 5.462 -2.394 3.656 1.00 0.00 16 GLY A C 6
ATOM 2232 O O . GLY A 1 16 ? 5.914 -1.277 3.887 1.00 0.00 16 GLY A O 6
ATOM 2236 N N . VAL A 1 17 ? 5.877 -3.482 4.297 1.00 0.00 17 VAL A N 6
ATOM 2237 C CA . VAL A 1 17 ? 6.907 -3.424 5.333 1.00 0.00 17 VAL A CA 6
ATOM 2238 C C . VAL A 1 17 ? 8.206 -2.831 4.789 1.00 0.00 17 VAL A C 6
ATOM 2239 O O . VAL A 1 17 ? 9.069 -2.393 5.545 1.00 0.00 17 VAL A O 6
ATOM 2252 N N . ILE A 1 18 ? 8.322 -2.817 3.467 1.00 0.00 18 ILE A N 6
ATOM 2253 C CA . ILE A 1 18 ? 9.498 -2.273 2.795 1.00 0.00 18 ILE A CA 6
ATOM 2254 C C . ILE A 1 18 ? 9.539 -0.747 2.903 1.00 0.00 18 ILE A C 6
ATOM 2255 O O . ILE A 1 18 ? 10.570 -0.116 2.670 1.00 0.00 18 ILE A O 6
ATOM 2271 N N . GLY A 1 19 ? 8.410 -0.165 3.260 1.00 0.00 19 GLY A N 6
ATOM 2272 C CA . GLY A 1 19 ? 8.322 1.273 3.398 1.00 0.00 19 GLY A CA 6
ATOM 2273 C C . GLY A 1 19 ? 6.968 1.781 2.972 1.00 0.00 19 GLY A C 6
ATOM 2274 O O . GLY A 1 19 ? 6.527 2.852 3.390 1.00 0.00 19 GLY A O 6
ATOM 2278 N N . CYS A 1 20 ? 6.314 1.003 2.129 1.00 0.00 20 CYS A N 6
ATOM 2279 C CA . CYS A 1 20 ? 4.992 1.362 1.627 1.00 0.00 20 CYS A CA 6
ATOM 2280 C C . CYS A 1 20 ? 3.965 1.369 2.753 1.00 0.00 20 CYS A C 6
ATOM 2281 O O . CYS A 1 20 ? 3.738 0.362 3.420 1.00 0.00 20 CYS A O 6
ATOM 2288 N N . SER A 1 21 ? 3.343 2.510 2.952 1.00 0.00 21 SER A N 6
ATOM 2289 C CA . SER A 1 21 ? 2.339 2.667 3.989 1.00 0.00 21 SER A CA 6
ATOM 2290 C C . SER A 1 21 ? 0.948 2.720 3.380 1.00 0.00 21 SER A C 6
ATOM 2291 O O . SER A 1 21 ? 0.746 3.350 2.340 1.00 0.00 21 SER A O 6
ATOM 2299 N N . CYS A 1 22 ? -0.005 2.060 4.026 1.00 0.00 22 CYS A N 6
ATOM 2300 C CA . CYS A 1 22 ? -1.374 2.041 3.540 1.00 0.00 22 CYS A CA 6
ATOM 2301 C C . CYS A 1 22 ? -1.985 3.437 3.615 1.00 0.00 22 CYS A C 6
ATOM 2302 O O . CYS A 1 22 ? -2.364 3.911 4.685 1.00 0.00 22 CYS A O 6
ATOM 2309 N N . THR A 1 23 ? -2.063 4.089 2.467 1.00 0.00 23 THR A N 6
ATOM 2310 C CA . THR A 1 23 ? -2.611 5.426 2.373 1.00 0.00 23 THR A CA 6
ATOM 2311 C C . THR A 1 23 ? -3.921 5.401 1.593 1.00 0.00 23 THR A C 6
ATOM 2312 O O . THR A 1 23 ? -3.924 5.222 0.376 1.00 0.00 23 THR A O 6
ATOM 2323 N N . ASP A 1 24 ? -5.023 5.569 2.312 1.00 0.00 24 ASP A N 6
ATOM 2324 C CA . ASP A 1 24 ? -6.362 5.564 1.722 1.00 0.00 24 ASP A CA 6
ATOM 2325 C C . ASP A 1 24 ? -6.560 4.386 0.768 1.00 0.00 24 ASP A C 6
ATOM 2326 O O . ASP A 1 24 ? -6.859 4.562 -0.418 1.00 0.00 24 ASP A O 6
ATOM 2335 N N . LYS A 1 25 ? -6.409 3.184 1.313 1.00 0.00 25 LYS A N 6
ATOM 2336 C CA . LYS A 1 25 ? -6.591 1.932 0.566 1.00 0.00 25 LYS A CA 6
ATOM 2337 C C . LYS A 1 25 ? -5.478 1.669 -0.461 1.00 0.00 25 LYS A C 6
ATOM 2338 O O . LYS A 1 25 ? -5.569 0.710 -1.225 1.00 0.00 25 LYS A O 6
ATOM 2357 N N . VAL A 1 26 ? -4.435 2.493 -0.483 1.00 0.00 26 VAL A N 6
ATOM 2358 C CA . VAL A 1 26 ? -3.332 2.293 -1.429 1.00 0.00 26 VAL A CA 6
ATOM 2359 C C . VAL A 1 26 ? -1.992 2.523 -0.732 1.00 0.00 26 VAL A C 6
ATOM 2360 O O . VAL A 1 26 ? -1.776 3.565 -0.127 1.00 0.00 26 VAL A O 6
ATOM 2373 N N . CYS A 1 27 ? -1.092 1.556 -0.807 1.00 0.00 27 CYS A N 6
ATOM 2374 C CA . CYS A 1 27 ? 0.207 1.694 -0.161 1.00 0.00 27 CYS A CA 6
ATOM 2375 C C . CYS A 1 27 ? 1.161 2.585 -0.960 1.00 0.00 27 CYS A C 6
ATOM 2376 O O . CYS A 1 27 ? 1.461 2.324 -2.129 1.00 0.00 27 CYS A O 6
ATOM 2383 N N . TYR A 1 28 ? 1.641 3.635 -0.300 1.00 0.00 28 TYR A N 6
ATOM 2384 C CA . TYR A 1 28 ? 2.574 4.580 -0.903 1.00 0.00 28 TYR A CA 6
ATOM 2385 C C . TYR A 1 28 ? 3.953 4.406 -0.292 1.00 0.00 28 TYR A C 6
ATOM 2386 O O . TYR A 1 28 ? 4.086 4.151 0.902 1.00 0.00 28 TYR A O 6
ATOM 2404 N N . LEU A 1 29 ? 4.967 4.578 -1.106 1.00 0.00 29 LEU A N 6
ATOM 2405 C CA . LEU A 1 29 ? 6.342 4.475 -0.661 1.00 0.00 29 LEU A CA 6
ATOM 2406 C C . LEU A 1 29 ? 6.819 5.851 -0.251 1.00 0.00 29 LEU A C 6
ATOM 2407 O O . LEU A 1 29 ? 7.463 6.556 -1.034 1.00 0.00 29 LEU A O 6
ATOM 2423 N N . ASN A 1 30 ? 6.453 6.233 0.968 1.00 0.00 30 ASN A N 6
ATOM 2424 C CA . ASN A 1 30 ? 6.804 7.535 1.532 1.00 0.00 30 ASN A CA 6
ATOM 2425 C C . ASN A 1 30 ? 6.468 8.671 0.571 1.00 0.00 30 ASN A C 6
ATOM 2426 O O . ASN A 1 30 ? 7.116 9.714 0.569 1.00 0.00 30 ASN A O 6
ATOM 2437 N N . GLY A 1 1 ? 5.364 8.195 0.045 1.00 0.00 1 GLY A N 7
ATOM 2438 C CA . GLY A 1 1 ? 4.880 9.208 -0.862 1.00 0.00 1 GLY A CA 7
ATOM 2439 C C . GLY A 1 1 ? 4.660 8.680 -2.268 1.00 0.00 1 GLY A C 7
ATOM 2440 O O . GLY A 1 1 ? 3.742 9.117 -2.957 1.00 0.00 1 GLY A O 7
ATOM 2444 N N . THR A 1 2 ? 5.501 7.747 -2.709 1.00 0.00 2 THR A N 7
ATOM 2445 C CA . THR A 1 2 ? 5.367 7.196 -4.057 1.00 0.00 2 THR A CA 7
ATOM 2446 C C . THR A 1 2 ? 4.626 5.859 -4.037 1.00 0.00 2 THR A C 7
ATOM 2447 O O . THR A 1 2 ? 5.140 4.883 -3.516 1.00 0.00 2 THR A O 7
ATOM 2458 N N . PRO A 1 3 ? 3.407 5.798 -4.608 1.00 0.00 3 PRO A N 7
ATOM 2459 C CA . PRO A 1 3 ? 2.600 4.568 -4.645 1.00 0.00 3 PRO A CA 7
ATOM 2460 C C . PRO A 1 3 ? 3.396 3.350 -5.107 1.00 0.00 3 PRO A C 7
ATOM 2461 O O . PRO A 1 3 ? 4.118 3.411 -6.100 1.00 0.00 3 PRO A O 7
ATOM 2472 N N . CYS A 1 4 ? 3.263 2.246 -4.378 1.00 0.00 4 CYS A N 7
ATOM 2473 C CA . CYS A 1 4 ? 3.974 1.023 -4.711 1.00 0.00 4 CYS A CA 7
ATOM 2474 C C . CYS A 1 4 ? 3.122 0.158 -5.619 1.00 0.00 4 CYS A C 7
ATOM 2475 O O . CYS A 1 4 ? 3.461 -0.988 -5.905 1.00 0.00 4 CYS A O 7
ATOM 2482 N N . GLY A 1 5 ? 1.991 0.708 -6.047 1.00 0.00 5 GLY A N 7
ATOM 2483 C CA . GLY A 1 5 ? 1.079 -0.029 -6.895 1.00 0.00 5 GLY A CA 7
ATOM 2484 C C . GLY A 1 5 ? 0.218 -0.980 -6.090 1.00 0.00 5 GLY A C 7
ATOM 2485 O O . GLY A 1 5 ? -0.902 -1.304 -6.481 1.00 0.00 5 GLY A O 7
ATOM 2489 N N . GLU A 1 6 ? 0.749 -1.419 -4.956 1.00 0.00 6 GLU A N 7
ATOM 2490 C CA . GLU A 1 6 ? 0.041 -2.333 -4.080 1.00 0.00 6 GLU A CA 7
ATOM 2491 C C . GLU A 1 6 ? -1.009 -1.567 -3.285 1.00 0.00 6 GLU A C 7
ATOM 2492 O O . GLU A 1 6 ? -0.710 -0.546 -2.660 1.00 0.00 6 GLU A O 7
ATOM 2504 N N . SER A 1 7 ? -2.237 -2.041 -3.343 1.00 0.00 7 SER A N 7
ATOM 2505 C CA . SER A 1 7 ? -3.343 -1.398 -2.662 1.00 0.00 7 SER A CA 7
ATOM 2506 C C . SER A 1 7 ? -3.831 -2.210 -1.472 1.00 0.00 7 SER A C 7
ATOM 2507 O O . SER A 1 7 ? -3.725 -3.435 -1.440 1.00 0.00 7 SER A O 7
ATOM 2515 N N . CYS A 1 8 ? -4.377 -1.502 -0.502 1.00 0.00 8 CYS A N 7
ATOM 2516 C CA . CYS A 1 8 ? -4.907 -2.107 0.710 1.00 0.00 8 CYS A CA 7
ATOM 2517 C C . CYS A 1 8 ? -6.416 -1.898 0.777 1.00 0.00 8 CYS A C 7
ATOM 2518 O O . CYS A 1 8 ? -6.948 -1.408 1.771 1.00 0.00 8 CYS A O 7
ATOM 2525 N N . VAL A 1 9 ? -7.093 -2.250 -0.310 1.00 0.00 9 VAL A N 7
ATOM 2526 C CA . VAL A 1 9 ? -8.539 -2.083 -0.409 1.00 0.00 9 VAL A CA 7
ATOM 2527 C C . VAL A 1 9 ? -9.283 -3.032 0.524 1.00 0.00 9 VAL A C 7
ATOM 2528 O O . VAL A 1 9 ? -10.227 -2.640 1.204 1.00 0.00 9 VAL A O 7
ATOM 2541 N N . TYR A 1 10 ? -8.857 -4.282 0.538 1.00 0.00 10 TYR A N 7
ATOM 2542 C CA . TYR A 1 10 ? -9.488 -5.297 1.378 1.00 0.00 10 TYR A CA 7
ATOM 2543 C C . TYR A 1 10 ? -8.575 -5.709 2.524 1.00 0.00 10 TYR A C 7
ATOM 2544 O O . TYR A 1 10 ? -9.000 -5.801 3.673 1.00 0.00 10 TYR A O 7
ATOM 2562 N N . ILE A 1 11 ? -7.319 -5.969 2.199 1.00 0.00 11 ILE A N 7
ATOM 2563 C CA . ILE A 1 11 ? -6.337 -6.384 3.190 1.00 0.00 11 ILE A CA 7
ATOM 2564 C C . ILE A 1 11 ? -5.086 -5.526 3.080 1.00 0.00 11 ILE A C 7
ATOM 2565 O O . ILE A 1 11 ? -4.831 -4.935 2.030 1.00 0.00 11 ILE A O 7
ATOM 2581 N N . PRO A 1 12 ? -4.287 -5.441 4.156 1.00 0.00 12 PRO A N 7
ATOM 2582 C CA . PRO A 1 12 ? -3.060 -4.652 4.154 1.00 0.00 12 PRO A CA 7
ATOM 2583 C C . PRO A 1 12 ? -2.037 -5.209 3.175 1.00 0.00 12 PRO A C 7
ATOM 2584 O O . PRO A 1 12 ? -2.031 -6.404 2.873 1.00 0.00 12 PRO A O 7
ATOM 2595 N N . CYS A 1 13 ? -1.190 -4.334 2.678 1.00 0.00 13 CYS A N 7
ATOM 2596 C CA . CYS A 1 13 ? -0.166 -4.711 1.716 1.00 0.00 13 CYS A CA 7
ATOM 2597 C C . CYS A 1 13 ? 0.936 -5.537 2.366 1.00 0.00 13 CYS A C 7
ATOM 2598 O O . CYS A 1 13 ? 1.466 -5.166 3.417 1.00 0.00 13 CYS A O 7
ATOM 2605 N N . ILE A 1 14 ? 1.294 -6.635 1.720 1.00 0.00 14 ILE A N 7
ATOM 2606 C CA . ILE A 1 14 ? 2.353 -7.504 2.209 1.00 0.00 14 ILE A CA 7
ATOM 2607 C C . ILE A 1 14 ? 3.714 -6.855 1.958 1.00 0.00 14 ILE A C 7
ATOM 2608 O O . ILE A 1 14 ? 4.627 -6.955 2.779 1.00 0.00 14 ILE A O 7
ATOM 2624 N N . SER A 1 15 ? 3.832 -6.166 0.826 1.00 0.00 15 SER A N 7
ATOM 2625 C CA . SER A 1 15 ? 5.068 -5.486 0.469 1.00 0.00 15 SER A CA 7
ATOM 2626 C C . SER A 1 15 ? 5.232 -4.205 1.283 1.00 0.00 15 SER A C 7
ATOM 2627 O O . SER A 1 15 ? 6.247 -3.522 1.188 1.00 0.00 15 SER A O 7
ATOM 2635 N N . GLY A 1 16 ? 4.224 -3.892 2.094 1.00 0.00 16 GLY A N 7
ATOM 2636 C CA . GLY A 1 16 ? 4.261 -2.701 2.928 1.00 0.00 16 GLY A CA 7
ATOM 2637 C C . GLY A 1 16 ? 5.460 -2.671 3.859 1.00 0.00 16 GLY A C 7
ATOM 2638 O O . GLY A 1 16 ? 5.878 -1.607 4.313 1.00 0.00 16 GLY A O 7
ATOM 2642 N N . VAL A 1 17 ? 6.011 -3.845 4.138 1.00 0.00 17 VAL A N 7
ATOM 2643 C CA . VAL A 1 17 ? 7.165 -3.977 5.017 1.00 0.00 17 VAL A CA 7
ATOM 2644 C C . VAL A 1 17 ? 8.383 -3.223 4.475 1.00 0.00 17 VAL A C 7
ATOM 2645 O O . VAL A 1 17 ? 9.288 -2.864 5.226 1.00 0.00 17 VAL A O 7
ATOM 2658 N N . ILE A 1 18 ? 8.401 -2.983 3.173 1.00 0.00 18 ILE A N 7
ATOM 2659 C CA . ILE A 1 18 ? 9.518 -2.273 2.548 1.00 0.00 18 ILE A CA 7
ATOM 2660 C C . ILE A 1 18 ? 9.408 -0.761 2.738 1.00 0.00 18 ILE A C 7
ATOM 2661 O O . ILE A 1 18 ? 10.274 -0.009 2.296 1.00 0.00 18 ILE A O 7
ATOM 2677 N N . GLY A 1 19 ? 8.346 -0.318 3.398 1.00 0.00 19 GLY A N 7
ATOM 2678 C CA . GLY A 1 19 ? 8.166 1.100 3.626 1.00 0.00 19 GLY A CA 7
ATOM 2679 C C . GLY A 1 19 ? 6.807 1.584 3.178 1.00 0.00 19 GLY A C 7
ATOM 2680 O O . GLY A 1 19 ? 6.329 2.630 3.625 1.00 0.00 19 GLY A O 7
ATOM 2684 N N . CYS A 1 20 ? 6.190 0.825 2.286 1.00 0.00 20 CYS A N 7
ATOM 2685 C CA . CYS A 1 20 ? 4.876 1.177 1.765 1.00 0.00 20 CYS A CA 7
ATOM 2686 C C . CYS A 1 20 ? 3.844 1.217 2.883 1.00 0.00 20 CYS A C 7
ATOM 2687 O O . CYS A 1 20 ? 3.625 0.235 3.587 1.00 0.00 20 CYS A O 7
ATOM 2694 N N . SER A 1 21 ? 3.218 2.363 3.035 1.00 0.00 21 SER A N 7
ATOM 2695 C CA . SER A 1 21 ? 2.212 2.562 4.059 1.00 0.00 21 SER A CA 7
ATOM 2696 C C . SER A 1 21 ? 0.834 2.660 3.430 1.00 0.00 21 SER A C 7
ATOM 2697 O O . SER A 1 21 ? 0.668 3.290 2.385 1.00 0.00 21 SER A O 7
ATOM 2705 N N . CYS A 1 22 ? -0.147 2.037 4.059 1.00 0.00 22 CYS A N 7
ATOM 2706 C CA . CYS A 1 22 ? -1.507 2.063 3.552 1.00 0.00 22 CYS A CA 7
ATOM 2707 C C . CYS A 1 22 ? -2.105 3.460 3.696 1.00 0.00 22 CYS A C 7
ATOM 2708 O O . CYS A 1 22 ? -2.141 4.022 4.792 1.00 0.00 22 CYS A O 7
ATOM 2715 N N . THR A 1 23 ? -2.563 4.016 2.587 1.00 0.00 23 THR A N 7
ATOM 2716 C CA . THR A 1 23 ? -3.156 5.341 2.573 1.00 0.00 23 THR A CA 7
ATOM 2717 C C . THR A 1 23 ? -4.226 5.409 1.491 1.00 0.00 23 THR A C 7
ATOM 2718 O O . THR A 1 23 ? -3.942 5.185 0.318 1.00 0.00 23 THR A O 7
ATOM 2729 N N . ASP A 1 24 ? -5.457 5.694 1.901 1.00 0.00 24 ASP A N 7
ATOM 2730 C CA . ASP A 1 24 ? -6.589 5.770 0.977 1.00 0.00 24 ASP A CA 7
ATOM 2731 C C . ASP A 1 24 ? -6.647 4.512 0.111 1.00 0.00 24 ASP A C 7
ATOM 2732 O O . ASP A 1 24 ? -6.580 4.575 -1.110 1.00 0.00 24 ASP A O 7
ATOM 2741 N N . LYS A 1 25 ? -6.742 3.373 0.792 1.00 0.00 25 LYS A N 7
ATOM 2742 C CA . LYS A 1 25 ? -6.807 2.032 0.190 1.00 0.00 25 LYS A CA 7
ATOM 2743 C C . LYS A 1 25 ? -5.647 1.731 -0.779 1.00 0.00 25 LYS A C 7
ATOM 2744 O O . LYS A 1 25 ? -5.692 0.749 -1.519 1.00 0.00 25 LYS A O 7
ATOM 2763 N N . VAL A 1 26 ? -4.593 2.539 -0.743 1.00 0.00 26 VAL A N 7
ATOM 2764 C CA . VAL A 1 26 ? -3.428 2.314 -1.605 1.00 0.00 26 VAL A CA 7
ATOM 2765 C C . VAL A 1 26 ? -2.137 2.521 -0.814 1.00 0.00 26 VAL A C 7
ATOM 2766 O O . VAL A 1 26 ? -1.985 3.512 -0.113 1.00 0.00 26 VAL A O 7
ATOM 2779 N N . CYS A 1 27 ? -1.205 1.585 -0.908 1.00 0.00 27 CYS A N 7
ATOM 2780 C CA . CYS A 1 27 ? 0.049 1.720 -0.179 1.00 0.00 27 CYS A CA 7
ATOM 2781 C C . CYS A 1 27 ? 1.050 2.606 -0.919 1.00 0.00 27 CYS A C 7
ATOM 2782 O O . CYS A 1 27 ? 1.346 2.391 -2.100 1.00 0.00 27 CYS A O 7
ATOM 2789 N N . TYR A 1 28 ? 1.575 3.598 -0.208 1.00 0.00 28 TYR A N 7
ATOM 2790 C CA . TYR A 1 28 ? 2.549 4.524 -0.769 1.00 0.00 28 TYR A CA 7
ATOM 2791 C C . TYR A 1 28 ? 3.911 4.312 -0.128 1.00 0.00 28 TYR A C 7
ATOM 2792 O O . TYR A 1 28 ? 4.016 4.081 1.074 1.00 0.00 28 TYR A O 7
ATOM 2810 N N . LEU A 1 29 ? 4.942 4.435 -0.928 1.00 0.00 29 LEU A N 7
ATOM 2811 C CA . LEU A 1 29 ? 6.309 4.298 -0.464 1.00 0.00 29 LEU A CA 7
ATOM 2812 C C . LEU A 1 29 ? 6.797 5.662 -0.026 1.00 0.00 29 LEU A C 7
ATOM 2813 O O . LEU A 1 29 ? 7.429 6.390 -0.798 1.00 0.00 29 LEU A O 7
ATOM 2829 N N . ASN A 1 30 ? 6.434 6.014 1.203 1.00 0.00 30 ASN A N 7
ATOM 2830 C CA . ASN A 1 30 ? 6.779 7.307 1.797 1.00 0.00 30 ASN A CA 7
ATOM 2831 C C . ASN A 1 30 ? 6.346 8.460 0.895 1.00 0.00 30 ASN A C 7
ATOM 2832 O O . ASN A 1 30 ? 6.891 9.559 0.964 1.00 0.00 30 ASN A O 7
ATOM 2843 N N . GLY A 1 1 ? 5.573 8.268 0.006 1.00 0.00 1 GLY A N 8
ATOM 2844 C CA . GLY A 1 1 ? 5.269 9.273 -0.986 1.00 0.00 1 GLY A CA 8
ATOM 2845 C C . GLY A 1 1 ? 4.996 8.695 -2.362 1.00 0.00 1 GLY A C 8
ATOM 2846 O O . GLY A 1 1 ? 4.145 9.206 -3.085 1.00 0.00 1 GLY A O 8
ATOM 2850 N N . THR A 1 2 ? 5.716 7.643 -2.747 1.00 0.00 2 THR A N 8
ATOM 2851 C CA . THR A 1 2 ? 5.510 7.058 -4.072 1.00 0.00 2 THR A CA 8
ATOM 2852 C C . THR A 1 2 ? 4.733 5.744 -3.994 1.00 0.00 2 THR A C 8
ATOM 2853 O O . THR A 1 2 ? 5.187 4.786 -3.383 1.00 0.00 2 THR A O 8
ATOM 2864 N N . PRO A 1 3 ? 3.546 5.683 -4.624 1.00 0.00 3 PRO A N 8
ATOM 2865 C CA . PRO A 1 3 ? 2.700 4.479 -4.626 1.00 0.00 3 PRO A CA 8
ATOM 2866 C C . PRO A 1 3 ? 3.468 3.225 -5.036 1.00 0.00 3 PRO A C 8
ATOM 2867 O O . PRO A 1 3 ? 4.257 3.251 -5.979 1.00 0.00 3 PRO A O 8
ATOM 2878 N N . CYS A 1 4 ? 3.238 2.131 -4.319 1.00 0.00 4 CYS A N 8
ATOM 2879 C CA . CYS A 1 4 ? 3.917 0.878 -4.608 1.00 0.00 4 CYS A CA 8
ATOM 2880 C C . CYS A 1 4 ? 3.067 0.027 -5.533 1.00 0.00 4 CYS A C 8
ATOM 2881 O O . CYS A 1 4 ? 3.391 -1.125 -5.811 1.00 0.00 4 CYS A O 8
ATOM 2888 N N . GLY A 1 5 ? 1.959 0.599 -5.987 1.00 0.00 5 GLY A N 8
ATOM 2889 C CA . GLY A 1 5 ? 1.056 -0.120 -6.858 1.00 0.00 5 GLY A CA 8
ATOM 2890 C C . GLY A 1 5 ? 0.143 -1.048 -6.080 1.00 0.00 5 GLY A C 8
ATOM 2891 O O . GLY A 1 5 ? -0.963 -1.358 -6.520 1.00 0.00 5 GLY A O 8
ATOM 2895 N N . GLU A 1 6 ? 0.608 -1.484 -4.917 1.00 0.00 6 GLU A N 8
ATOM 2896 C CA . GLU A 1 6 ? -0.168 -2.376 -4.074 1.00 0.00 6 GLU A CA 8
ATOM 2897 C C . GLU A 1 6 ? -1.219 -1.579 -3.314 1.00 0.00 6 GLU A C 8
ATOM 2898 O O . GLU A 1 6 ? -0.931 -0.518 -2.753 1.00 0.00 6 GLU A O 8
ATOM 2910 N N . SER A 1 7 ? -2.435 -2.081 -3.324 1.00 0.00 7 SER A N 8
ATOM 2911 C CA . SER A 1 7 ? -3.544 -1.425 -2.664 1.00 0.00 7 SER A CA 8
ATOM 2912 C C . SER A 1 7 ? -4.018 -2.196 -1.441 1.00 0.00 7 SER A C 8
ATOM 2913 O O . SER A 1 7 ? -3.968 -3.424 -1.394 1.00 0.00 7 SER A O 8
ATOM 2921 N N . CYS A 1 8 ? -4.485 -1.449 -0.463 1.00 0.00 8 CYS A N 8
ATOM 2922 C CA . CYS A 1 8 ? -4.990 -2.006 0.781 1.00 0.00 8 CYS A CA 8
ATOM 2923 C C . CYS A 1 8 ? -6.500 -1.809 0.870 1.00 0.00 8 CYS A C 8
ATOM 2924 O O . CYS A 1 8 ? -7.021 -1.315 1.869 1.00 0.00 8 CYS A O 8
ATOM 2931 N N . VAL A 1 9 ? -7.195 -2.174 -0.201 1.00 0.00 9 VAL A N 8
ATOM 2932 C CA . VAL A 1 9 ? -8.643 -2.022 -0.264 1.00 0.00 9 VAL A CA 8
ATOM 2933 C C . VAL A 1 9 ? -9.354 -3.029 0.633 1.00 0.00 9 VAL A C 8
ATOM 2934 O O . VAL A 1 9 ? -10.315 -2.694 1.321 1.00 0.00 9 VAL A O 8
ATOM 2947 N N . TYR A 1 10 ? -8.878 -4.261 0.609 1.00 0.00 10 TYR A N 8
ATOM 2948 C CA . TYR A 1 10 ? -9.473 -5.326 1.414 1.00 0.00 10 TYR A CA 8
ATOM 2949 C C . TYR A 1 10 ? -8.544 -5.752 2.545 1.00 0.00 10 TYR A C 8
ATOM 2950 O O . TYR A 1 10 ? -8.963 -5.879 3.693 1.00 0.00 10 TYR A O 8
ATOM 2968 N N . ILE A 1 11 ? -7.286 -5.985 2.207 1.00 0.00 11 ILE A N 8
ATOM 2969 C CA . ILE A 1 11 ? -6.293 -6.412 3.182 1.00 0.00 11 ILE A CA 8
ATOM 2970 C C . ILE A 1 11 ? -5.046 -5.544 3.081 1.00 0.00 11 ILE A C 8
ATOM 2971 O O . ILE A 1 11 ? -4.842 -4.870 2.070 1.00 0.00 11 ILE A O 8
ATOM 2987 N N . PRO A 1 12 ? -4.194 -5.541 4.122 1.00 0.00 12 PRO A N 8
ATOM 2988 C CA . PRO A 1 12 ? -2.967 -4.753 4.123 1.00 0.00 12 PRO A CA 8
ATOM 2989 C C . PRO A 1 12 ? -1.978 -5.253 3.079 1.00 0.00 12 PRO A C 8
ATOM 2990 O O . PRO A 1 12 ? -1.983 -6.427 2.710 1.00 0.00 12 PRO A O 8
ATOM 3001 N N . CYS A 1 13 ? -1.148 -4.347 2.605 1.00 0.00 13 CYS A N 8
ATOM 3002 C CA . CYS A 1 13 ? -0.157 -4.661 1.588 1.00 0.00 13 CYS A CA 8
ATOM 3003 C C . CYS A 1 13 ? 0.988 -5.491 2.153 1.00 0.00 13 CYS A C 8
ATOM 3004 O O . CYS A 1 13 ? 1.495 -5.214 3.243 1.00 0.00 13 CYS A O 8
ATOM 3011 N N . ILE A 1 14 ? 1.398 -6.497 1.393 1.00 0.00 14 ILE A N 8
ATOM 3012 C CA . ILE A 1 14 ? 2.489 -7.372 1.790 1.00 0.00 14 ILE A CA 8
ATOM 3013 C C . ILE A 1 14 ? 3.823 -6.641 1.667 1.00 0.00 14 ILE A C 8
ATOM 3014 O O . ILE A 1 14 ? 4.711 -6.794 2.508 1.00 0.00 14 ILE A O 8
ATOM 3030 N N . SER A 1 15 ? 3.953 -5.835 0.618 1.00 0.00 15 SER A N 8
ATOM 3031 C CA . SER A 1 15 ? 5.174 -5.075 0.381 1.00 0.00 15 SER A CA 8
ATOM 3032 C C . SER A 1 15 ? 5.298 -3.908 1.362 1.00 0.00 15 SER A C 8
ATOM 3033 O O . SER A 1 15 ? 6.245 -3.130 1.296 1.00 0.00 15 SER A O 8
ATOM 3041 N N . GLY A 1 16 ? 4.341 -3.798 2.277 1.00 0.00 16 GLY A N 8
ATOM 3042 C CA . GLY A 1 16 ? 4.359 -2.730 3.262 1.00 0.00 16 GLY A CA 8
ATOM 3043 C C . GLY A 1 16 ? 5.622 -2.726 4.101 1.00 0.00 16 GLY A C 8
ATOM 3044 O O . GLY A 1 16 ? 6.027 -1.689 4.623 1.00 0.00 16 GLY A O 8
ATOM 3048 N N . VAL A 1 17 ? 6.243 -3.892 4.226 1.00 0.00 17 VAL A N 8
ATOM 3049 C CA . VAL A 1 17 ? 7.467 -4.043 5.005 1.00 0.00 17 VAL A CA 8
ATOM 3050 C C . VAL A 1 17 ? 8.621 -3.217 4.440 1.00 0.00 17 VAL A C 8
ATOM 3051 O O . VAL A 1 17 ? 9.581 -2.918 5.144 1.00 0.00 17 VAL A O 8
ATOM 3064 N N . ILE A 1 18 ? 8.522 -2.855 3.171 1.00 0.00 18 ILE A N 8
ATOM 3065 C CA . ILE A 1 18 ? 9.569 -2.066 2.525 1.00 0.00 18 ILE A CA 8
ATOM 3066 C C . ILE A 1 18 ? 9.382 -0.573 2.802 1.00 0.00 18 ILE A C 8
ATOM 3067 O O . ILE A 1 18 ? 10.223 0.253 2.446 1.00 0.00 18 ILE A O 8
ATOM 3083 N N . GLY A 1 19 ? 8.275 -0.233 3.441 1.00 0.00 19 GLY A N 8
ATOM 3084 C CA . GLY A 1 19 ? 8.002 1.154 3.751 1.00 0.00 19 GLY A CA 8
ATOM 3085 C C . GLY A 1 19 ? 6.626 1.571 3.292 1.00 0.00 19 GLY A C 8
ATOM 3086 O O . GLY A 1 19 ? 6.089 2.584 3.743 1.00 0.00 19 GLY A O 8
ATOM 3090 N N . CYS A 1 20 ? 6.060 0.790 2.382 1.00 0.00 20 CYS A N 8
ATOM 3091 C CA . CYS A 1 20 ? 4.733 1.079 1.848 1.00 0.00 20 CYS A CA 8
ATOM 3092 C C . CYS A 1 20 ? 3.694 1.107 2.961 1.00 0.00 20 CYS A C 8
ATOM 3093 O O . CYS A 1 20 ? 3.507 0.133 3.687 1.00 0.00 20 CYS A O 8
ATOM 3100 N N . SER A 1 21 ? 3.023 2.231 3.079 1.00 0.00 21 SER A N 8
ATOM 3101 C CA . SER A 1 21 ? 2.001 2.415 4.089 1.00 0.00 21 SER A CA 8
ATOM 3102 C C . SER A 1 21 ? 0.641 2.567 3.433 1.00 0.00 21 SER A C 8
ATOM 3103 O O . SER A 1 21 ? 0.527 3.182 2.371 1.00 0.00 21 SER A O 8
ATOM 3111 N N . CYS A 1 22 ? -0.383 2.008 4.058 1.00 0.00 22 CYS A N 8
ATOM 3112 C CA . CYS A 1 22 ? -1.729 2.093 3.520 1.00 0.00 22 CYS A CA 8
ATOM 3113 C C . CYS A 1 22 ? -2.191 3.545 3.486 1.00 0.00 22 CYS A C 8
ATOM 3114 O O . CYS A 1 22 ? -2.344 4.185 4.525 1.00 0.00 22 CYS A O 8
ATOM 3121 N N . THR A 1 23 ? -2.399 4.060 2.286 1.00 0.00 23 THR A N 8
ATOM 3122 C CA . THR A 1 23 ? -2.833 5.429 2.103 1.00 0.00 23 THR A CA 8
ATOM 3123 C C . THR A 1 23 ? -4.151 5.458 1.342 1.00 0.00 23 THR A C 8
ATOM 3124 O O . THR A 1 23 ? -4.177 5.403 0.112 1.00 0.00 23 THR A O 8
ATOM 3135 N N . ASP A 1 24 ? -5.238 5.511 2.100 1.00 0.00 24 ASP A N 8
ATOM 3136 C CA . ASP A 1 24 ? -6.590 5.528 1.554 1.00 0.00 24 ASP A CA 8
ATOM 3137 C C . ASP A 1 24 ? -6.783 4.475 0.471 1.00 0.00 24 ASP A C 8
ATOM 3138 O O . ASP A 1 24 ? -7.027 4.797 -0.691 1.00 0.00 24 ASP A O 8
ATOM 3147 N N . LYS A 1 25 ? -6.693 3.212 0.878 1.00 0.00 25 LYS A N 8
ATOM 3148 C CA . LYS A 1 25 ? -6.894 2.070 -0.023 1.00 0.00 25 LYS A CA 8
ATOM 3149 C C . LYS A 1 25 ? -5.684 1.781 -0.913 1.00 0.00 25 LYS A C 8
ATOM 3150 O O . LYS A 1 25 ? -5.654 0.754 -1.580 1.00 0.00 25 LYS A O 8
ATOM 3169 N N . VAL A 1 26 ? -4.693 2.664 -0.941 1.00 0.00 26 VAL A N 8
ATOM 3170 C CA . VAL A 1 26 ? -3.514 2.431 -1.784 1.00 0.00 26 VAL A CA 8
ATOM 3171 C C . VAL A 1 26 ? -2.233 2.626 -0.982 1.00 0.00 26 VAL A C 8
ATOM 3172 O O . VAL A 1 26 ? -2.061 3.643 -0.328 1.00 0.00 26 VAL A O 8
ATOM 3185 N N . CYS A 1 27 ? -1.336 1.654 -1.017 1.00 0.00 27 CYS A N 8
ATOM 3186 C CA . CYS A 1 27 ? -0.093 1.772 -0.264 1.00 0.00 27 CYS A CA 8
ATOM 3187 C C . CYS A 1 27 ? 0.947 2.624 -0.985 1.00 0.00 27 CYS A C 8
ATOM 3188 O O . CYS A 1 27 ? 1.267 2.394 -2.157 1.00 0.00 27 CYS A O 8
ATOM 3195 N N . TYR A 1 28 ? 1.480 3.600 -0.260 1.00 0.00 28 TYR A N 8
ATOM 3196 C CA . TYR A 1 28 ? 2.499 4.494 -0.786 1.00 0.00 28 TYR A CA 8
ATOM 3197 C C . TYR A 1 28 ? 3.813 4.252 -0.063 1.00 0.00 28 TYR A C 8
ATOM 3198 O O . TYR A 1 28 ? 3.834 3.992 1.137 1.00 0.00 28 TYR A O 8
ATOM 3216 N N . LEU A 1 29 ? 4.894 4.367 -0.792 1.00 0.00 29 LEU A N 8
ATOM 3217 C CA . LEU A 1 29 ? 6.221 4.191 -0.244 1.00 0.00 29 LEU A CA 8
ATOM 3218 C C . LEU A 1 29 ? 6.768 5.558 0.107 1.00 0.00 29 LEU A C 8
ATOM 3219 O O . LEU A 1 29 ? 7.447 6.198 -0.704 1.00 0.00 29 LEU A O 8
ATOM 3235 N N . ASN A 1 30 ? 6.424 6.002 1.309 1.00 0.00 30 ASN A N 8
ATOM 3236 C CA . ASN A 1 30 ? 6.838 7.304 1.830 1.00 0.00 30 ASN A CA 8
ATOM 3237 C C . ASN A 1 30 ? 6.604 8.422 0.820 1.00 0.00 30 ASN A C 8
ATOM 3238 O O . ASN A 1 30 ? 7.345 9.403 0.780 1.00 0.00 30 ASN A O 8
ATOM 3249 N N . GLY A 1 1 ? 5.369 8.294 -0.172 1.00 0.00 1 GLY A N 9
ATOM 3250 C CA . GLY A 1 1 ? 4.897 9.243 -1.151 1.00 0.00 1 GLY A CA 9
ATOM 3251 C C . GLY A 1 1 ? 4.715 8.623 -2.524 1.00 0.00 1 GLY A C 9
ATOM 3252 O O . GLY A 1 1 ? 3.804 9.001 -3.257 1.00 0.00 1 GLY A O 9
ATOM 3256 N N . THR A 1 2 ? 5.582 7.680 -2.890 1.00 0.00 2 THR A N 9
ATOM 3257 C CA . THR A 1 2 ? 5.484 7.044 -4.204 1.00 0.00 2 THR A CA 9
ATOM 3258 C C . THR A 1 2 ? 4.721 5.722 -4.128 1.00 0.00 2 THR A C 9
ATOM 3259 O O . THR A 1 2 ? 5.204 4.768 -3.539 1.00 0.00 2 THR A O 9
ATOM 3270 N N . PRO A 1 3 ? 3.517 5.648 -4.726 1.00 0.00 3 PRO A N 9
ATOM 3271 C CA . PRO A 1 3 ? 2.691 4.428 -4.712 1.00 0.00 3 PRO A CA 9
ATOM 3272 C C . PRO A 1 3 ? 3.473 3.180 -5.113 1.00 0.00 3 PRO A C 9
ATOM 3273 O O . PRO A 1 3 ? 4.129 3.153 -6.152 1.00 0.00 3 PRO A O 9
ATOM 3284 N N . CYS A 1 4 ? 3.409 2.156 -4.271 1.00 0.00 4 CYS A N 9
ATOM 3285 C CA . CYS A 1 4 ? 4.127 0.906 -4.518 1.00 0.00 4 CYS A CA 9
ATOM 3286 C C . CYS A 1 4 ? 3.322 -0.045 -5.395 1.00 0.00 4 CYS A C 9
ATOM 3287 O O . CYS A 1 4 ? 3.641 -1.228 -5.492 1.00 0.00 4 CYS A O 9
ATOM 3294 N N . GLY A 1 5 ? 2.275 0.475 -6.030 1.00 0.00 5 GLY A N 9
ATOM 3295 C CA . GLY A 1 5 ? 1.437 -0.347 -6.885 1.00 0.00 5 GLY A CA 9
ATOM 3296 C C . GLY A 1 5 ? 0.751 -1.457 -6.110 1.00 0.00 5 GLY A C 9
ATOM 3297 O O . GLY A 1 5 ? 0.410 -2.498 -6.665 1.00 0.00 5 GLY A O 9
ATOM 3301 N N . GLU A 1 6 ? 0.549 -1.218 -4.823 1.00 0.00 6 GLU A N 9
ATOM 3302 C CA . GLU A 1 6 ? -0.094 -2.179 -3.946 1.00 0.00 6 GLU A CA 9
ATOM 3303 C C . GLU A 1 6 ? -1.163 -1.464 -3.132 1.00 0.00 6 GLU A C 9
ATOM 3304 O O . GLU A 1 6 ? -0.916 -0.395 -2.574 1.00 0.00 6 GLU A O 9
ATOM 3316 N N . SER A 1 7 ? -2.353 -2.030 -3.096 1.00 0.00 7 SER A N 9
ATOM 3317 C CA . SER A 1 7 ? -3.462 -1.429 -2.383 1.00 0.00 7 SER A CA 9
ATOM 3318 C C . SER A 1 7 ? -3.871 -2.242 -1.164 1.00 0.00 7 SER A C 9
ATOM 3319 O O . SER A 1 7 ? -3.739 -3.463 -1.131 1.00 0.00 7 SER A O 9
ATOM 3327 N N . CYS A 1 8 ? -4.378 -1.535 -0.174 1.00 0.00 8 CYS A N 9
ATOM 3328 C CA . CYS A 1 8 ? -4.833 -2.134 1.071 1.00 0.00 8 CYS A CA 9
ATOM 3329 C C . CYS A 1 8 ? -6.349 -2.005 1.182 1.00 0.00 8 CYS A C 9
ATOM 3330 O O . CYS A 1 8 ? -6.888 -1.661 2.239 1.00 0.00 8 CYS A O 9
ATOM 3337 N N . VAL A 1 9 ? -7.031 -2.258 0.069 1.00 0.00 9 VAL A N 9
ATOM 3338 C CA . VAL A 1 9 ? -8.482 -2.146 0.013 1.00 0.00 9 VAL A CA 9
ATOM 3339 C C . VAL A 1 9 ? -9.166 -3.231 0.833 1.00 0.00 9 VAL A C 9
ATOM 3340 O O . VAL A 1 9 ? -9.858 -2.939 1.811 1.00 0.00 9 VAL A O 9
ATOM 3353 N N . TYR A 1 10 ? -8.972 -4.468 0.426 1.00 0.00 10 TYR A N 9
ATOM 3354 C CA . TYR A 1 10 ? -9.575 -5.605 1.114 1.00 0.00 10 TYR A CA 9
ATOM 3355 C C . TYR A 1 10 ? -8.646 -6.154 2.187 1.00 0.00 10 TYR A C 9
ATOM 3356 O O . TYR A 1 10 ? -9.052 -6.370 3.325 1.00 0.00 10 TYR A O 9
ATOM 3374 N N . ILE A 1 11 ? -7.400 -6.385 1.808 1.00 0.00 11 ILE A N 9
ATOM 3375 C CA . ILE A 1 11 ? -6.405 -6.923 2.723 1.00 0.00 11 ILE A CA 9
ATOM 3376 C C . ILE A 1 11 ? -5.219 -5.977 2.838 1.00 0.00 11 ILE A C 9
ATOM 3377 O O . ILE A 1 11 ? -5.004 -5.140 1.959 1.00 0.00 11 ILE A O 9
ATOM 3393 N N . PRO A 1 12 ? -4.433 -6.090 3.921 1.00 0.00 12 PRO A N 9
ATOM 3394 C CA . PRO A 1 12 ? -3.265 -5.242 4.133 1.00 0.00 12 PRO A CA 9
ATOM 3395 C C . PRO A 1 12 ? -2.162 -5.543 3.126 1.00 0.00 12 PRO A C 9
ATOM 3396 O O . PRO A 1 12 ? -2.077 -6.649 2.590 1.00 0.00 12 PRO A O 9
ATOM 3407 N N . CYS A 1 13 ? -1.335 -4.549 2.871 1.00 0.00 13 CYS A N 9
ATOM 3408 C CA . CYS A 1 13 ? -0.238 -4.677 1.924 1.00 0.00 13 CYS A CA 9
ATOM 3409 C C . CYS A 1 13 ? 0.850 -5.606 2.452 1.00 0.00 13 CYS A C 9
ATOM 3410 O O . CYS A 1 13 ? 1.288 -5.473 3.597 1.00 0.00 13 CYS A O 9
ATOM 3417 N N . ILE A 1 14 ? 1.296 -6.530 1.611 1.00 0.00 14 ILE A N 9
ATOM 3418 C CA . ILE A 1 14 ? 2.348 -7.459 1.995 1.00 0.00 14 ILE A CA 9
ATOM 3419 C C . ILE A 1 14 ? 3.716 -6.870 1.646 1.00 0.00 14 ILE A C 9
ATOM 3420 O O . ILE A 1 14 ? 4.671 -6.986 2.414 1.00 0.00 14 ILE A O 9
ATOM 3436 N N . SER A 1 15 ? 3.792 -6.215 0.494 1.00 0.00 15 SER A N 9
ATOM 3437 C CA . SER A 1 15 ? 5.024 -5.586 0.043 1.00 0.00 15 SER A CA 9
ATOM 3438 C C . SER A 1 15 ? 5.282 -4.315 0.850 1.00 0.00 15 SER A C 9
ATOM 3439 O O . SER A 1 15 ? 6.419 -3.858 0.973 1.00 0.00 15 SER A O 9
ATOM 3447 N N . GLY A 1 16 ? 4.200 -3.759 1.391 1.00 0.00 16 GLY A N 9
ATOM 3448 C CA . GLY A 1 16 ? 4.258 -2.541 2.183 1.00 0.00 16 GLY A CA 9
ATOM 3449 C C . GLY A 1 16 ? 5.255 -2.592 3.327 1.00 0.00 16 GLY A C 9
ATOM 3450 O O . GLY A 1 16 ? 5.648 -1.554 3.856 1.00 0.00 16 GLY A O 9
ATOM 3454 N N . VAL A 1 17 ? 5.673 -3.793 3.701 1.00 0.00 17 VAL A N 9
ATOM 3455 C CA . VAL A 1 17 ? 6.638 -3.979 4.780 1.00 0.00 17 VAL A CA 9
ATOM 3456 C C . VAL A 1 17 ? 7.953 -3.251 4.484 1.00 0.00 17 VAL A C 9
ATOM 3457 O O . VAL A 1 17 ? 8.734 -2.956 5.387 1.00 0.00 17 VAL A O 9
ATOM 3470 N N . ILE A 1 18 ? 8.185 -2.963 3.210 1.00 0.00 18 ILE A N 9
ATOM 3471 C CA . ILE A 1 18 ? 9.403 -2.269 2.788 1.00 0.00 18 ILE A CA 9
ATOM 3472 C C . ILE A 1 18 ? 9.361 -0.777 3.109 1.00 0.00 18 ILE A C 9
ATOM 3473 O O . ILE A 1 18 ? 10.343 -0.066 2.905 1.00 0.00 18 ILE A O 9
ATOM 3489 N N . GLY A 1 19 ? 8.230 -0.303 3.607 1.00 0.00 19 GLY A N 9
ATOM 3490 C CA . GLY A 1 19 ? 8.106 1.103 3.939 1.00 0.00 19 GLY A CA 9
ATOM 3491 C C . GLY A 1 19 ? 6.798 1.688 3.462 1.00 0.00 19 GLY A C 9
ATOM 3492 O O . GLY A 1 19 ? 6.368 2.745 3.928 1.00 0.00 19 GLY A O 9
ATOM 3496 N N . CYS A 1 20 ? 6.171 0.997 2.523 1.00 0.00 20 CYS A N 9
ATOM 3497 C CA . CYS A 1 20 ? 4.898 1.441 1.964 1.00 0.00 20 CYS A CA 9
ATOM 3498 C C . CYS A 1 20 ? 3.832 1.526 3.049 1.00 0.00 20 CYS A C 9
ATOM 3499 O O . CYS A 1 20 ? 3.558 0.556 3.753 1.00 0.00 20 CYS A O 9
ATOM 3506 N N . SER A 1 21 ? 3.239 2.696 3.172 1.00 0.00 21 SER A N 9
ATOM 3507 C CA . SER A 1 21 ? 2.207 2.934 4.163 1.00 0.00 21 SER A CA 9
ATOM 3508 C C . SER A 1 21 ? 0.836 2.968 3.507 1.00 0.00 21 SER A C 9
ATOM 3509 O O . SER A 1 21 ? 0.677 3.526 2.420 1.00 0.00 21 SER A O 9
ATOM 3517 N N . CYS A 1 22 ? -0.146 2.376 4.167 1.00 0.00 22 CYS A N 9
ATOM 3518 C CA . CYS A 1 22 ? -1.502 2.348 3.645 1.00 0.00 22 CYS A CA 9
ATOM 3519 C C . CYS A 1 22 ? -2.126 3.738 3.730 1.00 0.00 22 CYS A C 9
ATOM 3520 O O . CYS A 1 22 ? -2.251 4.310 4.814 1.00 0.00 22 CYS A O 9
ATOM 3527 N N . THR A 1 23 ? -2.501 4.285 2.584 1.00 0.00 23 THR A N 9
ATOM 3528 C CA . THR A 1 23 ? -3.100 5.605 2.518 1.00 0.00 23 THR A CA 9
ATOM 3529 C C . THR A 1 23 ? -4.156 5.634 1.421 1.00 0.00 23 THR A C 9
ATOM 3530 O O . THR A 1 23 ? -3.862 5.342 0.266 1.00 0.00 23 THR A O 9
ATOM 3541 N N . ASP A 1 24 ? -5.385 5.962 1.804 1.00 0.00 24 ASP A N 9
ATOM 3542 C CA . ASP A 1 24 ? -6.512 6.009 0.870 1.00 0.00 24 ASP A CA 9
ATOM 3543 C C . ASP A 1 24 ? -6.645 4.673 0.146 1.00 0.00 24 ASP A C 9
ATOM 3544 O O . ASP A 1 24 ? -6.795 4.599 -1.071 1.00 0.00 24 ASP A O 9
ATOM 3553 N N . LYS A 1 25 ? -6.573 3.618 0.947 1.00 0.00 25 LYS A N 9
ATOM 3554 C CA . LYS A 1 25 ? -6.674 2.236 0.477 1.00 0.00 25 LYS A CA 9
ATOM 3555 C C . LYS A 1 25 ? -5.555 1.837 -0.494 1.00 0.00 25 LYS A C 9
ATOM 3556 O O . LYS A 1 25 ? -5.646 0.801 -1.151 1.00 0.00 25 LYS A O 9
ATOM 3575 N N . VAL A 1 26 ? -4.491 2.630 -0.562 1.00 0.00 26 VAL A N 9
ATOM 3576 C CA . VAL A 1 26 ? -3.359 2.325 -1.436 1.00 0.00 26 VAL A CA 9
ATOM 3577 C C . VAL A 1 26 ? -2.050 2.563 -0.687 1.00 0.00 26 VAL A C 9
ATOM 3578 O O . VAL A 1 26 ? -1.881 3.586 -0.034 1.00 0.00 26 VAL A O 9
ATOM 3591 N N . CYS A 1 27 ? -1.128 1.618 -0.755 1.00 0.00 27 CYS A N 9
ATOM 3592 C CA . CYS A 1 27 ? 0.143 1.773 -0.059 1.00 0.00 27 CYS A CA 9
ATOM 3593 C C . CYS A 1 27 ? 1.141 2.620 -0.852 1.00 0.00 27 CYS A C 9
ATOM 3594 O O . CYS A 1 27 ? 1.449 2.336 -2.016 1.00 0.00 27 CYS A O 9
ATOM 3601 N N . TYR A 1 28 ? 1.648 3.662 -0.198 1.00 0.00 28 TYR A N 9
ATOM 3602 C CA . TYR A 1 28 ? 2.617 4.565 -0.802 1.00 0.00 28 TYR A CA 9
ATOM 3603 C C . TYR A 1 28 ? 3.972 4.403 -0.133 1.00 0.00 28 TYR A C 9
ATOM 3604 O O . TYR A 1 28 ? 4.062 4.238 1.081 1.00 0.00 28 TYR A O 9
ATOM 3622 N N . LEU A 1 29 ? 5.016 4.497 -0.921 1.00 0.00 29 LEU A N 9
ATOM 3623 C CA . LEU A 1 29 ? 6.375 4.404 -0.426 1.00 0.00 29 LEU A CA 9
ATOM 3624 C C . LEU A 1 29 ? 6.831 5.795 -0.049 1.00 0.00 29 LEU A C 9
ATOM 3625 O O . LEU A 1 29 ? 7.479 6.488 -0.839 1.00 0.00 29 LEU A O 9
ATOM 3641 N N . ASN A 1 30 ? 6.424 6.209 1.147 1.00 0.00 30 ASN A N 9
ATOM 3642 C CA . ASN A 1 30 ? 6.730 7.538 1.679 1.00 0.00 30 ASN A CA 9
ATOM 3643 C C . ASN A 1 30 ? 6.306 8.631 0.702 1.00 0.00 30 ASN A C 9
ATOM 3644 O O . ASN A 1 30 ? 6.820 9.747 0.736 1.00 0.00 30 ASN A O 9
ATOM 3655 N N . GLY A 1 1 ? 5.388 7.868 0.143 1.00 0.00 1 GLY A N 10
ATOM 3656 C CA . GLY A 1 1 ? 4.995 8.871 -0.822 1.00 0.00 1 GLY A CA 10
ATOM 3657 C C . GLY A 1 1 ? 4.822 8.316 -2.225 1.00 0.00 1 GLY A C 10
ATOM 3658 O O . GLY A 1 1 ? 3.978 8.793 -2.978 1.00 0.00 1 GLY A O 10
ATOM 3662 N N . THR A 1 2 ? 5.619 7.318 -2.590 1.00 0.00 2 THR A N 10
ATOM 3663 C CA . THR A 1 2 ? 5.526 6.738 -3.928 1.00 0.00 2 THR A CA 10
ATOM 3664 C C . THR A 1 2 ? 4.691 5.460 -3.922 1.00 0.00 2 THR A C 10
ATOM 3665 O O . THR A 1 2 ? 5.094 4.467 -3.331 1.00 0.00 2 THR A O 10
ATOM 3676 N N . PRO A 1 3 ? 3.517 5.467 -4.581 1.00 0.00 3 PRO A N 10
ATOM 3677 C CA . PRO A 1 3 ? 2.629 4.296 -4.642 1.00 0.00 3 PRO A CA 10
ATOM 3678 C C . PRO A 1 3 ? 3.364 3.017 -5.040 1.00 0.00 3 PRO A C 10
ATOM 3679 O O . PRO A 1 3 ? 4.146 3.009 -5.989 1.00 0.00 3 PRO A O 10
ATOM 3690 N N . CYS A 1 4 ? 3.111 1.943 -4.301 1.00 0.00 4 CYS A N 10
ATOM 3691 C CA . CYS A 1 4 ? 3.755 0.657 -4.556 1.00 0.00 4 CYS A CA 10
ATOM 3692 C C . CYS A 1 4 ? 3.034 -0.117 -5.656 1.00 0.00 4 CYS A C 10
ATOM 3693 O O . CYS A 1 4 ? 3.178 -1.332 -5.766 1.00 0.00 4 CYS A O 10
ATOM 3700 N N . GLY A 1 5 ? 2.268 0.604 -6.469 1.00 0.00 5 GLY A N 10
ATOM 3701 C CA . GLY A 1 5 ? 1.535 -0.010 -7.562 1.00 0.00 5 GLY A CA 10
ATOM 3702 C C . GLY A 1 5 ? 0.520 -1.034 -7.094 1.00 0.00 5 GLY A C 10
ATOM 3703 O O . GLY A 1 5 ? 0.231 -1.990 -7.806 1.00 0.00 5 GLY A O 10
ATOM 3707 N N . GLU A 1 6 ? -0.019 -0.826 -5.899 1.00 0.00 6 GLU A N 10
ATOM 3708 C CA . GLU A 1 6 ? -1.010 -1.735 -5.335 1.00 0.00 6 GLU A CA 10
ATOM 3709 C C . GLU A 1 6 ? -1.754 -1.053 -4.191 1.00 0.00 6 GLU A C 10
ATOM 3710 O O . GLU A 1 6 ? -1.217 -0.166 -3.518 1.00 0.00 6 GLU A O 10
ATOM 3722 N N . SER A 1 7 ? -2.987 -1.467 -3.992 1.00 0.00 7 SER A N 10
ATOM 3723 C CA . SER A 1 7 ? -3.833 -0.921 -2.954 1.00 0.00 7 SER A CA 10
ATOM 3724 C C . SER A 1 7 ? -3.879 -1.844 -1.738 1.00 0.00 7 SER A C 10
ATOM 3725 O O . SER A 1 7 ? -3.184 -2.857 -1.682 1.00 0.00 7 SER A O 10
ATOM 3733 N N . CYS A 1 8 ? -4.715 -1.489 -0.778 1.00 0.00 8 CYS A N 10
ATOM 3734 C CA . CYS A 1 8 ? -4.881 -2.280 0.431 1.00 0.00 8 CYS A CA 10
ATOM 3735 C C . CYS A 1 8 ? -6.294 -2.099 0.969 1.00 0.00 8 CYS A C 10
ATOM 3736 O O . CYS A 1 8 ? -6.512 -1.952 2.170 1.00 0.00 8 CYS A O 10
ATOM 3743 N N . VAL A 1 9 ? -7.254 -2.099 0.051 1.00 0.00 9 VAL A N 10
ATOM 3744 C CA . VAL A 1 9 ? -8.658 -1.926 0.404 1.00 0.00 9 VAL A CA 10
ATOM 3745 C C . VAL A 1 9 ? -9.185 -3.140 1.160 1.00 0.00 9 VAL A C 10
ATOM 3746 O O . VAL A 1 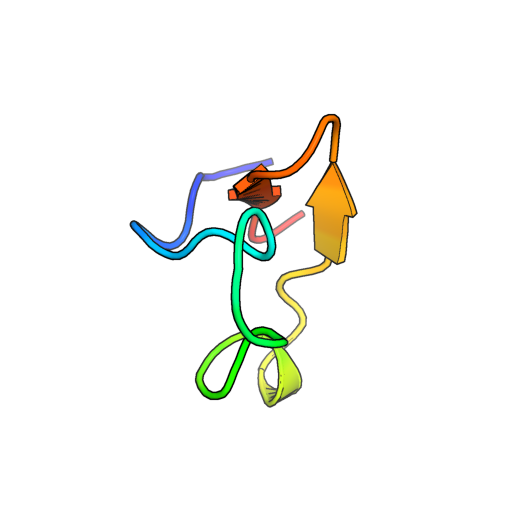9 ? -9.943 -3.015 2.118 1.00 0.00 9 VAL A O 10
ATOM 3759 N N . TYR A 1 10 ? -8.779 -4.315 0.708 1.00 0.00 10 TYR A N 10
ATOM 3760 C CA . TYR A 1 10 ? -9.207 -5.565 1.326 1.00 0.00 10 TYR A CA 10
ATOM 3761 C C . TYR A 1 10 ? -8.092 -6.177 2.166 1.00 0.00 10 TYR A C 10
ATOM 3762 O O . TYR A 1 10 ? -8.302 -6.554 3.315 1.00 0.00 10 TYR A O 10
ATOM 3780 N N . ILE A 1 11 ? -6.909 -6.280 1.580 1.00 0.00 11 ILE A N 10
ATOM 3781 C CA . ILE A 1 11 ? -5.764 -6.853 2.273 1.00 0.00 11 ILE A CA 10
ATOM 3782 C C . ILE A 1 11 ? -4.714 -5.784 2.541 1.00 0.00 11 ILE A C 10
ATOM 3783 O O . ILE A 1 11 ? -4.504 -4.898 1.718 1.00 0.00 11 ILE A O 10
ATOM 3799 N N . PRO A 1 12 ? -4.044 -5.848 3.703 1.00 0.00 12 PRO A N 10
ATOM 3800 C CA . PRO A 1 12 ? -3.013 -4.878 4.077 1.00 0.00 12 PRO A CA 10
ATOM 3801 C C . PRO A 1 12 ? -1.805 -4.939 3.148 1.00 0.00 12 PRO A C 10
ATOM 3802 O O . PRO A 1 12 ? -1.585 -5.939 2.460 1.00 0.00 12 PRO A O 10
ATOM 3813 N N . CYS A 1 13 ? -1.033 -3.861 3.128 1.00 0.00 13 CYS A N 10
ATOM 3814 C CA . CYS A 1 13 ? 0.151 -3.774 2.282 1.00 0.00 13 CYS A CA 10
ATOM 3815 C C . CYS A 1 13 ? 1.155 -4.871 2.617 1.00 0.00 13 CYS A C 10
ATOM 3816 O O . CYS A 1 13 ? 1.774 -4.855 3.681 1.00 0.00 13 CYS A O 10
ATOM 3823 N N . ILE A 1 14 ? 1.314 -5.816 1.695 1.00 0.00 14 ILE A N 10
ATOM 3824 C CA . ILE A 1 14 ? 2.246 -6.921 1.881 1.00 0.00 14 ILE A CA 10
ATOM 3825 C C . ILE A 1 14 ? 3.675 -6.396 1.964 1.00 0.00 14 ILE A C 10
ATOM 3826 O O . ILE A 1 14 ? 4.449 -6.787 2.836 1.00 0.00 14 ILE A O 10
ATOM 3842 N N . SER A 1 15 ? 4.010 -5.490 1.055 1.00 0.00 15 SER A N 10
ATOM 3843 C CA . SER A 1 15 ? 5.337 -4.891 1.013 1.00 0.00 15 SER A CA 10
ATOM 3844 C C . SER A 1 15 ? 5.476 -3.772 2.052 1.00 0.00 15 SER A C 10
ATOM 3845 O O . SER A 1 15 ? 6.240 -2.825 1.860 1.00 0.00 15 SER A O 10
ATOM 3853 N N . GLY A 1 16 ? 4.740 -3.893 3.154 1.00 0.00 16 GLY A N 10
ATOM 3854 C CA . GLY A 1 16 ? 4.791 -2.894 4.207 1.00 0.00 16 GLY A CA 10
ATOM 3855 C C . GLY A 1 16 ? 6.181 -2.725 4.773 1.00 0.00 16 GLY A C 10
ATOM 3856 O O . GLY A 1 16 ? 6.584 -1.622 5.132 1.00 0.00 16 GLY A O 10
ATOM 3860 N N . VAL A 1 17 ? 6.916 -3.825 4.840 1.00 0.00 17 VAL A N 10
ATOM 3861 C CA . VAL A 1 17 ? 8.280 -3.820 5.357 1.00 0.00 17 VAL A CA 10
ATOM 3862 C C . VAL A 1 17 ? 9.203 -2.974 4.475 1.00 0.00 17 VAL A C 10
ATOM 3863 O O . VAL A 1 17 ? 10.255 -2.514 4.914 1.00 0.00 17 VAL A O 10
ATOM 3876 N N . ILE A 1 18 ? 8.792 -2.767 3.234 1.00 0.00 18 ILE A N 10
ATOM 3877 C CA . ILE A 1 18 ? 9.570 -1.973 2.290 1.00 0.00 18 ILE A CA 10
ATOM 3878 C C . ILE A 1 18 ? 9.266 -0.490 2.465 1.00 0.00 18 ILE A C 10
ATOM 3879 O O . ILE A 1 18 ? 9.961 0.376 1.935 1.00 0.00 18 ILE A O 10
ATOM 3895 N N . GLY A 1 19 ? 8.222 -0.208 3.221 1.00 0.00 19 GLY A N 10
ATOM 3896 C CA . GLY A 1 19 ? 7.831 1.162 3.463 1.00 0.00 19 GLY A CA 10
ATOM 3897 C C . GLY A 1 19 ? 6.418 1.432 3.000 1.00 0.00 19 GLY A C 10
ATOM 3898 O O . GLY A 1 19 ? 5.868 2.505 3.254 1.00 0.00 19 GLY A O 10
ATOM 3902 N N . CYS A 1 20 ? 5.827 0.460 2.313 1.00 0.00 20 CYS A N 10
ATOM 3903 C CA . CYS A 1 20 ? 4.465 0.613 1.818 1.00 0.00 20 CYS A CA 10
ATOM 3904 C C . CYS A 1 20 ? 3.478 0.701 2.975 1.00 0.00 20 CYS A C 10
ATOM 3905 O O . CYS A 1 20 ? 3.412 -0.184 3.825 1.00 0.00 20 CYS A O 10
ATOM 3912 N N . SER A 1 21 ? 2.719 1.777 2.993 1.00 0.00 21 SER A N 10
ATOM 3913 C CA . SER A 1 21 ? 1.733 2.017 4.031 1.00 0.00 21 SER A CA 10
ATOM 3914 C C . SER A 1 21 ? 0.388 2.359 3.408 1.00 0.00 21 SER A C 10
ATOM 3915 O O . SER A 1 21 ? 0.331 2.940 2.322 1.00 0.00 21 SER A O 10
ATOM 3923 N N . CYS A 1 22 ? -0.686 1.987 4.090 1.00 0.00 22 CYS A N 10
ATOM 3924 C CA . CYS A 1 22 ? -2.026 2.249 3.594 1.00 0.00 22 CYS A CA 10
ATOM 3925 C C . CYS A 1 22 ? -2.347 3.736 3.577 1.00 0.00 22 CYS A C 10
ATOM 3926 O O . CYS A 1 22 ? -2.609 4.348 4.611 1.00 0.00 22 CYS A O 10
ATOM 3933 N N . THR A 1 23 ? -2.350 4.295 2.383 1.00 0.00 23 THR A N 10
ATOM 3934 C CA . THR A 1 23 ? -2.664 5.692 2.177 1.00 0.00 23 THR A CA 10
ATOM 3935 C C . THR A 1 23 ? -3.954 5.788 1.375 1.00 0.00 23 THR A C 10
ATOM 3936 O O . THR A 1 23 ? -3.954 5.602 0.158 1.00 0.00 23 THR A O 10
ATOM 3947 N N . ASP A 1 24 ? -5.052 6.040 2.078 1.00 0.00 24 ASP A N 10
ATOM 3948 C CA . ASP A 1 24 ? -6.377 6.136 1.467 1.00 0.00 24 ASP A CA 10
ATOM 3949 C C . ASP A 1 24 ? -6.679 4.900 0.616 1.00 0.00 24 ASP A C 10
ATOM 3950 O O . ASP A 1 24 ? -7.025 4.998 -0.562 1.00 0.00 24 ASP A O 10
ATOM 3959 N N . LYS A 1 25 ? -6.549 3.735 1.244 1.00 0.00 25 LYS A N 10
ATOM 3960 C CA . LYS A 1 25 ? -6.812 2.442 0.599 1.00 0.00 25 LYS A CA 10
ATOM 3961 C C . LYS A 1 25 ? -5.751 2.059 -0.438 1.00 0.00 25 LYS A C 10
ATOM 3962 O O . LYS A 1 25 ? -5.850 0.999 -1.047 1.00 0.00 25 LYS A O 10
ATOM 3981 N N . VAL A 1 26 ? -4.747 2.901 -0.646 1.00 0.00 26 VAL A N 10
ATOM 3982 C CA . VAL A 1 26 ? -3.699 2.598 -1.621 1.00 0.00 26 VAL A CA 10
ATOM 3983 C C . VAL A 1 26 ? -2.339 2.545 -0.931 1.00 0.00 26 VAL A C 10
ATOM 3984 O O . VAL A 1 26 ? -2.021 3.405 -0.121 1.00 0.00 26 VAL A O 10
ATOM 3997 N N . CYS A 1 27 ? -1.544 1.530 -1.235 1.00 0.00 27 CYS A N 10
ATOM 3998 C CA . CYS A 1 27 ? -0.237 1.389 -0.609 1.00 0.00 27 CYS A CA 10
ATOM 3999 C C . CYS A 1 27 ? 0.791 2.347 -1.200 1.00 0.00 27 CYS A C 10
ATOM 4000 O O . CYS A 1 27 ? 1.143 2.254 -2.377 1.00 0.00 27 CYS A O 10
ATOM 4007 N N . TYR A 1 28 ? 1.296 3.242 -0.362 1.00 0.00 28 TYR A N 10
ATOM 4008 C CA . TYR A 1 28 ? 2.319 4.191 -0.776 1.00 0.00 28 TYR A CA 10
ATOM 4009 C C . TYR A 1 28 ? 3.613 3.877 -0.057 1.00 0.00 28 TYR A C 10
ATOM 4010 O O . TYR A 1 28 ? 3.612 3.523 1.116 1.00 0.00 28 TYR A O 10
ATOM 4028 N N . LEU A 1 29 ? 4.705 4.032 -0.758 1.00 0.00 29 LEU A N 10
ATOM 4029 C CA . LEU A 1 29 ? 6.021 3.792 -0.208 1.00 0.00 29 LEU A CA 10
ATOM 4030 C C . LEU A 1 29 ? 6.637 5.131 0.133 1.00 0.00 29 LEU A C 10
ATOM 4031 O O . LEU A 1 29 ? 7.333 5.737 -0.685 1.00 0.00 29 LEU A O 10
ATOM 4047 N N . ASN A 1 30 ? 6.329 5.597 1.334 1.00 0.00 30 ASN A N 10
ATOM 4048 C CA . ASN A 1 30 ? 6.813 6.884 1.829 1.00 0.00 30 ASN A CA 10
ATOM 4049 C C . ASN A 1 30 ? 6.504 8.005 0.842 1.00 0.00 30 ASN A C 10
ATOM 4050 O O . ASN A 1 30 ? 7.258 8.968 0.717 1.00 0.00 30 ASN A O 10
ATOM 4061 N N . GLY A 1 1 ? 5.312 8.074 0.110 1.00 0.00 1 GLY A N 11
ATOM 4062 C CA . GLY A 1 1 ? 4.892 9.072 -0.849 1.00 0.00 1 GLY A CA 11
ATOM 4063 C C . GLY A 1 1 ? 4.725 8.519 -2.253 1.00 0.00 1 GLY A C 11
ATOM 4064 O O . GLY A 1 1 ? 3.861 8.974 -2.998 1.00 0.00 1 GLY A O 11
ATOM 4068 N N . THR A 1 2 ? 5.548 7.546 -2.629 1.00 0.00 2 THR A N 11
ATOM 4069 C CA . THR A 1 2 ? 5.462 6.967 -3.967 1.00 0.00 2 THR A CA 11
ATOM 4070 C C . THR A 1 2 ? 4.662 5.668 -3.945 1.00 0.00 2 THR A C 11
ATOM 4071 O O . THR A 1 2 ? 5.103 4.687 -3.367 1.00 0.00 2 THR A O 11
ATOM 4082 N N . PRO A 1 3 ? 3.475 5.642 -4.578 1.00 0.00 3 PRO A N 11
ATOM 4083 C CA . PRO A 1 3 ? 2.616 4.452 -4.621 1.00 0.00 3 PRO A CA 11
ATOM 4084 C C . PRO A 1 3 ? 3.376 3.198 -5.048 1.00 0.00 3 PRO A C 11
ATOM 4085 O O . PRO A 1 3 ? 4.144 3.222 -6.007 1.00 0.00 3 PRO A O 11
ATOM 4096 N N . CYS A 1 4 ? 3.157 2.108 -4.321 1.00 0.00 4 CYS A N 11
ATOM 4097 C CA . CYS A 1 4 ? 3.827 0.841 -4.602 1.00 0.00 4 CYS A CA 11
ATOM 4098 C C . CYS A 1 4 ? 3.130 0.088 -5.731 1.00 0.00 4 CYS A C 11
ATOM 4099 O O . CYS A 1 4 ? 3.289 -1.122 -5.874 1.00 0.00 4 CYS A O 11
ATOM 4106 N N . GLY A 1 5 ? 2.374 0.825 -6.535 1.00 0.00 5 GLY A N 11
ATOM 4107 C CA . GLY A 1 5 ? 1.665 0.239 -7.655 1.00 0.00 5 GLY A CA 11
ATOM 4108 C C . GLY A 1 5 ? 0.627 -0.782 -7.237 1.00 0.00 5 GLY A C 11
ATOM 4109 O O . GLY A 1 5 ? 0.324 -1.699 -7.994 1.00 0.00 5 GLY A O 11
ATOM 4113 N N . GLU A 1 6 ? 0.075 -0.615 -6.040 1.00 0.00 6 GLU A N 11
ATOM 4114 C CA . GLU A 1 6 ? -0.941 -1.530 -5.536 1.00 0.00 6 GLU A CA 11
ATOM 4115 C C . GLU A 1 6 ? -1.726 -0.887 -4.396 1.00 0.00 6 GLU A C 11
ATOM 4116 O O . GLU A 1 6 ? -1.227 -0.003 -3.687 1.00 0.00 6 GLU A O 11
ATOM 4128 N N . SER A 1 7 ? -2.955 -1.333 -4.242 1.00 0.00 7 SER A N 11
ATOM 4129 C CA . SER A 1 7 ? -3.842 -0.834 -3.219 1.00 0.00 7 SER A CA 11
ATOM 4130 C C . SER A 1 7 ? -3.977 -1.828 -2.070 1.00 0.00 7 SER A C 11
ATOM 4131 O O . SER A 1 7 ? -3.394 -2.909 -2.089 1.00 0.00 7 SER A O 11
ATOM 4139 N N . CYS A 1 8 ? -4.763 -1.452 -1.080 1.00 0.00 8 CYS A N 11
ATOM 4140 C CA . CYS A 1 8 ? -5.006 -2.296 0.075 1.00 0.00 8 CYS A CA 11
ATOM 4141 C C . CYS A 1 8 ? -6.381 -1.996 0.653 1.00 0.00 8 CYS A C 11
ATOM 4142 O O . CYS A 1 8 ? -6.538 -1.750 1.848 1.00 0.00 8 CYS A O 11
ATOM 4149 N N . VAL A 1 9 ? -7.378 -2.005 -0.223 1.00 0.00 9 VAL A N 11
ATOM 4150 C CA . VAL A 1 9 ? -8.754 -1.727 0.164 1.00 0.00 9 VAL A CA 11
ATOM 4151 C C . VAL A 1 9 ? -9.302 -2.831 1.058 1.00 0.00 9 VAL A C 11
ATOM 4152 O O . VAL A 1 9 ? -9.991 -2.574 2.042 1.00 0.00 9 VAL A O 11
ATOM 4165 N N . TYR A 1 10 ? -8.997 -4.062 0.687 1.00 0.00 10 TYR A N 11
ATOM 4166 C CA . TYR A 1 10 ? -9.459 -5.229 1.430 1.00 0.00 10 TYR A CA 11
ATOM 4167 C C . TYR A 1 10 ? -8.419 -5.703 2.438 1.00 0.00 10 TYR A C 11
ATOM 4168 O O . TYR A 1 10 ? -8.733 -5.947 3.601 1.00 0.00 10 TYR A O 11
ATOM 4186 N N . ILE A 1 11 ? -7.181 -5.843 1.983 1.00 0.00 11 ILE A N 11
ATOM 4187 C CA . ILE A 1 11 ? -6.096 -6.302 2.843 1.00 0.00 11 ILE A CA 11
ATOM 4188 C C . ILE A 1 11 ? -4.851 -5.451 2.640 1.00 0.00 11 ILE A C 11
ATOM 4189 O O . ILE A 1 11 ? -4.557 -5.037 1.520 1.00 0.00 11 ILE A O 11
ATOM 4205 N N . PRO A 1 12 ? -4.108 -5.175 3.723 1.00 0.00 12 PRO A N 11
ATOM 4206 C CA . PRO A 1 12 ? -2.889 -4.368 3.668 1.00 0.00 12 PRO A CA 11
ATOM 4207 C C . PRO A 1 12 ? -1.757 -5.072 2.932 1.00 0.00 12 PRO A C 11
ATOM 4208 O O . PRO A 1 12 ? -1.695 -6.303 2.887 1.00 0.00 12 PRO A O 11
ATOM 4219 N N . CYS A 1 13 ? -0.864 -4.281 2.360 1.00 0.00 13 CYS A N 11
ATOM 4220 C CA . CYS A 1 13 ? 0.274 -4.812 1.625 1.00 0.00 13 CYS A CA 11
ATOM 4221 C C . CYS A 1 13 ? 1.241 -5.527 2.561 1.00 0.00 13 CYS A C 11
ATOM 4222 O O . CYS A 1 13 ? 1.765 -4.931 3.503 1.00 0.00 13 CYS A O 11
ATOM 4229 N N . ILE A 1 14 ? 1.466 -6.810 2.294 1.00 0.00 14 ILE A N 11
ATOM 4230 C CA . ILE A 1 14 ? 2.363 -7.626 3.105 1.00 0.00 14 ILE A CA 11
ATOM 4231 C C . ILE A 1 14 ? 3.784 -7.071 3.064 1.00 0.00 14 ILE A C 11
ATOM 4232 O O . ILE A 1 14 ? 4.473 -7.017 4.082 1.00 0.00 14 ILE A O 11
ATOM 4248 N N . SER A 1 15 ? 4.215 -6.651 1.881 1.00 0.00 15 SER A N 11
ATOM 4249 C CA . SER A 1 15 ? 5.551 -6.096 1.701 1.00 0.00 15 SER A CA 11
ATOM 4250 C C . SER A 1 15 ? 5.641 -4.657 2.223 1.00 0.00 15 SER A C 11
ATOM 4251 O O . SER A 1 15 ? 6.527 -3.902 1.828 1.00 0.00 15 SER A O 11
ATOM 4259 N N . GLY A 1 16 ? 4.734 -4.290 3.124 1.00 0.00 16 GLY A N 11
ATOM 4260 C CA . GLY A 1 16 ? 4.730 -2.953 3.696 1.00 0.00 16 GLY A CA 11
ATOM 4261 C C . GLY A 1 16 ? 6.027 -2.613 4.405 1.00 0.00 16 GLY A C 11
ATOM 4262 O O . GLY A 1 16 ? 6.354 -1.444 4.596 1.00 0.00 16 GLY A O 11
ATOM 4266 N N . VAL A 1 17 ? 6.766 -3.646 4.787 1.00 0.00 17 VAL A N 11
ATOM 4267 C CA . VAL A 1 17 ? 8.039 -3.483 5.479 1.00 0.00 17 VAL A CA 11
ATOM 4268 C C . VAL A 1 17 ? 9.051 -2.710 4.629 1.00 0.00 17 VAL A C 11
ATOM 4269 O O . VAL A 1 17 ? 9.996 -2.124 5.152 1.00 0.00 17 VAL A O 11
ATOM 4282 N N . ILE A 1 18 ? 8.845 -2.704 3.320 1.00 0.00 18 ILE A N 11
ATOM 4283 C CA . ILE A 1 18 ? 9.753 -1.993 2.418 1.00 0.00 18 ILE A CA 11
ATOM 4284 C C . ILE A 1 18 ? 9.458 -0.492 2.391 1.00 0.00 18 ILE A C 11
ATOM 4285 O O . ILE A 1 18 ? 10.133 0.268 1.697 1.00 0.00 18 ILE A O 11
ATOM 4301 N N . GLY A 1 19 ? 8.455 -0.069 3.148 1.00 0.00 19 GLY A N 11
ATOM 4302 C CA . GLY A 1 19 ? 8.105 1.337 3.191 1.00 0.00 19 GLY A CA 11
ATOM 4303 C C . GLY A 1 19 ? 6.662 1.577 2.820 1.00 0.00 19 GLY A C 11
ATOM 4304 O O . GLY A 1 19 ? 6.092 2.623 3.136 1.00 0.00 19 GLY A O 11
ATOM 4308 N N . CYS A 1 20 ? 6.072 0.608 2.139 1.00 0.00 20 CYS A N 11
ATOM 4309 C CA . CYS A 1 20 ? 4.683 0.710 1.712 1.00 0.00 20 CYS A CA 11
ATOM 4310 C C . CYS A 1 20 ? 3.742 0.790 2.908 1.00 0.00 20 CYS A C 11
ATOM 4311 O O . CYS A 1 20 ? 3.737 -0.077 3.777 1.00 0.00 20 CYS A O 11
ATOM 4318 N N . SER A 1 21 ? 2.948 1.837 2.927 1.00 0.00 21 SER A N 11
ATOM 4319 C CA . SER A 1 21 ? 1.987 2.068 3.984 1.00 0.00 21 SER A CA 11
ATOM 4320 C C . SER A 1 21 ? 0.623 2.342 3.374 1.00 0.00 21 SER A C 11
ATOM 4321 O O . SER A 1 21 ? 0.525 2.989 2.328 1.00 0.00 21 SER A O 11
ATOM 4329 N N . CYS A 1 22 ? -0.422 1.837 4.006 1.00 0.00 22 CYS A N 11
ATOM 4330 C CA . CYS A 1 22 ? -1.766 2.029 3.496 1.00 0.00 22 CYS A CA 11
ATOM 4331 C C . CYS A 1 22 ? -2.244 3.459 3.678 1.00 0.00 22 CYS A C 11
ATOM 4332 O O . CYS A 1 22 ? -2.420 3.940 4.796 1.00 0.00 22 CYS A O 11
ATOM 4339 N N . THR A 1 23 ? -2.470 4.118 2.559 1.00 0.00 23 THR A N 11
ATOM 4340 C CA . THR A 1 23 ? -2.954 5.479 2.538 1.00 0.00 23 THR A CA 11
ATOM 4341 C C . THR A 1 23 ? -4.229 5.526 1.707 1.00 0.00 23 THR A C 11
ATOM 4342 O O . THR A 1 23 ? -4.191 5.363 0.488 1.00 0.00 23 THR A O 11
ATOM 4353 N N . ASP A 1 24 ? -5.351 5.713 2.391 1.00 0.00 24 ASP A N 11
ATOM 4354 C CA . ASP A 1 24 ? -6.671 5.758 1.763 1.00 0.00 24 ASP A CA 11
ATOM 4355 C C . ASP A 1 24 ? -6.880 4.595 0.788 1.00 0.00 24 ASP A C 11
ATOM 4356 O O . ASP A 1 24 ? -7.185 4.792 -0.391 1.00 0.00 24 ASP A O 11
ATOM 4365 N N . LYS A 1 25 ? -6.735 3.382 1.312 1.00 0.00 25 LYS A N 11
ATOM 4366 C CA . LYS A 1 25 ? -6.929 2.142 0.547 1.00 0.00 25 LYS A CA 11
ATOM 4367 C C . LYS A 1 25 ? -5.856 1.909 -0.523 1.00 0.00 25 LYS A C 11
ATOM 4368 O O . LYS A 1 25 ? -5.997 0.997 -1.330 1.00 0.00 25 LYS A O 11
ATOM 4387 N N . VAL A 1 26 ? -4.797 2.709 -0.546 1.00 0.00 26 VAL A N 11
ATOM 4388 C CA . VAL A 1 26 ? -3.739 2.530 -1.546 1.00 0.00 26 VAL A CA 11
ATOM 4389 C C . VAL A 1 26 ? -2.371 2.501 -0.868 1.00 0.00 26 VAL A C 11
ATOM 4390 O O . VAL A 1 26 ? -2.095 3.321 -0.000 1.00 0.00 26 VAL A O 11
ATOM 4403 N N . CYS A 1 27 ? -1.520 1.554 -1.244 1.00 0.00 27 CYS A N 11
ATOM 4404 C CA . CYS A 1 27 ? -0.200 1.452 -0.629 1.00 0.00 27 CYS A CA 11
ATOM 4405 C C . CYS A 1 27 ? 0.798 2.439 -1.231 1.00 0.00 27 CYS A C 11
ATOM 4406 O O . CYS A 1 27 ? 1.116 2.375 -2.422 1.00 0.00 27 CYS A O 11
ATOM 4413 N N . TYR A 1 28 ? 1.320 3.326 -0.391 1.00 0.00 28 TYR A N 11
ATOM 4414 C CA . TYR A 1 28 ? 2.318 4.299 -0.817 1.00 0.00 28 TYR A CA 11
ATOM 4415 C C . TYR A 1 28 ? 3.628 4.019 -0.107 1.00 0.00 28 TYR A C 11
ATOM 4416 O O . TYR A 1 28 ? 3.644 3.665 1.064 1.00 0.00 28 TYR A O 11
ATOM 4434 N N . LEU A 1 29 ? 4.716 4.203 -0.810 1.00 0.00 29 LEU A N 11
ATOM 4435 C CA . LEU A 1 29 ? 6.036 3.994 -0.258 1.00 0.00 29 LEU A CA 11
ATOM 4436 C C . LEU A 1 29 ? 6.625 5.349 0.074 1.00 0.00 29 LEU A C 11
ATOM 4437 O O . LEU A 1 29 ? 7.297 5.971 -0.753 1.00 0.00 29 LEU A O 11
ATOM 4453 N N . ASN A 1 30 ? 6.322 5.809 1.280 1.00 0.00 30 ASN A N 11
ATOM 4454 C CA . ASN A 1 30 ? 6.781 7.108 1.768 1.00 0.00 30 ASN A CA 11
ATOM 4455 C C . ASN A 1 30 ? 6.442 8.222 0.784 1.00 0.00 30 ASN A C 11
ATOM 4456 O O . ASN A 1 30 ? 7.185 9.190 0.639 1.00 0.00 30 ASN A O 11
ATOM 4467 N N . GLY A 1 1 ? 5.459 8.314 -0.021 1.00 0.00 1 GLY A N 12
ATOM 4468 C CA . GLY A 1 1 ? 5.036 9.324 -0.965 1.00 0.00 1 GLY A CA 12
ATOM 4469 C C . GLY A 1 1 ? 4.785 8.772 -2.357 1.00 0.00 1 GLY A C 12
ATOM 4470 O O . GLY A 1 1 ? 3.894 9.244 -3.058 1.00 0.00 1 GLY A O 12
ATOM 4474 N N . THR A 1 2 ? 5.568 7.781 -2.774 1.00 0.00 2 THR A N 12
ATOM 4475 C CA . THR A 1 2 ? 5.397 7.207 -4.107 1.00 0.00 2 THR A CA 12
ATOM 4476 C C . THR A 1 2 ? 4.648 5.878 -4.042 1.00 0.00 2 THR A C 12
ATOM 4477 O O . THR A 1 2 ? 5.157 4.917 -3.488 1.00 0.00 2 THR A O 12
ATOM 4488 N N . PRO A 1 3 ? 3.431 5.805 -4.613 1.00 0.00 3 PRO A N 12
ATOM 4489 C CA . PRO A 1 3 ? 2.615 4.581 -4.612 1.00 0.00 3 PRO A CA 12
ATOM 4490 C C . PRO A 1 3 ? 3.406 3.351 -5.055 1.00 0.00 3 PRO A C 12
ATOM 4491 O O . PRO A 1 3 ? 4.110 3.383 -6.063 1.00 0.00 3 PRO A O 12
ATOM 4502 N N . CYS A 1 4 ? 3.293 2.274 -4.285 1.00 0.00 4 CYS A N 12
ATOM 4503 C CA . CYS A 1 4 ? 4.011 1.036 -4.581 1.00 0.00 4 CYS A CA 12
ATOM 4504 C C . CYS A 1 4 ? 3.264 0.187 -5.601 1.00 0.00 4 CYS A C 12
ATOM 4505 O O . CYS A 1 4 ? 3.550 -0.999 -5.756 1.00 0.00 4 CYS A O 12
ATOM 4512 N N . GLY A 1 5 ? 2.307 0.801 -6.290 1.00 0.00 5 GLY A N 12
ATOM 4513 C CA . GLY A 1 5 ? 1.527 0.088 -7.284 1.00 0.00 5 GLY A CA 12
ATOM 4514 C C . GLY A 1 5 ? 0.747 -1.059 -6.678 1.00 0.00 5 GLY A C 12
ATOM 4515 O O . GLY A 1 5 ? 0.526 -2.078 -7.324 1.00 0.00 5 GLY A O 12
ATOM 4519 N N . GLU A 1 6 ? 0.333 -0.881 -5.430 1.00 0.00 6 GLU A N 12
ATOM 4520 C CA . GLU A 1 6 ? -0.424 -1.898 -4.717 1.00 0.00 6 GLU A CA 12
ATOM 4521 C C . GLU A 1 6 ? -1.466 -1.241 -3.824 1.00 0.00 6 GLU A C 12
ATOM 4522 O O . GLU A 1 6 ? -1.216 -0.196 -3.215 1.00 0.00 6 GLU A O 12
ATOM 4534 N N . SER A 1 7 ? -2.636 -1.846 -3.779 1.00 0.00 7 SER A N 12
ATOM 4535 C CA . SER A 1 7 ? -3.747 -1.339 -2.999 1.00 0.00 7 SER A CA 12
ATOM 4536 C C . SER A 1 7 ? -3.920 -2.090 -1.686 1.00 0.00 7 SER A C 12
ATOM 4537 O O . SER A 1 7 ? -3.303 -3.121 -1.450 1.00 0.00 7 SER A O 12
ATOM 4545 N N . CYS A 1 8 ? -4.780 -1.549 -0.844 1.00 0.00 8 CYS A N 12
ATOM 4546 C CA . CYS A 1 8 ? -5.074 -2.131 0.455 1.00 0.00 8 CYS A CA 12
ATOM 4547 C C . CYS A 1 8 ? -6.507 -1.790 0.851 1.00 0.00 8 CYS A C 12
ATOM 4548 O O . CYS A 1 8 ? -6.770 -1.308 1.949 1.00 0.00 8 CYS A O 12
ATOM 4555 N N . VAL A 1 9 ? -7.427 -2.027 -0.078 1.00 0.00 9 VAL A N 12
ATOM 4556 C CA . VAL A 1 9 ? -8.839 -1.733 0.137 1.00 0.00 9 VAL A CA 12
ATOM 4557 C C . VAL A 1 9 ? -9.444 -2.655 1.191 1.00 0.00 9 VAL A C 12
ATOM 4558 O O . VAL A 1 9 ? -10.271 -2.239 2.001 1.00 0.00 9 VAL A O 12
ATOM 4571 N N . TYR A 1 10 ? -9.019 -3.906 1.171 1.00 0.00 10 TYR A N 12
ATOM 4572 C CA . TYR A 1 10 ? -9.507 -4.897 2.124 1.00 0.00 10 TYR A CA 12
ATOM 4573 C C . TYR A 1 10 ? -8.342 -5.546 2.858 1.00 0.00 10 TYR A C 12
ATOM 4574 O O . TYR A 1 10 ? -8.331 -5.632 4.083 1.00 0.00 10 TYR A O 12
ATOM 4592 N N . ILE A 1 11 ? -7.362 -6.002 2.094 1.00 0.00 11 ILE A N 12
ATOM 4593 C CA . ILE A 1 11 ? -6.188 -6.646 2.659 1.00 0.00 11 ILE A CA 12
ATOM 4594 C C . ILE A 1 11 ? -4.985 -5.716 2.554 1.00 0.00 11 ILE A C 12
ATOM 4595 O O . ILE A 1 11 ? -4.730 -5.152 1.491 1.00 0.00 11 ILE A O 12
ATOM 4611 N N . PRO A 1 12 ? -4.234 -5.534 3.652 1.00 0.00 12 PRO A N 12
ATOM 4612 C CA . PRO A 1 12 ? -3.060 -4.671 3.659 1.00 0.00 12 PRO A CA 12
ATOM 4613 C C . PRO A 1 12 ? -1.927 -5.258 2.832 1.00 0.00 12 PRO A C 12
ATOM 4614 O O . PRO A 1 12 ? -1.811 -6.477 2.684 1.00 0.00 12 PRO A O 12
ATOM 4625 N N . CYS A 1 13 ? -1.103 -4.385 2.292 1.00 0.00 13 CYS A N 12
ATOM 4626 C CA . CYS A 1 13 ? 0.020 -4.796 1.463 1.00 0.00 13 CYS A CA 12
ATOM 4627 C C . CYS A 1 13 ? 1.087 -5.497 2.292 1.00 0.00 13 CYS A C 12
ATOM 4628 O O . CYS A 1 13 ? 1.657 -4.909 3.213 1.00 0.00 13 CYS A O 12
ATOM 4635 N N . ILE A 1 14 ? 1.359 -6.753 1.954 1.00 0.00 14 ILE A N 12
ATOM 4636 C CA . ILE A 1 14 ? 2.365 -7.540 2.658 1.00 0.00 14 ILE A CA 12
ATOM 4637 C C . ILE A 1 14 ? 3.756 -6.937 2.454 1.00 0.00 14 ILE A C 12
ATOM 4638 O O . ILE A 1 14 ? 4.622 -7.018 3.323 1.00 0.00 14 ILE A O 12
ATOM 4654 N N . SER A 1 15 ? 3.952 -6.312 1.300 1.00 0.00 15 SER A N 12
ATOM 4655 C CA . SER A 1 15 ? 5.216 -5.678 0.963 1.00 0.00 15 SER A CA 12
ATOM 4656 C C . SER A 1 15 ? 5.406 -4.363 1.725 1.00 0.00 15 SER A C 12
ATOM 4657 O O . SER A 1 15 ? 6.409 -3.675 1.547 1.00 0.00 15 SER A O 12
ATOM 4665 N N . GLY A 1 16 ? 4.444 -4.029 2.581 1.00 0.00 16 GLY A N 12
ATOM 4666 C CA . GLY A 1 16 ? 4.510 -2.806 3.364 1.00 0.00 16 GLY A CA 12
ATOM 4667 C C . GLY A 1 16 ? 5.759 -2.713 4.222 1.00 0.00 16 GLY A C 12
ATOM 4668 O O . GLY A 1 16 ? 6.159 -1.625 4.632 1.00 0.00 16 GLY A O 12
ATOM 4672 N N . VAL A 1 17 ? 6.373 -3.858 4.488 1.00 0.00 17 VAL A N 12
ATOM 4673 C CA . VAL A 1 17 ? 7.582 -3.922 5.299 1.00 0.00 17 VAL A CA 12
ATOM 4674 C C . VAL A 1 17 ? 8.725 -3.117 4.676 1.00 0.00 17 VAL A C 12
ATOM 4675 O O . VAL A 1 17 ? 9.643 -2.683 5.368 1.00 0.00 17 VAL A O 12
ATOM 4688 N N . ILE A 1 18 ? 8.659 -2.913 3.369 1.00 0.00 18 ILE A N 12
ATOM 4689 C CA . ILE A 1 18 ? 9.698 -2.156 2.669 1.00 0.00 18 ILE A CA 12
ATOM 4690 C C . ILE A 1 18 ? 9.492 -0.647 2.810 1.00 0.00 18 ILE A C 12
ATOM 4691 O O . ILE A 1 18 ? 10.274 0.144 2.285 1.00 0.00 18 ILE A O 12
ATOM 4707 N N . GLY A 1 19 ? 8.444 -0.252 3.521 1.00 0.00 19 GLY A N 12
ATOM 4708 C CA . GLY A 1 19 ? 8.176 1.159 3.709 1.00 0.00 19 GLY A CA 12
ATOM 4709 C C . GLY A 1 19 ? 6.792 1.545 3.241 1.00 0.00 19 GLY A C 12
ATOM 4710 O O . GLY A 1 19 ? 6.243 2.565 3.663 1.00 0.00 19 GLY A O 12
ATOM 4714 N N . CYS A 1 20 ? 6.233 0.731 2.360 1.00 0.00 20 CYS A N 12
ATOM 4715 C CA . CYS A 1 20 ? 4.901 0.986 1.824 1.00 0.00 20 CYS A CA 12
ATOM 4716 C C . CYS A 1 20 ? 3.867 1.020 2.936 1.00 0.00 20 CYS A C 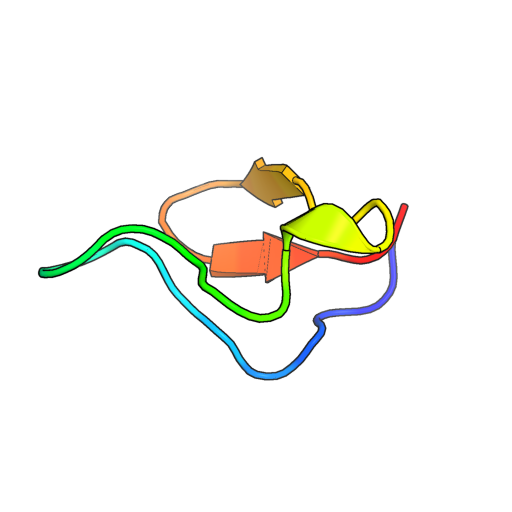12
ATOM 4717 O O . CYS A 1 20 ? 3.702 0.064 3.689 1.00 0.00 20 CYS A O 12
ATOM 4724 N N . SER A 1 21 ? 3.172 2.130 3.022 1.00 0.00 21 SER A N 12
ATOM 4725 C CA . SER A 1 21 ? 2.148 2.319 4.026 1.00 0.00 21 SER A CA 12
ATOM 4726 C C . SER A 1 21 ? 0.792 2.446 3.359 1.00 0.00 21 SER A C 12
ATOM 4727 O O . SER A 1 21 ? 0.662 3.109 2.330 1.00 0.00 21 SER A O 12
ATOM 4735 N N . CYS A 1 22 ? -0.212 1.811 3.938 1.00 0.00 22 CYS A N 12
ATOM 4736 C CA . CYS A 1 22 ? -1.550 1.868 3.387 1.00 0.00 22 CYS A CA 12
ATOM 4737 C C . CYS A 1 22 ? -2.126 3.270 3.555 1.00 0.00 22 CYS A C 12
ATOM 4738 O O . CYS A 1 22 ? -2.184 3.797 4.666 1.00 0.00 22 CYS A O 12
ATOM 4745 N N . THR A 1 23 ? -2.536 3.874 2.454 1.00 0.00 23 THR A N 12
ATOM 4746 C CA . THR A 1 23 ? -3.095 5.212 2.479 1.00 0.00 23 THR A CA 12
ATOM 4747 C C . THR A 1 23 ? -4.313 5.290 1.567 1.00 0.00 23 THR A C 12
ATOM 4748 O O . THR A 1 23 ? -4.199 5.156 0.355 1.00 0.00 23 THR A O 12
ATOM 4759 N N . ASP A 1 24 ? -5.473 5.497 2.173 1.00 0.00 24 ASP A N 12
ATOM 4760 C CA . ASP A 1 24 ? -6.742 5.596 1.452 1.00 0.00 24 ASP A CA 12
ATOM 4761 C C . ASP A 1 24 ? -6.913 4.485 0.414 1.00 0.00 24 ASP A C 12
ATOM 4762 O O . ASP A 1 24 ? -7.112 4.741 -0.775 1.00 0.00 24 ASP A O 12
ATOM 4771 N N . LYS A 1 25 ? -6.860 3.247 0.894 1.00 0.00 25 LYS A N 12
ATOM 4772 C CA . LYS A 1 25 ? -7.047 2.050 0.061 1.00 0.00 25 LYS A CA 12
ATOM 4773 C C . LYS A 1 25 ? -5.867 1.757 -0.875 1.00 0.00 25 LYS A C 12
ATOM 4774 O O . LYS A 1 25 ? -5.946 0.826 -1.677 1.00 0.00 25 LYS A O 12
ATOM 4793 N N . VAL A 1 26 ? -4.779 2.515 -0.789 1.00 0.00 26 VAL A N 12
ATOM 4794 C CA . VAL A 1 26 ? -3.628 2.265 -1.659 1.00 0.00 26 VAL A CA 12
ATOM 4795 C C . VAL A 1 26 ? -2.307 2.504 -0.919 1.00 0.00 26 VAL A C 12
ATOM 4796 O O . VAL A 1 26 ? -2.146 3.496 -0.216 1.00 0.00 26 VAL A O 12
ATOM 4809 N N . CYS A 1 27 ? -1.371 1.572 -1.051 1.00 0.00 27 CYS A N 12
ATOM 4810 C CA . CYS A 1 27 ? -0.087 1.688 -0.363 1.00 0.00 27 CYS A CA 12
ATOM 4811 C C . CYS A 1 27 ? 0.894 2.610 -1.082 1.00 0.00 27 CYS A C 12
ATOM 4812 O O . CYS A 1 27 ? 1.119 2.495 -2.291 1.00 0.00 27 CYS A O 12
ATOM 4819 N N . TYR A 1 28 ? 1.496 3.508 -0.310 1.00 0.00 28 TYR A N 12
ATOM 4820 C CA . TYR A 1 28 ? 2.478 4.450 -0.825 1.00 0.00 28 TYR A CA 12
ATOM 4821 C C . TYR A 1 28 ? 3.824 4.208 -0.165 1.00 0.00 28 TYR A C 12
ATOM 4822 O O . TYR A 1 28 ? 3.901 3.852 1.008 1.00 0.00 28 TYR A O 12
ATOM 4840 N N . LEU A 1 29 ? 4.871 4.431 -0.921 1.00 0.00 29 LEU A N 12
ATOM 4841 C CA . LEU A 1 29 ? 6.228 4.272 -0.442 1.00 0.00 29 LEU A CA 12
ATOM 4842 C C . LEU A 1 29 ? 6.773 5.636 -0.076 1.00 0.00 29 LEU A C 12
ATOM 4843 O O . LEU A 1 29 ? 7.419 6.300 -0.893 1.00 0.00 29 LEU A O 12
ATOM 4859 N N . ASN A 1 30 ? 6.470 6.056 1.146 1.00 0.00 30 ASN A N 12
ATOM 4860 C CA . ASN A 1 30 ? 6.900 7.353 1.666 1.00 0.00 30 ASN A CA 12
ATOM 4861 C C . ASN A 1 30 ? 6.551 8.486 0.707 1.00 0.00 30 ASN A C 12
ATOM 4862 O O . ASN A 1 30 ? 7.255 9.489 0.626 1.00 0.00 30 ASN A O 12
ATOM 4873 N N . GLY A 1 1 ? 5.392 7.971 0.013 1.00 0.00 1 GLY A N 13
ATOM 4874 C CA . GLY A 1 1 ? 4.983 9.015 -0.898 1.00 0.00 1 GLY A CA 13
ATOM 4875 C C . GLY A 1 1 ? 4.718 8.499 -2.300 1.00 0.00 1 GLY A C 13
ATOM 4876 O O . GLY A 1 1 ? 3.808 8.976 -2.974 1.00 0.00 1 GLY A O 13
ATOM 4880 N N . THR A 1 2 ? 5.509 7.531 -2.754 1.00 0.00 2 THR A N 13
ATOM 4881 C CA . THR A 1 2 ? 5.328 6.989 -4.100 1.00 0.00 2 THR A CA 13
ATOM 4882 C C . THR A 1 2 ? 4.580 5.661 -4.066 1.00 0.00 2 THR A C 13
ATOM 4883 O O . THR A 1 2 ? 5.077 4.696 -3.505 1.00 0.00 2 THR A O 13
ATOM 4894 N N . PRO A 1 3 ? 3.376 5.594 -4.666 1.00 0.00 3 PRO A N 13
ATOM 4895 C CA . PRO A 1 3 ? 2.557 4.371 -4.692 1.00 0.00 3 PRO A CA 13
ATOM 4896 C C . PRO A 1 3 ? 3.361 3.118 -5.045 1.00 0.00 3 PRO A C 13
ATOM 4897 O O . PRO A 1 3 ? 4.140 3.117 -5.996 1.00 0.00 3 PRO A O 13
ATOM 4908 N N . CYS A 1 4 ? 3.168 2.059 -4.264 1.00 0.00 4 CYS A N 13
ATOM 4909 C CA . CYS A 1 4 ? 3.882 0.800 -4.475 1.00 0.00 4 CYS A CA 13
ATOM 4910 C C . CYS A 1 4 ? 3.210 -0.051 -5.548 1.00 0.00 4 CYS A C 13
ATOM 4911 O O . CYS A 1 4 ? 3.437 -1.256 -5.624 1.00 0.00 4 CYS A O 13
ATOM 4918 N N . GLY A 1 5 ? 2.389 0.587 -6.373 1.00 0.00 5 GLY A N 13
ATOM 4919 C CA . GLY A 1 5 ? 1.695 -0.115 -7.435 1.00 0.00 5 GLY A CA 13
ATOM 4920 C C . GLY A 1 5 ? 0.742 -1.174 -6.913 1.00 0.00 5 GLY A C 13
ATOM 4921 O O . GLY A 1 5 ? 0.503 -2.176 -7.578 1.00 0.00 5 GLY A O 13
ATOM 4925 N N . GLU A 1 6 ? 0.193 -0.938 -5.727 1.00 0.00 6 GLU A N 13
ATOM 4926 C CA . GLU A 1 6 ? -0.747 -1.870 -5.116 1.00 0.00 6 GLU A CA 13
ATOM 4927 C C . GLU A 1 6 ? -1.629 -1.136 -4.112 1.00 0.00 6 GLU A C 13
ATOM 4928 O O . GLU A 1 6 ? -1.235 -0.105 -3.555 1.00 0.00 6 GLU A O 13
ATOM 4940 N N . SER A 1 7 ? -2.821 -1.661 -3.903 1.00 0.00 7 SER A N 13
ATOM 4941 C CA . SER A 1 7 ? -3.781 -1.075 -2.991 1.00 0.00 7 SER A CA 13
ATOM 4942 C C . SER A 1 7 ? -3.835 -1.827 -1.663 1.00 0.00 7 SER A C 13
ATOM 4943 O O . SER A 1 7 ? -3.090 -2.777 -1.432 1.00 0.00 7 SER A O 13
ATOM 4951 N N . CYS A 1 8 ? -4.740 -1.389 -0.804 1.00 0.00 8 CYS A N 13
ATOM 4952 C CA . CYS A 1 8 ? -4.942 -1.995 0.502 1.00 0.00 8 CYS A CA 13
ATOM 4953 C C . CYS A 1 8 ? -6.393 -1.806 0.924 1.00 0.00 8 CYS A C 13
ATOM 4954 O O . CYS A 1 8 ? -6.691 -1.477 2.070 1.00 0.00 8 CYS A O 13
ATOM 4961 N N . VAL A 1 9 ? -7.293 -1.996 -0.037 1.00 0.00 9 VAL A N 13
ATOM 4962 C CA . VAL A 1 9 ? -8.723 -1.833 0.199 1.00 0.00 9 VAL A CA 13
ATOM 4963 C C . VAL A 1 9 ? -9.272 -2.939 1.092 1.00 0.00 9 VAL A C 13
ATOM 4964 O O . VAL A 1 9 ? -10.075 -2.692 1.988 1.00 0.00 9 VAL A O 13
ATOM 4977 N N . TYR A 1 10 ? -8.834 -4.158 0.831 1.00 0.00 10 TYR A N 13
ATOM 4978 C CA . TYR A 1 10 ? -9.280 -5.313 1.606 1.00 0.00 10 TYR A CA 13
ATOM 4979 C C . TYR A 1 10 ? -8.123 -5.927 2.382 1.00 0.00 10 TYR A C 13
ATOM 4980 O O . TYR A 1 10 ? -8.241 -6.215 3.571 1.00 0.00 10 TYR A O 13
ATOM 4998 N N . ILE A 1 11 ? -7.008 -6.133 1.700 1.00 0.00 11 ILE A N 13
ATOM 4999 C CA . ILE A 1 11 ? -5.834 -6.719 2.323 1.00 0.00 11 ILE A CA 13
ATOM 5000 C C . ILE A 1 11 ? -4.776 -5.657 2.590 1.00 0.00 11 ILE A C 13
ATOM 5001 O O . ILE A 1 11 ? -4.596 -4.737 1.794 1.00 0.00 11 ILE A O 13
ATOM 5017 N N . PRO A 1 12 ? -4.062 -5.770 3.720 1.00 0.00 12 PRO A N 13
ATOM 5018 C CA . PRO A 1 12 ? -3.013 -4.823 4.089 1.00 0.00 12 PRO A CA 13
ATOM 5019 C C . PRO A 1 12 ? -1.823 -4.903 3.142 1.00 0.00 12 PRO A C 13
ATOM 5020 O O . PRO A 1 12 ? -1.631 -5.911 2.458 1.00 0.00 12 PRO A O 13
ATOM 5031 N N . CYS A 1 13 ? -1.036 -3.838 3.101 1.00 0.00 13 CYS A N 13
ATOM 5032 C CA . CYS A 1 13 ? 0.135 -3.778 2.233 1.00 0.00 13 CYS A CA 13
ATOM 5033 C C . CYS A 1 13 ? 1.120 -4.894 2.560 1.00 0.00 13 CYS A C 13
ATOM 5034 O O . CYS A 1 13 ? 1.806 -4.846 3.581 1.00 0.00 13 CYS A O 13
ATOM 5041 N N . ILE A 1 14 ? 1.187 -5.892 1.684 1.00 0.00 14 ILE A N 13
ATOM 5042 C CA . ILE A 1 14 ? 2.090 -7.020 1.875 1.00 0.00 14 ILE A CA 13
ATOM 5043 C C . ILE A 1 14 ? 3.542 -6.550 1.870 1.00 0.00 14 ILE A C 13
ATOM 5044 O O . ILE A 1 14 ? 4.363 -7.017 2.655 1.00 0.00 14 ILE A O 13
ATOM 5060 N N . SER A 1 15 ? 3.846 -5.604 0.991 1.00 0.00 15 SER A N 13
ATOM 5061 C CA . SER A 1 15 ? 5.188 -5.055 0.892 1.00 0.00 15 SER A CA 13
ATOM 5062 C C . SER A 1 15 ? 5.379 -3.918 1.897 1.00 0.00 15 SER A C 13
ATOM 5063 O O . SER A 1 15 ? 6.259 -3.077 1.738 1.00 0.00 15 SER A O 13
ATOM 5071 N N . GLY A 1 16 ? 4.555 -3.904 2.940 1.00 0.00 16 GLY A N 13
ATOM 5072 C CA . GLY A 1 16 ? 4.649 -2.871 3.958 1.00 0.00 16 GLY A CA 13
ATOM 5073 C C . GLY A 1 16 ? 6.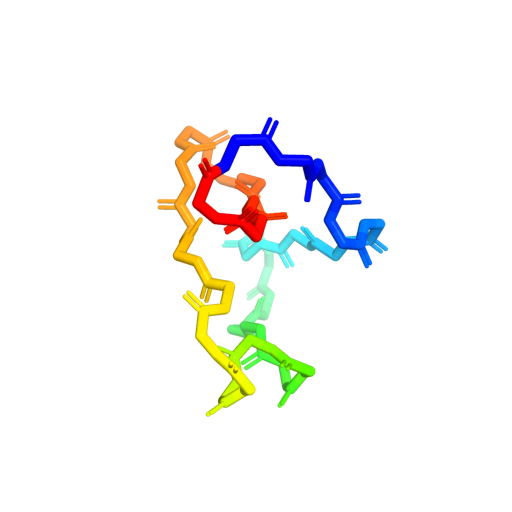004 -2.845 4.630 1.00 0.00 16 GLY A C 13
ATOM 5074 O O . GLY A 1 16 ? 6.449 -1.806 5.115 1.00 0.00 16 GLY A O 13
ATOM 5078 N N . VAL A 1 17 ? 6.657 -3.998 4.650 1.00 0.00 17 VAL A N 13
ATOM 5079 C CA . VAL A 1 17 ? 7.969 -4.141 5.262 1.00 0.00 17 VAL A CA 13
ATOM 5080 C C . VAL A 1 17 ? 9.019 -3.275 4.565 1.00 0.00 17 VAL A C 13
ATOM 5081 O O . VAL A 1 17 ? 10.034 -2.915 5.158 1.00 0.00 17 VAL A O 13
ATOM 5094 N N . ILE A 1 18 ? 8.774 -2.933 3.308 1.00 0.00 18 ILE A N 13
ATOM 5095 C CA . ILE A 1 18 ? 9.723 -2.106 2.565 1.00 0.00 18 ILE A CA 13
ATOM 5096 C C . ILE A 1 18 ? 9.408 -0.619 2.720 1.00 0.00 18 ILE A C 13
ATOM 5097 O O . ILE A 1 18 ? 10.075 0.226 2.126 1.00 0.00 18 ILE A O 13
ATOM 5113 N N . GLY A 1 19 ? 8.405 -0.301 3.532 1.00 0.00 19 GLY A N 13
ATOM 5114 C CA . GLY A 1 19 ? 8.052 1.088 3.749 1.00 0.00 19 GLY A CA 13
ATOM 5115 C C . GLY A 1 19 ? 6.664 1.437 3.252 1.00 0.00 19 GLY A C 13
ATOM 5116 O O . GLY A 1 19 ? 6.138 2.506 3.566 1.00 0.00 19 GLY A O 13
ATOM 5120 N N . CYS A 1 20 ? 6.070 0.545 2.469 1.00 0.00 20 CYS A N 13
ATOM 5121 C CA . CYS A 1 20 ? 4.734 0.784 1.931 1.00 0.00 20 CYS A CA 13
ATOM 5122 C C . CYS A 1 20 ? 3.709 0.899 3.050 1.00 0.00 20 CYS A C 13
ATOM 5123 O O . CYS A 1 20 ? 3.551 -0.002 3.870 1.00 0.00 20 CYS A O 13
ATOM 5130 N N . SER A 1 21 ? 3.015 2.017 3.065 1.00 0.00 21 SER A N 13
ATOM 5131 C CA . SER A 1 21 ? 1.999 2.285 4.064 1.00 0.00 21 SER A CA 13
ATOM 5132 C C . SER A 1 21 ? 0.641 2.424 3.396 1.00 0.00 21 SER A C 13
ATOM 5133 O O . SER A 1 21 ? 0.539 2.979 2.299 1.00 0.00 21 SER A O 13
ATOM 5141 N N . CYS A 1 22 ? -0.396 1.921 4.048 1.00 0.00 22 CYS A N 13
ATOM 5142 C CA . CYS A 1 22 ? -1.736 2.003 3.497 1.00 0.00 22 CYS A CA 13
ATOM 5143 C C . CYS A 1 22 ? -2.241 3.438 3.570 1.00 0.00 22 CYS A C 13
ATOM 5144 O O . CYS A 1 22 ? -2.490 3.969 4.651 1.00 0.00 22 CYS A O 13
ATOM 5151 N N . THR A 1 23 ? -2.380 4.057 2.412 1.00 0.00 23 THR A N 13
ATOM 5152 C CA . THR A 1 23 ? -2.845 5.426 2.321 1.00 0.00 23 THR A CA 13
ATOM 5153 C C . THR A 1 23 ? -4.139 5.487 1.520 1.00 0.00 23 THR A C 13
ATOM 5154 O O . THR A 1 23 ? -4.127 5.370 0.296 1.00 0.00 23 THR A O 13
ATOM 5165 N N . ASP A 1 24 ? -5.244 5.653 2.236 1.00 0.00 24 ASP A N 13
ATOM 5166 C CA . ASP A 1 24 ? -6.578 5.725 1.643 1.00 0.00 24 ASP A CA 13
ATOM 5167 C C . ASP A 1 24 ? -6.809 4.607 0.627 1.00 0.00 24 ASP A C 13
ATOM 5168 O O . ASP A 1 24 ? -7.042 4.854 -0.555 1.00 0.00 24 ASP A O 13
ATOM 5177 N N . LYS A 1 25 ? -6.747 3.375 1.123 1.00 0.00 25 LYS A N 13
ATOM 5178 C CA . LYS A 1 25 ? -6.964 2.161 0.322 1.00 0.00 25 LYS A CA 13
ATOM 5179 C C . LYS A 1 25 ? -5.860 1.914 -0.714 1.00 0.00 25 LYS A C 13
ATOM 5180 O O . LYS A 1 25 ? -5.965 0.977 -1.503 1.00 0.00 25 LYS A O 13
ATOM 5199 N N . VAL A 1 26 ? -4.808 2.726 -0.723 1.00 0.00 26 VAL A N 13
ATOM 5200 C CA . VAL A 1 26 ? -3.718 2.536 -1.684 1.00 0.00 26 VAL A CA 13
ATOM 5201 C C . VAL A 1 26 ? -2.364 2.561 -0.973 1.00 0.00 26 VAL A C 13
ATOM 5202 O O . VAL A 1 26 ? -2.094 3.450 -0.176 1.00 0.00 26 VAL A O 13
ATOM 5215 N N . CYS A 1 27 ? -1.519 1.577 -1.249 1.00 0.00 27 CYS A N 13
ATOM 5216 C CA . CYS A 1 27 ? -0.209 1.504 -0.609 1.00 0.00 27 CYS A CA 13
ATOM 5217 C C . CYS A 1 27 ? 0.790 2.480 -1.228 1.00 0.00 27 CYS A C 13
ATOM 5218 O O . CYS A 1 27 ? 1.033 2.459 -2.438 1.00 0.00 27 CYS A O 13
ATOM 5225 N N . TYR A 1 28 ? 1.384 3.318 -0.384 1.00 0.00 28 TYR A N 13
ATOM 5226 C CA . TYR A 1 28 ? 2.377 4.287 -0.830 1.00 0.00 28 TYR A CA 13
ATOM 5227 C C . TYR A 1 28 ? 3.718 4.000 -0.182 1.00 0.00 28 TYR A C 13
ATOM 5228 O O . TYR A 1 28 ? 3.792 3.635 0.989 1.00 0.00 28 TYR A O 13
ATOM 5246 N N . LEU A 1 29 ? 4.766 4.205 -0.942 1.00 0.00 29 LEU A N 13
ATOM 5247 C CA . LEU A 1 29 ? 6.121 4.014 -0.471 1.00 0.00 29 LEU A CA 13
ATOM 5248 C C . LEU A 1 29 ? 6.662 5.358 -0.034 1.00 0.00 29 LEU A C 13
ATOM 5249 O O . LEU A 1 29 ? 7.318 6.060 -0.810 1.00 0.00 29 LEU A O 13
ATOM 5265 N N . ASN A 1 30 ? 6.326 5.724 1.200 1.00 0.00 30 ASN A N 13
ATOM 5266 C CA . ASN A 1 30 ? 6.728 7.003 1.791 1.00 0.00 30 ASN A CA 13
ATOM 5267 C C . ASN A 1 30 ? 6.372 8.179 0.882 1.00 0.00 30 ASN A C 13
ATOM 5268 O O . ASN A 1 30 ? 6.974 9.246 0.965 1.00 0.00 30 ASN A O 13
ATOM 5279 N N . GLY A 1 1 ? 5.241 8.092 -0.149 1.00 0.00 1 GLY A N 14
ATOM 5280 C CA . GLY A 1 1 ? 5.042 8.926 -1.312 1.00 0.00 1 GLY A CA 14
ATOM 5281 C C . GLY A 1 1 ? 5.036 8.134 -2.607 1.00 0.00 1 GLY A C 14
ATOM 5282 O O . GLY A 1 1 ? 4.293 8.460 -3.529 1.00 0.00 1 GLY A O 14
ATOM 5286 N N . THR A 1 2 ? 5.871 7.100 -2.691 1.00 0.00 2 THR A N 14
ATOM 5287 C CA . THR A 1 2 ? 5.946 6.287 -3.907 1.00 0.00 2 THR A CA 14
ATOM 5288 C C . THR A 1 2 ? 5.041 5.056 -3.816 1.00 0.00 2 THR A C 14
ATOM 5289 O O . THR A 1 2 ? 5.322 4.136 -3.065 1.00 0.00 2 THR A O 14
ATOM 5300 N N . PRO A 1 3 ? 3.942 5.019 -4.584 1.00 0.00 3 PRO A N 14
ATOM 5301 C CA . PRO A 1 3 ? 3.004 3.887 -4.568 1.00 0.00 3 PRO A CA 14
ATOM 5302 C C . PRO A 1 3 ? 3.670 2.557 -4.922 1.00 0.00 3 PRO A C 14
ATOM 5303 O O . PRO A 1 3 ? 4.420 2.471 -5.892 1.00 0.00 3 PRO A O 14
ATOM 5314 N N . CYS A 1 4 ? 3.377 1.518 -4.140 1.00 0.00 4 CYS A N 14
ATOM 5315 C CA . CYS A 1 4 ? 3.942 0.184 -4.387 1.00 0.00 4 CYS A CA 14
ATOM 5316 C C . CYS A 1 4 ? 3.193 -0.536 -5.503 1.00 0.00 4 CYS A C 14
ATOM 5317 O O . CYS A 1 4 ? 3.303 -1.752 -5.646 1.00 0.00 4 CYS A O 14
ATOM 5324 N N . GLY A 1 5 ? 2.430 0.220 -6.285 1.00 0.00 5 GLY A N 14
ATOM 5325 C CA . GLY A 1 5 ? 1.668 -0.362 -7.371 1.00 0.00 5 GLY A CA 14
ATOM 5326 C C . GLY A 1 5 ? 0.629 -1.345 -6.875 1.00 0.00 5 GLY A C 14
ATOM 5327 O O . GLY A 1 5 ? 0.282 -2.295 -7.573 1.00 0.00 5 GLY A O 14
ATOM 5331 N N . GLU A 1 6 ? 0.131 -1.106 -5.667 1.00 0.00 6 GLU A N 14
ATOM 5332 C CA . GLU A 1 6 ? -0.876 -1.967 -5.066 1.00 0.00 6 GLU A CA 14
ATOM 5333 C C . GLU A 1 6 ? -1.711 -1.179 -4.067 1.00 0.00 6 GLU A C 14
ATOM 5334 O O . GLU A 1 6 ? -1.277 -0.146 -3.538 1.00 0.00 6 GLU A O 14
ATOM 5346 N N . SER A 1 7 ? -2.908 -1.666 -3.833 1.00 0.00 7 SER A N 14
ATOM 5347 C CA . SER A 1 7 ? -3.842 -1.040 -2.928 1.00 0.00 7 SER A CA 14
ATOM 5348 C C . SER A 1 7 ? -3.911 -1.779 -1.594 1.00 0.00 7 SER A C 14
ATOM 5349 O O . SER A 1 7 ? -3.166 -2.726 -1.349 1.00 0.00 7 SER A O 14
ATOM 5357 N N . CYS A 1 8 ? -4.822 -1.336 -0.747 1.00 0.00 8 CYS A N 14
ATOM 5358 C CA . CYS A 1 8 ? -5.032 -1.934 0.561 1.00 0.00 8 CYS A CA 14
ATOM 5359 C C . CYS A 1 8 ? -6.485 -1.743 0.972 1.00 0.00 8 CYS A C 14
ATOM 5360 O O . CYS A 1 8 ? -6.795 -1.452 2.125 1.00 0.00 8 CYS A O 14
ATOM 5367 N N . VAL A 1 9 ? -7.375 -1.894 -0.004 1.00 0.00 9 VAL A N 14
ATOM 5368 C CA . VAL A 1 9 ? -8.806 -1.729 0.219 1.00 0.00 9 VAL A CA 14
ATOM 5369 C C . VAL A 1 9 ? -9.366 -2.865 1.067 1.00 0.00 9 VAL A C 14
ATOM 5370 O O . VAL A 1 9 ? -10.262 -2.667 1.884 1.00 0.00 9 VAL A O 14
ATOM 5383 N N . TYR A 1 10 ? -8.835 -4.058 0.852 1.00 0.00 10 TYR A N 14
ATOM 5384 C CA . TYR A 1 10 ? -9.280 -5.240 1.585 1.00 0.00 10 TYR A CA 14
ATOM 5385 C C . TYR A 1 10 ? -8.123 -5.905 2.321 1.00 0.00 10 TYR A C 14
ATOM 5386 O O . TYR A 1 10 ? -8.246 -6.277 3.485 1.00 0.00 10 TYR A O 14
ATOM 5404 N N . ILE A 1 11 ? -7.007 -6.067 1.630 1.00 0.00 11 ILE A N 14
ATOM 5405 C CA . ILE A 1 11 ? -5.836 -6.701 2.213 1.00 0.00 11 ILE A CA 14
ATOM 5406 C C . ILE A 1 11 ? -4.777 -5.668 2.583 1.00 0.00 11 ILE A C 14
ATOM 5407 O O . ILE A 1 11 ? -4.645 -4.641 1.917 1.00 0.00 11 ILE A O 14
ATOM 5423 N N . PRO A 1 12 ? -4.011 -5.927 3.652 1.00 0.00 12 PRO A N 14
ATOM 5424 C CA . PRO A 1 12 ? -2.958 -5.023 4.106 1.00 0.00 12 PRO A CA 14
ATOM 5425 C C . PRO A 1 12 ? -1.796 -4.975 3.121 1.00 0.00 12 PRO A C 14
ATOM 5426 O O . PRO A 1 12 ? -1.591 -5.909 2.344 1.00 0.00 12 PRO A O 14
ATOM 5437 N N . CYS A 1 13 ? -1.049 -3.883 3.156 1.00 0.00 13 CYS A N 14
ATOM 5438 C CA . CYS A 1 13 ? 0.087 -3.696 2.264 1.00 0.00 13 CYS A CA 14
ATOM 5439 C C . CYS A 1 13 ? 1.144 -4.775 2.461 1.00 0.00 13 CYS A C 14
ATOM 5440 O O . CYS A 1 13 ? 1.862 -4.777 3.462 1.00 0.00 13 CYS A O 14
ATOM 5447 N N . ILE A 1 14 ? 1.245 -5.679 1.493 1.00 0.00 14 ILE A N 14
ATOM 5448 C CA . ILE A 1 14 ? 2.226 -6.754 1.549 1.00 0.00 14 ILE A CA 14
ATOM 5449 C C . ILE A 1 14 ? 3.639 -6.175 1.489 1.00 0.00 14 ILE A C 14
ATOM 5450 O O . ILE A 1 14 ? 4.545 -6.635 2.182 1.00 0.00 14 ILE A O 14
ATOM 5466 N N . SER A 1 15 ? 3.813 -5.146 0.669 1.00 0.00 15 SER A N 14
ATOM 5467 C CA . SER A 1 15 ? 5.102 -4.486 0.522 1.00 0.00 15 SER A CA 14
ATOM 5468 C C . SER A 1 15 ? 5.335 -3.478 1.651 1.00 0.00 15 SER A C 14
ATOM 5469 O O . SER A 1 15 ? 6.159 -2.568 1.529 1.00 0.00 15 SER A O 14
ATOM 5477 N N . GLY A 1 16 ? 4.612 -3.652 2.756 1.00 0.00 16 GLY A N 14
ATOM 5478 C CA . GLY A 1 16 ? 4.753 -2.760 3.893 1.00 0.00 16 GLY A CA 14
ATOM 5479 C C . GLY A 1 16 ? 6.153 -2.776 4.457 1.00 0.00 16 GLY A C 14
ATOM 5480 O O . GLY A 1 16 ? 6.635 -1.771 4.973 1.00 0.00 16 GLY A O 14
ATOM 5484 N N . VAL A 1 17 ? 6.806 -3.924 4.343 1.00 0.00 17 VAL A N 14
ATOM 5485 C CA . VAL A 1 17 ? 8.171 -4.094 4.828 1.00 0.00 17 VAL A CA 14
ATOM 5486 C C . VAL A 1 17 ? 9.129 -3.175 4.076 1.00 0.00 17 VAL A C 14
ATOM 5487 O O . VAL A 1 17 ? 10.193 -2.815 4.575 1.00 0.00 17 VAL A O 14
ATOM 5500 N N . ILE A 1 18 ? 8.732 -2.792 2.873 1.00 0.00 18 ILE A N 14
ATOM 5501 C CA . ILE A 1 18 ? 9.542 -1.908 2.043 1.00 0.00 18 ILE A CA 14
ATOM 5502 C C . ILE A 1 18 ? 9.340 -0.455 2.459 1.00 0.00 18 ILE A C 14
ATOM 5503 O O . ILE A 1 18 ? 10.087 0.436 2.058 1.00 0.00 18 ILE A O 14
ATOM 5519 N N . GLY A 1 19 ? 8.326 -0.228 3.274 1.00 0.00 19 GLY A N 14
ATOM 5520 C CA . GLY A 1 19 ? 8.035 1.108 3.743 1.00 0.00 19 GLY A CA 14
ATOM 5521 C C . GLY A 1 19 ? 6.659 1.575 3.320 1.00 0.00 19 GLY A C 14
ATOM 5522 O O . GLY A 1 19 ? 6.190 2.625 3.758 1.00 0.00 19 GLY A O 14
ATOM 5526 N N . CYS A 1 20 ? 6.009 0.800 2.461 1.00 0.00 20 CYS A N 14
ATOM 5527 C CA . CYS A 1 20 ? 4.679 1.160 1.989 1.00 0.00 20 CYS A CA 14
ATOM 5528 C C . CYS A 1 20 ? 3.639 1.026 3.085 1.00 0.00 20 CYS A C 14
ATOM 5529 O O . CYS A 1 20 ? 3.506 -0.014 3.726 1.00 0.00 20 CYS A O 14
ATOM 5536 N N . SER A 1 21 ? 2.899 2.094 3.271 1.00 0.00 21 SER A N 14
ATOM 5537 C CA . SER A 1 21 ? 1.847 2.154 4.264 1.00 0.00 21 SER A CA 14
ATOM 5538 C C . SER A 1 21 ? 0.505 2.347 3.578 1.00 0.00 21 SER A C 14
ATOM 5539 O O . SER A 1 21 ? 0.433 2.950 2.502 1.00 0.00 21 SER A O 14
ATOM 5547 N N . CYS A 1 22 ? -0.550 1.831 4.186 1.00 0.00 22 CYS A N 14
ATOM 5548 C CA . CYS A 1 22 ? -1.880 1.953 3.616 1.00 0.00 22 CYS A CA 14
ATOM 5549 C C . CYS A 1 22 ? -2.354 3.400 3.685 1.00 0.00 22 CYS A C 14
ATOM 5550 O O . CYS A 1 22 ? -2.604 3.933 4.764 1.00 0.00 22 CYS A O 14
ATOM 5557 N N . THR A 1 23 ? -2.469 4.026 2.528 1.00 0.00 23 THR A N 14
ATOM 5558 C CA . THR A 1 23 ? -2.908 5.403 2.442 1.00 0.00 23 THR A CA 14
ATOM 5559 C C . THR A 1 23 ? -4.186 5.492 1.618 1.00 0.00 23 THR A C 14
ATOM 5560 O O . THR A 1 23 ? -4.154 5.399 0.391 1.00 0.00 23 THR A O 14
ATOM 5571 N N . ASP A 1 24 ? -5.302 5.652 2.317 1.00 0.00 24 ASP A N 14
ATOM 5572 C CA . ASP A 1 24 ? -6.624 5.747 1.700 1.00 0.00 24 ASP A CA 14
ATOM 5573 C C . ASP A 1 24 ? -6.858 4.651 0.659 1.00 0.00 24 ASP A C 14
ATOM 5574 O O . ASP A 1 24 ? -7.134 4.924 -0.510 1.00 0.00 24 ASP A O 14
ATOM 5583 N N . LYS A 1 25 ? -6.760 3.407 1.113 1.00 0.00 25 LYS A N 14
ATOM 5584 C CA . LYS A 1 25 ? -6.984 2.225 0.271 1.00 0.00 25 LYS A CA 14
ATOM 5585 C C . LYS A 1 25 ? -5.860 1.975 -0.741 1.00 0.00 25 LYS A C 14
ATOM 5586 O O . LYS A 1 25 ? -5.955 1.041 -1.531 1.00 0.00 25 LYS A O 14
ATOM 5605 N N . VAL A 1 26 ? -4.802 2.779 -0.727 1.00 0.00 26 VAL A N 14
ATOM 5606 C CA . VAL A 1 26 ? -3.694 2.578 -1.666 1.00 0.00 26 VAL A CA 14
ATOM 5607 C C . VAL A 1 26 ? -2.359 2.578 -0.922 1.00 0.00 26 VAL A C 14
ATOM 5608 O O . VAL A 1 26 ? -2.116 3.430 -0.074 1.00 0.00 26 VAL A O 14
ATOM 5621 N N . CYS A 1 27 ? -1.502 1.608 -1.213 1.00 0.00 27 CYS A N 14
ATOM 5622 C CA . CYS A 1 27 ? -0.212 1.511 -0.534 1.00 0.00 27 CYS A CA 14
ATOM 5623 C C . CYS A 1 27 ? 0.837 2.456 -1.121 1.00 0.00 27 CYS A C 14
ATOM 5624 O O . CYS A 1 27 ? 1.202 2.348 -2.298 1.00 0.00 27 CYS A O 14
ATOM 5631 N N . TYR A 1 28 ? 1.353 3.354 -0.284 1.00 0.00 28 TYR A N 14
ATOM 5632 C CA . TYR A 1 28 ? 2.391 4.288 -0.706 1.00 0.00 28 TYR A CA 14
ATOM 5633 C C . TYR A 1 28 ? 3.632 4.125 0.152 1.00 0.00 28 TYR A C 14
ATOM 5634 O O . TYR A 1 28 ? 3.548 3.971 1.368 1.00 0.00 28 TYR A O 14
ATOM 5652 N N . LEU A 1 29 ? 4.771 4.200 -0.492 1.00 0.00 29 LEU A N 14
ATOM 5653 C CA . LEU A 1 29 ? 6.056 4.104 0.173 1.00 0.00 29 LEU A CA 14
ATOM 5654 C C . LEU A 1 29 ? 6.518 5.511 0.476 1.00 0.00 29 LEU A C 14
ATOM 5655 O O . LEU A 1 29 ? 7.341 6.075 -0.248 1.00 0.00 29 LEU A O 14
ATOM 5671 N N . ASN A 1 30 ? 5.937 6.081 1.526 1.00 0.00 30 ASN A N 14
ATOM 5672 C CA . ASN A 1 30 ? 6.242 7.445 1.949 1.00 0.00 30 ASN A CA 14
ATOM 5673 C C . ASN A 1 30 ? 6.125 8.418 0.782 1.00 0.00 30 ASN A C 14
ATOM 5674 O O . ASN A 1 30 ? 6.821 9.429 0.721 1.00 0.00 30 ASN A O 14
ATOM 5685 N N . GLY A 1 1 ? 5.305 8.295 -0.055 1.00 0.00 1 GLY A N 15
ATOM 5686 C CA . GLY A 1 1 ? 4.789 9.281 -0.974 1.00 0.00 1 GLY A CA 15
ATOM 5687 C C . GLY A 1 1 ? 4.604 8.736 -2.378 1.00 0.00 1 GLY A C 15
ATOM 5688 O O . GLY A 1 1 ? 3.685 9.145 -3.084 1.00 0.00 1 GLY A O 15
ATOM 5692 N N . THR A 1 2 ? 5.474 7.821 -2.797 1.00 0.00 2 THR A N 15
ATOM 5693 C CA . THR A 1 2 ? 5.375 7.254 -4.140 1.00 0.00 2 THR A CA 15
ATOM 5694 C C . THR A 1 2 ? 4.611 5.929 -4.123 1.00 0.00 2 THR A C 15
ATOM 5695 O O . THR A 1 2 ? 5.108 4.941 -3.603 1.00 0.00 2 THR A O 15
ATOM 5706 N N . PRO A 1 3 ? 3.392 5.893 -4.692 1.00 0.00 3 PRO A N 15
ATOM 5707 C CA . PRO A 1 3 ? 2.564 4.676 -4.730 1.00 0.00 3 PRO A CA 15
ATOM 5708 C C . PRO A 1 3 ? 3.331 3.460 -5.240 1.00 0.00 3 PRO A C 15
ATOM 5709 O O . PRO A 1 3 ? 3.992 3.521 -6.275 1.00 0.00 3 PRO A O 15
ATOM 5720 N N . CYS A 1 4 ? 3.246 2.359 -4.501 1.00 0.00 4 CYS A N 15
ATOM 5721 C CA . CYS A 1 4 ? 3.943 1.138 -4.872 1.00 0.00 4 CYS A CA 15
ATOM 5722 C C . CYS A 1 4 ? 3.042 0.252 -5.717 1.00 0.00 4 CYS A C 15
ATOM 5723 O O . CYS A 1 4 ? 3.376 -0.894 -6.007 1.00 0.00 4 CYS A O 15
ATOM 5730 N N . GLY A 1 5 ? 1.875 0.780 -6.079 1.00 0.00 5 GLY A N 15
ATOM 5731 C CA . GLY A 1 5 ? 0.919 0.010 -6.854 1.00 0.00 5 GLY A CA 15
ATOM 5732 C C . GLY A 1 5 ? 0.139 -0.936 -5.963 1.00 0.00 5 GLY A C 15
ATOM 5733 O O . GLY A 1 5 ? -1.001 -1.292 -6.254 1.00 0.00 5 GLY A O 15
ATOM 5737 N N . GLU A 1 6 ? 0.773 -1.322 -4.867 1.00 0.00 6 GLU A N 15
ATOM 5738 C CA . GLU A 1 6 ? 0.188 -2.216 -3.889 1.00 0.00 6 GLU A CA 15
ATOM 5739 C C . GLU A 1 6 ? -0.936 -1.495 -3.155 1.00 0.00 6 GLU A C 15
ATOM 5740 O O . GLU A 1 6 ? -0.772 -0.355 -2.718 1.00 0.00 6 GLU A O 15
ATOM 5752 N N . SER A 1 7 ? -2.081 -2.139 -3.059 1.00 0.00 7 SER A N 15
ATOM 5753 C CA . SER A 1 7 ? -3.237 -1.542 -2.419 1.00 0.00 7 SER A CA 15
ATOM 5754 C C . SER A 1 7 ? -3.660 -2.294 -1.161 1.00 0.00 7 SER A C 15
ATOM 5755 O O . SER A 1 7 ? -3.276 -3.440 -0.939 1.00 0.00 7 SER A O 15
ATOM 5763 N N . CYS A 1 8 ? -4.457 -1.618 -0.352 1.00 0.00 8 CYS A N 15
ATOM 5764 C CA . CYS A 1 8 ? -4.967 -2.163 0.896 1.00 0.00 8 CYS A CA 15
ATOM 5765 C C . CYS A 1 8 ? -6.451 -1.832 1.030 1.00 0.00 8 CYS A C 15
ATOM 5766 O O . CYS A 1 8 ? -6.913 -1.385 2.077 1.00 0.00 8 CYS A O 15
ATOM 5773 N N . VAL A 1 9 ? -7.186 -2.037 -0.060 1.00 0.00 9 VAL A N 15
ATOM 5774 C CA . VAL A 1 9 ? -8.617 -1.747 -0.096 1.00 0.00 9 VAL A CA 15
ATOM 5775 C C . VAL A 1 9 ? -9.406 -2.733 0.760 1.00 0.00 9 VAL A C 15
ATOM 5776 O O . VAL A 1 9 ? -10.311 -2.350 1.497 1.00 0.00 9 VAL A O 15
ATOM 5789 N N . TYR A 1 10 ? -9.048 -3.999 0.650 1.00 0.00 10 TYR A N 15
ATOM 5790 C CA . TYR A 1 10 ? -9.707 -5.058 1.413 1.00 0.00 10 TYR A CA 15
ATOM 5791 C C . TYR A 1 10 ? -8.676 -5.891 2.157 1.00 0.00 10 TYR A C 15
ATOM 5792 O O . TYR A 1 10 ? -8.821 -6.172 3.344 1.00 0.00 10 TYR A O 15
ATOM 5810 N N . ILE A 1 11 ? -7.630 -6.275 1.446 1.00 0.00 11 ILE A N 15
ATOM 5811 C CA . ILE A 1 11 ? -6.561 -7.069 2.025 1.00 0.00 11 ILE A CA 15
ATOM 5812 C C . ILE A 1 11 ? -5.345 -6.192 2.282 1.00 0.00 11 ILE A C 15
ATOM 5813 O O . ILE A 1 11 ? -5.120 -5.216 1.564 1.00 0.00 11 ILE A O 15
ATOM 5829 N N . PRO A 1 12 ? -4.548 -6.514 3.309 1.00 0.00 12 PRO A N 15
ATOM 5830 C CA . PRO A 1 12 ? -3.358 -5.743 3.644 1.00 0.00 12 PRO A CA 15
ATOM 5831 C C . PRO A 1 12 ? -2.286 -5.875 2.573 1.00 0.00 12 PRO A C 15
ATOM 5832 O O . PRO A 1 12 ? -2.222 -6.879 1.865 1.00 0.00 12 PRO A O 15
ATOM 5843 N N . CYS A 1 13 ? -1.459 -4.852 2.464 1.00 0.00 13 CYS A N 15
ATOM 5844 C CA . CYS A 1 13 ? -0.388 -4.823 1.477 1.00 0.00 13 CYS A CA 15
ATOM 5845 C C . CYS A 1 13 ? 0.640 -5.926 1.741 1.00 0.00 13 CYS A C 15
ATOM 5846 O O . CYS A 1 13 ? 1.040 -6.641 0.827 1.00 0.00 13 CYS A O 15
ATOM 5853 N N . ILE A 1 14 ? 1.050 -6.056 3.006 1.00 0.00 14 ILE A N 15
ATOM 5854 C CA . ILE A 1 14 ? 2.029 -7.065 3.430 1.00 0.00 14 ILE A CA 15
ATOM 5855 C C . ILE A 1 14 ? 3.448 -6.692 2.988 1.00 0.00 14 ILE A C 15
ATOM 5856 O O . ILE A 1 14 ? 4.343 -6.563 3.824 1.00 0.00 14 ILE A O 15
ATOM 5872 N N . SER A 1 15 ? 3.649 -6.498 1.689 1.00 0.00 15 SER A N 15
ATOM 5873 C CA . SER A 1 15 ? 4.959 -6.125 1.157 1.00 0.00 15 SER A CA 15
ATOM 5874 C C . SER A 1 15 ? 5.320 -4.709 1.598 1.00 0.00 15 SER A C 15
ATOM 5875 O O . SER A 1 15 ? 6.484 -4.303 1.557 1.00 0.00 15 SER A O 15
ATOM 5883 N N . GLY A 1 16 ? 4.295 -3.969 2.017 1.00 0.00 16 GLY A N 15
ATOM 5884 C CA . GLY A 1 16 ? 4.450 -2.596 2.469 1.00 0.00 16 GLY A CA 15
ATOM 5885 C C . GLY A 1 16 ? 5.513 -2.417 3.538 1.00 0.00 16 GLY A C 15
ATOM 5886 O O . GLY A 1 16 ? 5.956 -1.300 3.791 1.00 0.00 16 GLY A O 15
ATOM 5890 N N . VAL A 1 17 ? 5.944 -3.514 4.152 1.00 0.00 17 VAL A N 15
ATOM 5891 C CA . VAL A 1 17 ? 6.980 -3.468 5.181 1.00 0.00 17 VAL A CA 15
ATOM 5892 C C . VAL A 1 17 ? 8.268 -2.844 4.641 1.00 0.00 17 VAL A C 15
ATOM 5893 O O . VAL A 1 17 ? 9.127 -2.407 5.403 1.00 0.00 17 VAL A O 15
ATOM 5906 N N . ILE A 1 18 ? 8.383 -2.805 3.320 1.00 0.00 18 ILE A N 15
ATOM 5907 C CA . ILE A 1 18 ? 9.554 -2.231 2.661 1.00 0.00 18 ILE A CA 15
ATOM 5908 C C . ILE A 1 18 ? 9.558 -0.705 2.738 1.00 0.00 18 ILE A C 15
ATOM 5909 O O . ILE A 1 18 ? 10.548 -0.060 2.395 1.00 0.00 18 ILE A O 15
ATOM 5925 N N . GLY A 1 19 ? 8.451 -0.138 3.181 1.00 0.00 19 GLY A N 15
ATOM 5926 C CA . GLY A 1 19 ? 8.349 1.303 3.289 1.00 0.00 19 GLY A CA 15
ATOM 5927 C C . GLY A 1 19 ? 6.982 1.797 2.884 1.00 0.00 19 GLY A C 15
ATOM 5928 O O . GLY A 1 19 ? 6.550 2.880 3.286 1.00 0.00 19 GLY A O 15
ATOM 5932 N N . CYS A 1 20 ? 6.303 0.997 2.082 1.00 0.00 20 CYS A N 15
ATOM 5933 C CA . CYS A 1 20 ? 4.969 1.341 1.607 1.00 0.00 20 CYS A CA 15
ATOM 5934 C C . CYS A 1 20 ? 3.960 1.331 2.752 1.00 0.00 20 CYS A C 15
ATOM 5935 O O . CYS A 1 20 ? 3.766 0.324 3.428 1.00 0.00 20 CYS A O 15
ATOM 5942 N N . SER A 1 21 ? 3.316 2.460 2.957 1.00 0.00 21 SER A N 15
ATOM 5943 C CA . SER A 1 21 ? 2.326 2.603 4.009 1.00 0.00 21 SER A CA 15
ATOM 5944 C C . SER A 1 21 ? 0.934 2.690 3.410 1.00 0.00 21 SER A C 15
ATOM 5945 O O . SER A 1 21 ? 0.741 3.330 2.374 1.00 0.00 21 SER A O 15
ATOM 5953 N N . CYS A 1 22 ? -0.031 2.050 4.054 1.00 0.00 22 CYS A N 15
ATOM 5954 C CA . CYS A 1 22 ? -1.399 2.068 3.567 1.00 0.00 22 CYS A CA 15
ATOM 5955 C C . CYS A 1 22 ? -1.965 3.482 3.636 1.00 0.00 22 CYS A C 15
ATOM 5956 O O . CYS A 1 22 ? -2.158 4.038 4.716 1.00 0.00 22 CYS A O 15
ATOM 5963 N N . THR A 1 23 ? -2.211 4.061 2.471 1.00 0.00 23 THR A N 15
ATOM 5964 C CA . THR A 1 23 ? -2.739 5.407 2.374 1.00 0.00 23 THR A CA 15
ATOM 5965 C C . THR A 1 23 ? -3.978 5.419 1.484 1.00 0.00 23 THR A C 15
ATOM 5966 O O . THR A 1 23 ? -3.884 5.237 0.272 1.00 0.00 23 THR A O 15
ATOM 5977 N N . ASP A 1 24 ? -5.129 5.625 2.108 1.00 0.00 24 ASP A N 15
ATOM 5978 C CA . ASP A 1 24 ? -6.415 5.665 1.411 1.00 0.00 24 ASP A CA 15
ATOM 5979 C C . ASP A 1 24 ? -6.583 4.477 0.461 1.00 0.00 24 ASP A C 15
ATOM 5980 O O . ASP A 1 24 ? -6.769 4.645 -0.743 1.00 0.00 24 ASP A O 15
ATOM 5989 N N . LYS A 1 25 ? -6.525 3.278 1.038 1.00 0.00 25 LYS A N 15
ATOM 5990 C CA . LYS A 1 25 ? -6.686 2.011 0.306 1.00 0.00 25 LYS A CA 15
ATOM 5991 C C . LYS A 1 25 ? -5.509 1.693 -0.626 1.00 0.00 25 LYS A C 15
ATOM 5992 O O . LYS A 1 25 ? -5.547 0.690 -1.335 1.00 0.00 25 LYS A O 15
ATOM 6011 N N . VAL A 1 26 ? -4.470 2.520 -0.640 1.00 0.00 26 VAL A N 15
ATOM 6012 C CA . VAL A 1 26 ? -3.317 2.265 -1.509 1.00 0.00 26 VAL A CA 15
ATOM 6013 C C . VAL A 1 26 ? -2.008 2.503 -0.758 1.00 0.00 26 VAL A C 15
ATOM 6014 O O . VAL A 1 26 ? -1.832 3.533 -0.121 1.00 0.00 26 VAL A O 15
ATOM 6027 N N . CYS A 1 27 ? -1.087 1.554 -0.825 1.00 0.00 27 CYS A N 15
ATOM 6028 C CA . CYS A 1 27 ? 0.190 1.699 -0.137 1.00 0.00 27 CYS A CA 15
ATOM 6029 C C . CYS A 1 27 ? 1.169 2.580 -0.919 1.00 0.00 27 CYS A C 15
ATOM 6030 O O . CYS A 1 27 ? 1.499 2.307 -2.079 1.00 0.00 27 CYS A O 15
ATOM 6037 N N . TYR A 1 28 ? 1.637 3.637 -0.259 1.00 0.00 28 TYR A N 15
ATOM 6038 C CA . TYR A 1 28 ? 2.590 4.573 -0.847 1.00 0.00 28 TYR A CA 15
ATOM 6039 C C . TYR A 1 28 ? 3.953 4.395 -0.201 1.00 0.00 28 TYR A C 15
ATOM 6040 O O . TYR A 1 28 ? 4.055 4.194 1.006 1.00 0.00 28 TYR A O 15
ATOM 6058 N N . LEU A 1 29 ? 4.988 4.513 -0.994 1.00 0.00 29 LEU A N 15
ATOM 6059 C CA . LEU A 1 29 ? 6.349 4.404 -0.508 1.00 0.00 29 LEU A CA 15
ATOM 6060 C C . LEU A 1 29 ? 6.810 5.786 -0.102 1.00 0.00 29 LEU A C 15
ATOM 6061 O O . LEU A 1 29 ? 7.426 6.509 -0.889 1.00 0.00 29 LEU A O 15
ATOM 6077 N N . ASN A 1 30 ? 6.446 6.154 1.119 1.00 0.00 30 ASN A N 15
ATOM 6078 C CA . ASN A 1 30 ? 6.768 7.465 1.685 1.00 0.00 30 ASN A CA 15
ATOM 6079 C C . ASN A 1 30 ? 6.302 8.590 0.766 1.00 0.00 30 ASN A C 15
ATOM 6080 O O . ASN A 1 30 ? 6.836 9.696 0.797 1.00 0.00 30 ASN A O 15
ATOM 6091 N N . GLY A 1 1 ? 5.504 8.305 0.010 1.00 0.00 1 GLY A N 16
ATOM 6092 C CA . GLY A 1 1 ? 5.046 9.348 -0.876 1.00 0.00 1 GLY A CA 16
ATOM 6093 C C . GLY A 1 1 ? 4.823 8.856 -2.294 1.00 0.00 1 GLY A C 16
ATOM 6094 O O . GLY A 1 1 ? 3.908 9.317 -2.972 1.00 0.00 1 GLY A O 16
ATOM 6098 N N . THR A 1 2 ? 5.659 7.929 -2.758 1.00 0.00 2 THR A N 16
ATOM 6099 C CA . THR A 1 2 ? 5.521 7.410 -4.120 1.00 0.00 2 THR A CA 16
ATOM 6100 C C . THR A 1 2 ? 4.728 6.105 -4.136 1.00 0.00 2 THR A C 16
ATOM 6101 O O . THR A 1 2 ? 5.205 5.092 -3.650 1.00 0.00 2 THR A O 16
ATOM 6112 N N . PRO A 1 3 ? 3.505 6.114 -4.698 1.00 0.00 3 PRO A N 16
ATOM 6113 C CA . PRO A 1 3 ? 2.646 4.920 -4.763 1.00 0.00 3 PRO A CA 16
ATOM 6114 C C . PRO A 1 3 ? 3.384 3.676 -5.259 1.00 0.00 3 PRO A C 16
ATOM 6115 O O . PRO A 1 3 ? 4.019 3.696 -6.311 1.00 0.00 3 PRO A O 16
ATOM 6126 N N . CYS A 1 4 ? 3.292 2.597 -4.486 1.00 0.00 4 CYS A N 16
ATOM 6127 C CA . CYS A 1 4 ? 3.950 1.344 -4.834 1.00 0.00 4 CYS A CA 16
ATOM 6128 C C . CYS A 1 4 ? 3.080 0.533 -5.780 1.00 0.00 4 CYS A C 16
ATOM 6129 O O . CYS A 1 4 ? 3.491 -0.512 -6.279 1.00 0.00 4 CYS A O 16
ATOM 6136 N N . GLY A 1 5 ? 1.858 1.004 -5.989 1.00 0.00 5 GLY A N 16
ATOM 6137 C CA . GLY A 1 5 ? 0.927 0.292 -6.840 1.00 0.00 5 GLY A CA 16
ATOM 6138 C C . GLY A 1 5 ? 0.127 -0.710 -6.037 1.00 0.00 5 GLY A C 16
ATOM 6139 O O . GLY A 1 5 ? -0.909 -1.196 -6.484 1.00 0.00 5 GLY A O 16
ATOM 6143 N N . GLU A 1 6 ? 0.620 -0.998 -4.838 1.00 0.00 6 GLU A N 16
ATOM 6144 C CA . GLU A 1 6 ? -0.028 -1.928 -3.934 1.00 0.00 6 GLU A CA 16
ATOM 6145 C C . GLU A 1 6 ? -1.281 -1.300 -3.346 1.00 0.00 6 GLU A C 16
ATOM 6146 O O . GLU A 1 6 ? -1.370 -0.076 -3.202 1.00 0.00 6 GLU A O 16
ATOM 6158 N N . SER A 1 7 ? -2.238 -2.136 -3.010 1.00 0.00 7 SER A N 16
ATOM 6159 C CA . SER A 1 7 ? -3.487 -1.665 -2.445 1.00 0.00 7 SER A CA 16
ATOM 6160 C C . SER A 1 7 ? -3.851 -2.390 -1.160 1.00 0.00 7 SER A C 16
ATOM 6161 O O . SER A 1 7 ? -3.517 -3.553 -0.956 1.00 0.00 7 SER A O 16
ATOM 6169 N N . CYS A 1 8 ? -4.551 -1.673 -0.307 1.00 0.00 8 CYS A N 16
ATOM 6170 C CA . CYS A 1 8 ? -4.996 -2.193 0.973 1.00 0.00 8 CYS A CA 16
ATOM 6171 C C . CYS A 1 8 ? -6.498 -1.984 1.118 1.00 0.00 8 CYS A C 16
ATOM 6172 O O . CYS A 1 8 ? -6.984 -1.542 2.157 1.00 0.00 8 CYS A O 16
ATOM 6179 N N . VAL A 1 9 ? -7.223 -2.286 0.046 1.00 0.00 9 VAL A N 16
ATOM 6180 C CA . VAL A 1 9 ? -8.671 -2.121 0.024 1.00 0.00 9 VAL A CA 16
ATOM 6181 C C . VAL A 1 9 ? -9.369 -3.210 0.829 1.00 0.00 9 VAL A C 16
ATOM 6182 O O . VAL A 1 9 ? -10.271 -2.938 1.617 1.00 0.00 9 VAL A O 16
ATOM 6195 N N . TYR A 1 10 ? -8.949 -4.442 0.610 1.00 0.00 10 TYR A N 16
ATOM 6196 C CA . TYR A 1 10 ? -9.534 -5.586 1.304 1.00 0.00 10 TYR A CA 16
ATOM 6197 C C . TYR A 1 10 ? -8.637 -6.054 2.441 1.00 0.00 10 TYR A C 16
ATOM 6198 O O . TYR A 1 10 ? -9.091 -6.264 3.563 1.00 0.00 10 TYR A O 16
ATOM 6216 N N . ILE A 1 11 ? -7.359 -6.219 2.135 1.00 0.00 11 ILE A N 16
ATOM 6217 C CA . ILE A 1 11 ? -6.379 -6.667 3.113 1.00 0.00 11 ILE A CA 16
ATOM 6218 C C . ILE A 1 11 ? -5.144 -5.781 3.041 1.00 0.00 11 ILE A C 16
ATOM 6219 O O . ILE A 1 11 ? -4.977 -5.042 2.072 1.00 0.00 11 ILE A O 16
ATOM 6235 N N . PRO A 1 12 ? -4.263 -5.833 4.056 1.00 0.00 12 PRO A N 16
ATOM 6236 C CA . PRO A 1 12 ? -3.047 -5.025 4.069 1.00 0.00 12 PRO A CA 16
ATOM 6237 C C . PRO A 1 12 ? -2.108 -5.403 2.931 1.00 0.00 12 PRO A C 16
ATOM 6238 O O . PRO A 1 12 ? -2.137 -6.530 2.435 1.00 0.00 12 PRO A O 16
ATOM 6249 N N . CYS A 1 13 ? -1.294 -4.449 2.526 1.00 0.00 13 CYS A N 16
ATOM 6250 C CA . CYS A 1 13 ? -0.347 -4.642 1.437 1.00 0.00 13 CYS A CA 16
ATOM 6251 C C . CYS A 1 13 ? 0.671 -5.728 1.743 1.00 0.00 13 CYS A C 16
ATOM 6252 O O . CYS A 1 13 ? 1.196 -5.820 2.862 1.00 0.00 13 CYS A O 16
ATOM 6259 N N . ILE A 1 14 ? 0.962 -6.531 0.733 1.00 0.00 14 ILE A N 16
ATOM 6260 C CA . ILE A 1 14 ? 1.929 -7.599 0.857 1.00 0.00 14 ILE A CA 16
ATOM 6261 C C . ILE A 1 14 ? 3.319 -7.011 1.051 1.00 0.00 14 ILE A C 16
ATOM 6262 O O . ILE A 1 14 ? 3.791 -6.221 0.234 1.00 0.00 14 ILE A O 16
ATOM 6278 N N . SER A 1 15 ? 3.955 -7.397 2.153 1.00 0.00 15 SER A N 16
ATOM 6279 C CA . SER A 1 15 ? 5.294 -6.932 2.519 1.00 0.00 15 SER A CA 16
ATOM 6280 C C . SER A 1 15 ? 5.414 -5.401 2.501 1.00 0.00 15 SER A C 16
ATOM 6281 O O . SER A 1 15 ? 6.489 -4.861 2.246 1.00 0.00 15 SER A O 16
ATOM 6289 N N . GLY A 1 16 ? 4.313 -4.704 2.806 1.00 0.00 16 GLY A N 16
ATOM 6290 C CA . GLY A 1 16 ? 4.333 -3.244 2.838 1.00 0.00 16 GLY A CA 16
ATOM 6291 C C . GLY A 1 16 ? 5.397 -2.689 3.774 1.00 0.00 16 GLY A C 16
ATOM 6292 O O . GLY A 1 16 ? 5.739 -1.510 3.707 1.00 0.00 16 GLY A O 16
ATOM 6296 N N . VAL A 1 17 ? 5.938 -3.558 4.630 1.00 0.00 17 VAL A N 16
ATOM 6297 C CA . VAL A 1 17 ? 6.986 -3.195 5.582 1.00 0.00 17 VAL A CA 16
ATOM 6298 C C . VAL A 1 17 ? 8.203 -2.598 4.871 1.00 0.00 17 VAL A C 16
ATOM 6299 O O . VAL A 1 17 ? 9.033 -1.934 5.490 1.00 0.00 17 VAL A O 16
ATOM 6312 N N . ILE A 1 18 ? 8.280 -2.821 3.561 1.00 0.00 18 ILE A N 16
ATOM 6313 C CA . ILE A 1 18 ? 9.372 -2.288 2.739 1.00 0.00 18 ILE A CA 16
ATOM 6314 C C . ILE A 1 18 ? 9.466 -0.777 2.887 1.00 0.00 18 ILE A C 16
ATOM 6315 O O . ILE A 1 18 ? 10.538 -0.179 2.790 1.00 0.00 18 ILE A O 16
ATOM 6331 N N . GLY A 1 19 ? 8.323 -0.182 3.119 1.00 0.00 19 GLY A N 16
ATOM 6332 C CA . GLY A 1 19 ? 8.236 1.247 3.277 1.00 0.00 19 GLY A CA 16
ATOM 6333 C C . GLY A 1 19 ? 6.887 1.734 2.833 1.00 0.00 19 GLY A C 16
ATOM 6334 O O . GLY A 1 19 ? 6.458 2.839 3.176 1.00 0.00 19 GLY A O 16
ATOM 6338 N N . CYS A 1 20 ? 6.213 0.894 2.061 1.00 0.00 20 CYS A N 16
ATOM 6339 C CA . CYS A 1 20 ? 4.890 1.228 1.557 1.00 0.00 20 CYS A CA 16
ATOM 6340 C C . CYS A 1 20 ? 3.876 1.269 2.691 1.00 0.00 20 CYS A C 16
ATOM 6341 O O . CYS A 1 20 ? 3.647 0.281 3.383 1.00 0.00 20 CYS A O 16
ATOM 6348 N N . SER A 1 21 ? 3.271 2.421 2.865 1.00 0.00 21 SER A N 16
ATOM 6349 C CA . SER A 1 21 ? 2.278 2.621 3.903 1.00 0.00 21 SER A CA 16
ATOM 6350 C C . SER A 1 21 ? 0.892 2.710 3.289 1.00 0.00 21 SER A C 16
ATOM 6351 O O . SER A 1 21 ? 0.719 3.322 2.236 1.00 0.00 21 SER A O 16
ATOM 6359 N N . CYS A 1 22 ? -0.088 2.102 3.941 1.00 0.00 22 CYS A N 16
ATOM 6360 C CA . CYS A 1 22 ? -1.452 2.127 3.440 1.00 0.00 22 CYS A CA 16
ATOM 6361 C C . CYS A 1 22 ? -2.006 3.546 3.496 1.00 0.00 22 CYS A C 16
ATOM 6362 O O . CYS A 1 22 ? -2.107 4.142 4.567 1.00 0.00 22 CYS A O 16
ATOM 6369 N N . THR A 1 23 ? -2.349 4.083 2.338 1.00 0.00 23 THR A N 16
ATOM 6370 C CA . THR A 1 23 ? -2.879 5.428 2.245 1.00 0.00 23 THR A CA 16
ATOM 6371 C C . THR A 1 23 ? -4.128 5.438 1.373 1.00 0.00 23 THR A C 16
ATOM 6372 O O . THR A 1 23 ? -4.045 5.315 0.154 1.00 0.00 23 THR A O 16
ATOM 6383 N N . ASP A 1 24 ? -5.277 5.577 2.014 1.00 0.00 24 ASP A N 16
ATOM 6384 C CA . ASP A 1 24 ? -6.563 5.605 1.323 1.00 0.00 24 ASP A CA 16
ATOM 6385 C C . ASP A 1 24 ? -6.709 4.447 0.330 1.00 0.00 24 ASP A C 16
ATOM 6386 O O . ASP A 1 24 ? -6.937 4.645 -0.864 1.00 0.00 24 ASP A O 16
ATOM 6395 N N . LYS A 1 25 ? -6.594 3.231 0.853 1.00 0.00 25 LYS A N 16
ATOM 6396 C CA . LYS A 1 25 ? -6.738 1.999 0.065 1.00 0.00 25 LYS A CA 16
ATOM 6397 C C . LYS A 1 25 ? -5.530 1.691 -0.825 1.00 0.00 25 LYS A C 16
ATOM 6398 O O . LYS A 1 25 ? -5.489 0.632 -1.443 1.00 0.00 25 LYS A O 16
ATOM 6417 N N . VAL A 1 26 ? -4.552 2.584 -0.896 1.00 0.00 26 VAL A N 16
ATOM 6418 C CA . VAL A 1 26 ? -3.371 2.332 -1.728 1.00 0.00 26 VAL A CA 16
ATOM 6419 C C . VAL A 1 26 ? -2.082 2.644 -0.974 1.00 0.00 26 VAL A C 16
ATOM 6420 O O . VAL A 1 26 ? -1.958 3.680 -0.334 1.00 0.00 26 VAL A O 16
ATOM 6433 N N . CYS A 1 27 ? -1.129 1.727 -1.024 1.00 0.00 27 CYS A N 16
ATOM 6434 C CA . CYS A 1 27 ? 0.134 1.907 -0.316 1.00 0.00 27 CYS A CA 16
ATOM 6435 C C . CYS A 1 27 ? 1.120 2.794 -1.070 1.00 0.00 27 CYS A C 16
ATOM 6436 O O . CYS A 1 27 ? 1.415 2.572 -2.249 1.00 0.00 27 CYS A O 16
ATOM 6443 N N . TYR A 1 28 ? 1.647 3.783 -0.359 1.00 0.00 28 TYR A N 16
ATOM 6444 C CA . TYR A 1 28 ? 2.626 4.707 -0.909 1.00 0.00 28 TYR A CA 16
ATOM 6445 C C . TYR A 1 28 ? 3.985 4.453 -0.276 1.00 0.00 28 TYR A C 16
ATOM 6446 O O . TYR A 1 28 ? 4.084 4.168 0.915 1.00 0.00 28 TYR A O 16
ATOM 6464 N N . LEU A 1 29 ? 5.020 4.598 -1.067 1.00 0.00 29 LEU A N 16
ATOM 6465 C CA . LEU A 1 29 ? 6.386 4.425 -0.607 1.00 0.00 29 LEU A CA 16
ATOM 6466 C C . LEU A 1 29 ? 6.889 5.763 -0.115 1.00 0.00 29 LEU A C 16
ATOM 6467 O O . LEU A 1 29 ? 7.542 6.506 -0.855 1.00 0.00 29 LEU A O 16
ATOM 6483 N N . ASN A 1 30 ? 6.520 6.080 1.121 1.00 0.00 30 ASN A N 16
ATOM 6484 C CA . ASN A 1 30 ? 6.878 7.350 1.759 1.00 0.00 30 ASN A CA 16
ATOM 6485 C C . ASN A 1 30 ? 6.472 8.534 0.885 1.00 0.00 30 ASN A C 16
ATOM 6486 O O . ASN A 1 30 ? 7.027 9.624 0.998 1.00 0.00 30 ASN A O 16
ATOM 6497 N N . GLY A 1 1 ? 5.504 7.991 0.150 1.00 0.00 1 GLY A N 17
ATOM 6498 C CA . GLY A 1 1 ? 5.025 9.021 -0.745 1.00 0.00 1 GLY A CA 17
ATOM 6499 C C . GLY A 1 1 ? 4.709 8.507 -2.138 1.00 0.00 1 GLY A C 17
ATOM 6500 O O . GLY A 1 1 ? 3.779 8.993 -2.780 1.00 0.00 1 GLY A O 17
ATOM 6504 N N . THR A 1 2 ? 5.477 7.537 -2.623 1.00 0.00 2 THR A N 17
ATOM 6505 C CA . THR A 1 2 ? 5.246 7.004 -3.964 1.00 0.00 2 THR A CA 17
ATOM 6506 C C . THR A 1 2 ? 4.486 5.682 -3.919 1.00 0.00 2 THR A C 17
ATOM 6507 O O . THR A 1 2 ? 4.968 4.716 -3.347 1.00 0.00 2 THR A O 17
ATOM 6518 N N . PRO A 1 3 ? 3.287 5.625 -4.528 1.00 0.00 3 PRO A N 17
ATOM 6519 C CA . PRO A 1 3 ? 2.455 4.411 -4.554 1.00 0.00 3 PRO A CA 17
ATOM 6520 C C . PRO A 1 3 ? 3.238 3.165 -4.964 1.00 0.00 3 PRO A C 17
ATOM 6521 O O . PRO A 1 3 ? 4.007 3.191 -5.923 1.00 0.00 3 PRO A O 17
ATOM 6532 N N . CYS A 1 4 ? 3.039 2.078 -4.224 1.00 0.00 4 CYS A N 17
ATOM 6533 C CA . CYS A 1 4 ? 3.735 0.819 -4.492 1.00 0.00 4 CYS A CA 17
ATOM 6534 C C . CYS A 1 4 ? 3.046 0.023 -5.595 1.00 0.00 4 CYS A C 17
ATOM 6535 O O . CYS A 1 4 ? 3.257 -1.180 -5.726 1.00 0.00 4 CYS A O 17
ATOM 6542 N N . GLY A 1 5 ? 2.232 0.708 -6.388 1.00 0.00 5 GLY A N 17
ATOM 6543 C CA . GLY A 1 5 ? 1.525 0.063 -7.478 1.00 0.00 5 GLY A CA 17
ATOM 6544 C C . GLY A 1 5 ? 0.540 -0.988 -7.002 1.00 0.00 5 GLY A C 17
ATOM 6545 O O . GLY A 1 5 ? 0.257 -1.941 -7.721 1.00 0.00 5 GLY A O 17
ATOM 6549 N N . GLU A 1 6 ? 0.011 -0.802 -5.799 1.00 0.00 6 GLU A N 17
ATOM 6550 C CA . GLU A 1 6 ? -0.956 -1.733 -5.234 1.00 0.00 6 GLU A CA 17
ATOM 6551 C C . GLU A 1 6 ? -1.817 -1.025 -4.191 1.00 0.00 6 GLU A C 17
ATOM 6552 O O . GLU A 1 6 ? -1.399 -0.026 -3.593 1.00 0.00 6 GLU A O 17
ATOM 6564 N N . SER A 1 7 ? -3.020 -1.533 -4.007 1.00 0.00 7 SER A N 17
ATOM 6565 C CA . SER A 1 7 ? -3.969 -0.971 -3.075 1.00 0.00 7 SER A CA 17
ATOM 6566 C C . SER A 1 7 ? -4.013 -1.744 -1.758 1.00 0.00 7 SER A C 17
ATOM 6567 O O . SER A 1 7 ? -3.277 -2.705 -1.554 1.00 0.00 7 SER A O 17
ATOM 6575 N N . CYS A 1 8 ? -4.899 -1.308 -0.879 1.00 0.00 8 CYS A N 17
ATOM 6576 C CA . CYS A 1 8 ? -5.088 -1.936 0.421 1.00 0.00 8 CYS A CA 17
ATOM 6577 C C . CYS A 1 8 ? -6.528 -1.724 0.873 1.00 0.00 8 CYS A C 17
ATOM 6578 O O . CYS A 1 8 ? -6.793 -1.350 2.012 1.00 0.00 8 CYS A O 17
ATOM 6585 N N . VAL A 1 9 ? -7.455 -1.949 -0.054 1.00 0.00 9 VAL A N 17
ATOM 6586 C CA . VAL A 1 9 ? -8.878 -1.767 0.208 1.00 0.00 9 VAL A CA 17
ATOM 6587 C C . VAL A 1 9 ? -9.391 -2.768 1.237 1.00 0.00 9 VAL A C 17
ATOM 6588 O O . VAL A 1 9 ? -10.202 -2.435 2.098 1.00 0.00 9 VAL A O 17
ATOM 6601 N N . TYR A 1 10 ? -8.908 -3.992 1.137 1.00 0.00 10 TYR A N 17
ATOM 6602 C CA . TYR A 1 10 ? -9.307 -5.051 2.059 1.00 0.00 10 TYR A CA 17
ATOM 6603 C C . TYR A 1 10 ? -8.083 -5.728 2.654 1.00 0.00 10 TYR A C 17
ATOM 6604 O O . TYR A 1 10 ? -7.997 -5.932 3.862 1.00 0.00 10 TYR A O 17
ATOM 6622 N N . ILE A 1 11 ? -7.138 -6.076 1.797 1.00 0.00 11 ILE A N 17
ATOM 6623 C CA . ILE A 1 11 ? -5.920 -6.730 2.237 1.00 0.00 11 ILE A CA 17
ATOM 6624 C C . ILE A 1 11 ? -4.739 -5.761 2.167 1.00 0.00 11 ILE A C 17
ATOM 6625 O O . ILE A 1 11 ? -4.457 -5.187 1.116 1.00 0.00 11 ILE A O 17
ATOM 6641 N N . PRO A 1 12 ? -4.040 -5.551 3.292 1.00 0.00 12 PRO A N 17
ATOM 6642 C CA . PRO A 1 12 ? -2.897 -4.650 3.344 1.00 0.00 12 PRO A CA 17
ATOM 6643 C C . PRO A 1 12 ? -1.685 -5.246 2.643 1.00 0.00 12 PRO A C 17
ATOM 6644 O O . PRO A 1 12 ? -1.544 -6.467 2.547 1.00 0.00 12 PRO A O 17
ATOM 6655 N N . CYS A 1 13 ? -0.818 -4.381 2.154 1.00 0.00 13 CYS A N 17
ATOM 6656 C CA . CYS A 1 13 ? 0.381 -4.815 1.457 1.00 0.00 13 CYS A CA 17
ATOM 6657 C C . CYS A 1 13 ? 1.344 -5.517 2.406 1.00 0.00 13 CYS A C 17
ATOM 6658 O O . CYS A 1 13 ? 1.846 -4.917 3.356 1.00 0.00 13 CYS A O 17
ATOM 6665 N N . ILE A 1 14 ? 1.591 -6.796 2.134 1.00 0.00 14 ILE A N 17
ATOM 6666 C CA . ILE A 1 14 ? 2.487 -7.606 2.951 1.00 0.00 14 ILE A CA 17
ATOM 6667 C C . ILE A 1 14 ? 3.903 -7.039 2.918 1.00 0.00 14 ILE A C 17
ATOM 6668 O O . ILE A 1 14 ? 4.596 -6.998 3.933 1.00 0.00 14 ILE A O 17
ATOM 6684 N N . SER A 1 15 ? 4.324 -6.591 1.741 1.00 0.00 15 SER A N 17
ATOM 6685 C CA . SER A 1 15 ? 5.653 -6.019 1.564 1.00 0.00 15 SER A CA 17
ATOM 6686 C C . SER A 1 15 ? 5.732 -4.595 2.129 1.00 0.00 15 SER A C 17
ATOM 6687 O O . SER A 1 15 ? 6.624 -3.829 1.775 1.00 0.00 15 SER A O 17
ATOM 6695 N N . GLY A 1 16 ? 4.804 -4.256 3.021 1.00 0.00 16 GLY A N 17
ATOM 6696 C CA . GLY A 1 16 ? 4.784 -2.937 3.633 1.00 0.00 16 GLY A CA 17
ATOM 6697 C C . GLY A 1 16 ? 6.068 -2.609 4.370 1.00 0.00 16 GLY A C 17
ATOM 6698 O O . GLY A 1 16 ? 6.382 -1.444 4.600 1.00 0.00 16 GLY A O 17
ATOM 6702 N N . VAL A 1 17 ? 6.813 -3.646 4.732 1.00 0.00 17 VAL A N 17
ATOM 6703 C CA . VAL A 1 17 ? 8.073 -3.488 5.446 1.00 0.00 17 VAL A CA 17
ATOM 6704 C C . VAL A 1 17 ? 9.097 -2.697 4.638 1.00 0.00 17 VAL A C 17
ATOM 6705 O O . VAL A 1 17 ? 10.054 -2.162 5.193 1.00 0.00 17 VAL A O 17
ATOM 6718 N N . ILE A 1 18 ? 8.895 -2.623 3.331 1.00 0.00 18 ILE A N 17
ATOM 6719 C CA . ILE A 1 18 ? 9.818 -1.888 2.465 1.00 0.00 18 ILE A CA 17
ATOM 6720 C C . ILE A 1 18 ? 9.498 -0.392 2.454 1.00 0.00 18 ILE A C 17
ATOM 6721 O O . ILE A 1 18 ? 10.150 0.386 1.757 1.00 0.00 18 ILE A O 17
ATOM 6737 N N . GLY A 1 19 ? 8.497 0.008 3.229 1.00 0.00 19 GLY A N 17
ATOM 6738 C CA . GLY A 1 19 ? 8.123 1.407 3.287 1.00 0.00 19 GLY A CA 17
ATOM 6739 C C . GLY A 1 19 ? 6.678 1.629 2.900 1.00 0.00 19 GLY A C 17
ATOM 6740 O O . GLY A 1 19 ? 6.105 2.684 3.176 1.00 0.00 19 GLY A O 17
ATOM 6744 N N . CYS A 1 20 ? 6.094 0.635 2.251 1.00 0.00 20 CYS A N 17
ATOM 6745 C CA . CYS A 1 20 ? 4.709 0.718 1.813 1.00 0.00 20 CYS A CA 17
ATOM 6746 C C . CYS A 1 20 ? 3.755 0.779 2.998 1.00 0.00 20 CYS A C 17
ATOM 6747 O O . CYS A 1 20 ? 3.746 -0.095 3.860 1.00 0.00 20 CYS A O 17
ATOM 6754 N N . SER A 1 21 ? 2.947 1.815 3.014 1.00 0.00 21 SER A N 17
ATOM 6755 C CA . SER A 1 21 ? 1.968 2.025 4.061 1.00 0.00 21 SER A CA 17
ATOM 6756 C C . SER A 1 21 ? 0.605 2.258 3.433 1.00 0.00 21 SER A C 17
ATOM 6757 O O . SER A 1 21 ? 0.503 2.894 2.384 1.00 0.00 21 SER A O 17
ATOM 6765 N N . CYS A 1 22 ? -0.434 1.736 4.059 1.00 0.00 22 CYS A N 17
ATOM 6766 C CA . CYS A 1 22 ? -1.779 1.895 3.537 1.00 0.00 22 CYS A CA 17
ATOM 6767 C C . CYS A 1 22 ? -2.267 3.323 3.752 1.00 0.00 22 CYS A C 17
ATOM 6768 O O . CYS A 1 22 ? -2.262 3.831 4.874 1.00 0.00 22 CYS A O 17
ATOM 6775 N N . THR A 1 23 ? -2.676 3.970 2.673 1.00 0.00 23 THR A N 17
ATOM 6776 C CA . THR A 1 23 ? -3.163 5.336 2.729 1.00 0.00 23 THR A CA 17
ATOM 6777 C C . THR A 1 23 ? -4.190 5.562 1.627 1.00 0.00 23 THR A C 17
ATOM 6778 O O . THR A 1 23 ? -3.911 5.330 0.456 1.00 0.00 23 THR A O 17
ATOM 6789 N N . ASP A 1 24 ? -5.382 5.995 2.016 1.00 0.00 24 ASP A N 17
ATOM 6790 C CA . ASP A 1 24 ? -6.468 6.239 1.070 1.00 0.00 24 ASP A CA 17
ATOM 6791 C C . ASP A 1 24 ? -6.692 5.025 0.168 1.00 0.00 24 ASP A C 17
ATOM 6792 O O . ASP A 1 24 ? -6.659 5.128 -1.051 1.00 0.00 24 ASP A O 17
ATOM 6801 N N . LYS A 1 25 ? -6.914 3.881 0.803 1.00 0.00 25 LYS A N 17
ATOM 6802 C CA . LYS A 1 25 ? -7.173 2.597 0.131 1.00 0.00 25 LYS A CA 17
ATOM 6803 C C . LYS A 1 25 ? -6.028 2.130 -0.790 1.00 0.00 25 LYS A C 17
ATOM 6804 O O . LYS A 1 25 ? -6.148 1.099 -1.456 1.00 0.00 25 LYS A O 17
ATOM 6823 N N . VAL A 1 26 ? -4.906 2.843 -0.803 1.00 0.00 26 VAL A N 17
ATOM 6824 C CA . VAL A 1 26 ? -3.768 2.437 -1.635 1.00 0.00 26 VAL A CA 17
ATOM 6825 C C . VAL A 1 26 ? -2.444 2.510 -0.873 1.00 0.00 26 VAL A C 17
ATOM 6826 O O . VAL A 1 26 ? -2.253 3.365 -0.016 1.00 0.00 26 VAL A O 17
ATOM 6839 N N . CYS A 1 27 ? -1.536 1.588 -1.167 1.00 0.00 27 CYS A N 17
ATOM 6840 C CA . CYS A 1 27 ? -0.245 1.556 -0.483 1.00 0.00 27 CYS A CA 17
ATOM 6841 C C . CYS A 1 27 ? 0.752 2.554 -1.072 1.00 0.00 27 CYS A C 17
ATOM 6842 O O . CYS A 1 27 ? 1.043 2.525 -2.271 1.00 0.00 27 CYS A O 17
ATOM 6849 N N . TYR A 1 28 ? 1.312 3.400 -0.213 1.00 0.00 28 TYR A N 17
ATOM 6850 C CA . TYR A 1 28 ? 2.318 4.368 -0.633 1.00 0.00 28 TYR A CA 17
ATOM 6851 C C . TYR A 1 28 ? 3.657 4.008 -0.020 1.00 0.00 28 TYR A C 17
ATOM 6852 O O . TYR A 1 28 ? 3.730 3.588 1.128 1.00 0.00 28 TYR A O 17
ATOM 6870 N N . LEU A 1 29 ? 4.707 4.205 -0.778 1.00 0.00 29 LEU A N 17
ATOM 6871 C CA . LEU A 1 29 ? 6.053 3.938 -0.320 1.00 0.00 29 LEU A CA 17
ATOM 6872 C C . LEU A 1 29 ? 6.706 5.267 -0.012 1.00 0.00 29 LEU A C 17
ATOM 6873 O O . LEU A 1 29 ? 7.313 5.894 -0.885 1.00 0.00 29 LEU A O 17
ATOM 6889 N N . ASN A 1 30 ? 6.528 5.704 1.227 1.00 0.00 30 ASN A N 17
ATOM 6890 C CA . ASN A 1 30 ? 7.064 6.981 1.701 1.00 0.00 30 ASN A CA 17
ATOM 6891 C C . ASN A 1 30 ? 6.661 8.129 0.780 1.00 0.00 30 ASN A C 17
ATOM 6892 O O . ASN A 1 30 ? 7.380 9.117 0.648 1.00 0.00 30 ASN A O 17
ATOM 6903 N N . GLY A 1 1 ? 5.375 7.995 0.018 1.00 0.00 1 GLY A N 18
ATOM 6904 C CA . GLY A 1 1 ? 4.933 8.996 -0.924 1.00 0.00 1 GLY A CA 18
ATOM 6905 C C . GLY A 1 1 ? 4.682 8.434 -2.312 1.00 0.00 1 GLY A C 18
ATOM 6906 O O . GLY A 1 1 ? 3.760 8.873 -2.995 1.00 0.00 1 GLY A O 18
ATOM 6910 N N . THR A 1 2 ? 5.497 7.475 -2.750 1.00 0.00 2 THR A N 18
ATOM 6911 C CA . THR A 1 2 ? 5.314 6.908 -4.089 1.00 0.00 2 THR A CA 18
ATOM 6912 C C . THR A 1 2 ? 4.589 5.560 -4.040 1.00 0.00 2 THR A C 18
ATOM 6913 O O . THR A 1 2 ? 5.068 4.619 -3.427 1.00 0.00 2 THR A O 18
ATOM 6924 N N . PRO A 1 3 ? 3.417 5.456 -4.691 1.00 0.00 3 PRO A N 18
ATOM 6925 C CA . PRO A 1 3 ? 2.617 4.219 -4.715 1.00 0.00 3 PRO A CA 18
ATOM 6926 C C . PRO A 1 3 ? 3.433 2.988 -5.104 1.00 0.00 3 PRO A C 18
ATOM 6927 O O . PRO A 1 3 ? 4.181 3.007 -6.081 1.00 0.00 3 PRO A O 18
ATOM 6938 N N . CYS A 1 4 ? 3.293 1.928 -4.319 1.00 0.00 4 CYS A N 18
ATOM 6939 C CA . CYS A 1 4 ? 4.029 0.687 -4.552 1.00 0.00 4 CYS A CA 18
ATOM 6940 C C . CYS A 1 4 ? 3.255 -0.271 -5.453 1.00 0.00 4 CYS A C 18
ATOM 6941 O O . CYS A 1 4 ? 3.492 -1.476 -5.432 1.00 0.00 4 CYS A O 18
ATOM 6948 N N . GLY A 1 5 ? 2.333 0.272 -6.245 1.00 0.00 5 GLY A N 18
ATOM 6949 C CA . GLY A 1 5 ? 1.539 -0.554 -7.141 1.00 0.00 5 GLY A CA 18
ATOM 6950 C C . GLY A 1 5 ? 0.725 -1.592 -6.390 1.00 0.00 5 GLY A C 18
ATOM 6951 O O . GLY A 1 5 ? 0.536 -2.711 -6.861 1.00 0.00 5 GLY A O 18
ATOM 6955 N N . GLU A 1 6 ? 0.251 -1.207 -5.217 1.00 0.00 6 GLU A N 18
ATOM 6956 C CA . GLU A 1 6 ? -0.539 -2.083 -4.368 1.00 0.00 6 GLU A CA 18
ATOM 6957 C C . GLU A 1 6 ? -1.575 -1.252 -3.621 1.00 0.00 6 GLU A C 18
ATOM 6958 O O . GLU A 1 6 ? -1.369 -0.058 -3.391 1.00 0.00 6 GLU A O 18
ATOM 6970 N N . SER A 1 7 ? -2.686 -1.867 -3.251 1.00 0.00 7 SER A N 18
ATOM 6971 C CA . SER A 1 7 ? -3.732 -1.161 -2.536 1.00 0.00 7 SER A CA 18
ATOM 6972 C C . SER A 1 7 ? -4.251 -1.976 -1.365 1.00 0.00 7 SER A C 18
ATOM 6973 O O . SER A 1 7 ? -4.253 -3.205 -1.395 1.00 0.00 7 SER A O 18
ATOM 6981 N N . CYS A 1 8 ? -4.698 -1.271 -0.345 1.00 0.00 8 CYS A N 18
ATOM 6982 C CA . CYS A 1 8 ? -5.231 -1.894 0.857 1.00 0.00 8 CYS A CA 18
ATOM 6983 C C . CYS A 1 8 ? -6.750 -1.878 0.823 1.00 0.00 8 CYS A C 18
ATOM 6984 O O . CYS A 1 8 ? -7.409 -1.416 1.751 1.00 0.00 8 CYS A O 18
ATOM 6991 N N . VAL A 1 9 ? -7.289 -2.371 -0.283 1.00 0.00 9 VAL A N 18
ATOM 6992 C CA . VAL A 1 9 ? -8.731 -2.420 -0.494 1.00 0.00 9 VAL A CA 18
ATOM 6993 C C . VAL A 1 9 ? -9.413 -3.329 0.525 1.00 0.00 9 VAL A C 18
ATOM 6994 O O . VAL A 1 9 ? -10.488 -3.016 1.031 1.00 0.00 9 VAL A O 18
ATOM 7007 N N . TYR A 1 10 ? -8.772 -4.448 0.816 1.00 0.00 10 TYR A N 18
ATOM 7008 C CA . TYR A 1 10 ? -9.298 -5.419 1.777 1.00 0.00 10 TYR A CA 18
ATOM 7009 C C . TYR A 1 10 ? -8.172 -6.030 2.598 1.00 0.00 10 TYR A C 18
ATOM 7010 O O . TYR A 1 10 ? -8.296 -6.214 3.807 1.00 0.00 10 TYR A O 18
ATOM 7028 N N . ILE A 1 11 ? -7.076 -6.354 1.930 1.00 0.00 11 ILE A N 18
ATOM 7029 C CA . ILE A 1 11 ? -5.929 -6.956 2.590 1.00 0.00 11 ILE A CA 18
ATOM 7030 C C . ILE A 1 11 ? -4.822 -5.929 2.794 1.00 0.00 11 ILE A C 18
ATOM 7031 O O . ILE A 1 11 ? -4.720 -4.961 2.038 1.00 0.00 11 ILE A O 18
ATOM 7047 N N . PRO A 1 12 ? -3.984 -6.122 3.824 1.00 0.00 12 PRO A N 18
ATOM 7048 C CA . PRO A 1 12 ? -2.881 -5.214 4.125 1.00 0.00 12 PRO A CA 18
ATOM 7049 C C . PRO A 1 12 ? -1.792 -5.282 3.062 1.00 0.00 12 PRO A C 18
ATOM 7050 O O . PRO A 1 12 ? -1.642 -6.292 2.375 1.00 0.00 12 PRO A O 18
ATOM 7061 N N . CYS A 1 13 ? -1.050 -4.197 2.934 1.00 0.00 13 CYS A N 18
ATOM 7062 C CA . CYS A 1 13 ? 0.023 -4.104 1.954 1.00 0.00 13 CYS A CA 18
ATOM 7063 C C . CYS A 1 13 ? 1.136 -5.103 2.246 1.00 0.00 13 CYS A C 18
ATOM 7064 O O . CYS A 1 13 ? 1.744 -5.066 3.320 1.00 0.00 13 CYS A O 18
ATOM 7071 N N . ILE A 1 14 ? 1.430 -5.968 1.282 1.00 0.00 14 ILE A N 18
ATOM 7072 C CA . ILE A 1 14 ? 2.502 -6.936 1.444 1.00 0.00 14 ILE A CA 18
ATOM 7073 C C . ILE A 1 14 ? 3.838 -6.217 1.321 1.00 0.00 14 ILE A C 18
ATOM 7074 O O . ILE A 1 14 ? 4.841 -6.621 1.911 1.00 0.00 14 ILE A O 18
ATOM 7090 N N . SER A 1 15 ? 3.830 -5.125 0.562 1.00 0.00 15 SER A N 18
ATOM 7091 C CA . SER A 1 15 ? 5.020 -4.316 0.362 1.00 0.00 15 SER A CA 18
ATOM 7092 C C . SER A 1 15 ? 5.265 -3.415 1.573 1.00 0.00 15 SER A C 18
ATOM 7093 O O . SER A 1 15 ? 6.205 -2.619 1.592 1.00 0.00 15 SER A O 18
ATOM 7101 N N . GLY A 1 16 ? 4.411 -3.555 2.587 1.00 0.00 16 GLY A N 18
ATOM 7102 C CA . GLY A 1 16 ? 4.532 -2.762 3.797 1.00 0.00 16 GLY A CA 18
ATOM 7103 C C . GLY A 1 16 ? 5.887 -2.907 4.455 1.00 0.00 16 GLY A C 18
ATOM 7104 O O . GLY A 1 16 ? 6.407 -1.956 5.034 1.00 0.00 16 GLY A O 18
ATOM 7108 N N . VAL A 1 17 ? 6.459 -4.098 4.349 1.00 0.00 17 VAL A N 18
ATOM 7109 C CA . VAL A 1 17 ? 7.771 -4.387 4.924 1.00 0.00 17 VAL A CA 18
ATOM 7110 C C . VAL A 1 17 ? 8.844 -3.499 4.298 1.00 0.00 17 VAL A C 18
ATOM 7111 O O . VAL A 1 17 ? 9.860 -3.189 4.917 1.00 0.00 17 VAL A O 18
ATOM 7124 N N . ILE A 1 18 ? 8.592 -3.090 3.069 1.00 0.00 18 ILE A N 18
ATOM 7125 C CA . ILE A 1 18 ? 9.509 -2.229 2.331 1.00 0.00 18 ILE A CA 18
ATOM 7126 C C . ILE A 1 18 ? 9.378 -0.782 2.799 1.00 0.00 18 ILE A C 18
ATOM 7127 O O . ILE A 1 18 ? 10.262 0.045 2.582 1.00 0.00 18 ILE A O 18
ATOM 7143 N N . GLY A 1 19 ? 8.266 -0.491 3.449 1.00 0.00 19 GLY A N 18
ATOM 7144 C CA . GLY A 1 19 ? 8.022 0.846 3.947 1.00 0.00 19 GLY A CA 18
ATOM 7145 C C . GLY A 1 19 ? 6.698 1.393 3.461 1.00 0.00 19 GLY A C 18
ATOM 7146 O O . GLY A 1 19 ? 6.256 2.461 3.892 1.00 0.00 19 GLY A O 18
ATOM 7150 N N . CYS A 1 20 ? 6.068 0.660 2.552 1.00 0.00 20 CYS A N 18
ATOM 7151 C CA . CYS A 1 20 ? 4.787 1.066 1.991 1.00 0.00 20 CYS A CA 18
ATOM 7152 C C . CYS A 1 20 ? 3.710 1.107 3.068 1.00 0.00 20 CYS A C 18
ATOM 7153 O O . CYS A 1 20 ? 3.474 0.129 3.775 1.00 0.00 20 CYS A O 18
ATOM 7160 N N . SER A 1 21 ? 3.070 2.253 3.184 1.00 0.00 21 SER A N 18
ATOM 7161 C CA . SER A 1 21 ? 2.023 2.457 4.165 1.00 0.00 21 SER A CA 18
ATOM 7162 C C . SER A 1 21 ? 0.677 2.624 3.476 1.00 0.00 21 SER A C 18
ATOM 7163 O O . SER A 1 21 ? 0.601 3.164 2.372 1.00 0.00 21 SER A O 18
ATOM 7171 N N . CYS A 1 22 ? -0.379 2.161 4.127 1.00 0.00 22 CYS A N 18
ATOM 7172 C CA . CYS A 1 22 ? -1.717 2.271 3.572 1.00 0.00 22 CYS A CA 18
ATOM 7173 C C . CYS A 1 22 ? -2.219 3.707 3.691 1.00 0.00 22 CYS A C 18
ATOM 7174 O O . CYS A 1 22 ? -2.258 4.274 4.783 1.00 0.00 22 CYS A O 18
ATOM 7181 N N . THR A 1 23 ? -2.589 4.289 2.565 1.00 0.00 23 THR A N 18
ATOM 7182 C CA . THR A 1 23 ? -3.084 5.652 2.522 1.00 0.00 23 THR A CA 18
ATOM 7183 C C . THR A 1 23 ? -4.150 5.764 1.438 1.00 0.00 23 THR A C 18
ATOM 7184 O O . THR A 1 23 ? -3.892 5.458 0.276 1.00 0.00 23 THR A O 18
ATOM 7195 N N . ASP A 1 24 ? -5.348 6.179 1.835 1.00 0.00 24 ASP A N 18
ATOM 7196 C CA . ASP A 1 24 ? -6.474 6.319 0.910 1.00 0.00 24 ASP A CA 18
ATOM 7197 C C . ASP A 1 24 ? -6.706 5.025 0.143 1.00 0.00 24 ASP A C 18
ATOM 7198 O O . ASP A 1 24 ? -6.929 5.018 -1.070 1.00 0.00 24 ASP A O 18
ATOM 7207 N N . LYS A 1 25 ? -6.656 3.929 0.891 1.00 0.00 25 LYS A N 18
ATOM 7208 C CA . LYS A 1 25 ? -6.864 2.580 0.358 1.00 0.00 25 LYS A CA 18
ATOM 7209 C C . LYS A 1 25 ? -5.753 2.169 -0.632 1.00 0.00 25 LYS A C 18
ATOM 7210 O O . LYS A 1 25 ? -5.863 1.148 -1.319 1.00 0.00 25 LYS A O 18
ATOM 7229 N N . VAL A 1 26 ? -4.682 2.948 -0.703 1.00 0.00 26 VAL A N 18
ATOM 7230 C CA . VAL A 1 26 ? -3.570 2.646 -1.603 1.00 0.00 26 VAL A CA 18
ATOM 7231 C C . VAL A 1 26 ? -2.249 2.637 -0.835 1.00 0.00 26 VAL A C 18
ATOM 7232 O O . VAL A 1 26 ? -2.022 3.474 0.030 1.00 0.00 26 VAL A O 18
ATOM 7245 N N . CYS A 1 27 ? -1.393 1.678 -1.135 1.00 0.00 27 CYS A N 18
ATOM 7246 C CA . CYS A 1 27 ? -0.107 1.569 -0.462 1.00 0.00 27 CYS A CA 18
ATOM 7247 C C . CYS A 1 27 ? 0.920 2.517 -1.082 1.00 0.00 27 CYS A C 18
ATOM 7248 O O . CYS A 1 27 ? 1.206 2.442 -2.281 1.00 0.00 27 CYS A O 18
ATOM 7255 N N . TYR A 1 28 ? 1.484 3.401 -0.264 1.00 0.00 28 TYR A N 18
ATOM 7256 C CA . TYR A 1 28 ? 2.484 4.349 -0.737 1.00 0.00 28 TYR A CA 18
ATOM 7257 C C . TYR A 1 28 ? 3.819 4.111 -0.056 1.00 0.00 28 TYR A C 18
ATOM 7258 O O . TYR A 1 28 ? 3.886 3.881 1.149 1.00 0.00 28 TYR A O 18
ATOM 7276 N N . LEU A 1 29 ? 4.872 4.225 -0.828 1.00 0.00 29 LEU A N 18
ATOM 7277 C CA . LEU A 1 29 ? 6.225 4.078 -0.331 1.00 0.00 29 LEU A CA 18
ATOM 7278 C C . LEU A 1 29 ? 6.720 5.448 0.068 1.00 0.00 29 LEU A C 18
ATOM 7279 O O . LEU A 1 29 ? 7.354 6.152 -0.727 1.00 0.00 29 LEU A O 18
ATOM 7295 N N . ASN A 1 30 ? 6.364 5.833 1.287 1.00 0.00 30 ASN A N 18
ATOM 7296 C CA . ASN A 1 30 ? 6.716 7.139 1.849 1.00 0.00 30 ASN A CA 18
ATOM 7297 C C . ASN A 1 30 ? 6.318 8.274 0.907 1.00 0.00 30 ASN A C 18
ATOM 7298 O O . ASN A 1 30 ? 6.857 9.376 0.981 1.00 0.00 30 ASN A O 18
ATOM 7309 N N . GLY A 1 1 ? 5.447 8.409 -0.092 1.00 0.00 1 GLY A N 19
ATOM 7310 C CA . GLY A 1 1 ? 5.064 9.438 -1.030 1.00 0.00 1 GLY A CA 19
ATOM 7311 C C . GLY A 1 1 ? 4.824 8.906 -2.431 1.00 0.00 1 GLY A C 19
ATOM 7312 O O . GLY A 1 1 ? 3.941 9.391 -3.133 1.00 0.00 1 GLY A O 19
ATOM 7316 N N . THR A 1 2 ? 5.608 7.917 -2.853 1.00 0.00 2 THR A N 19
ATOM 7317 C CA . THR A 1 2 ? 5.446 7.361 -4.196 1.00 0.00 2 THR A CA 19
ATOM 7318 C C . THR A 1 2 ? 4.681 6.041 -4.154 1.00 0.00 2 THR A C 19
ATOM 7319 O O . THR A 1 2 ? 5.186 5.059 -3.636 1.00 0.00 2 THR A O 19
ATOM 7330 N N . PRO A 1 3 ? 3.452 5.999 -4.703 1.00 0.00 3 PRO A N 19
ATOM 7331 C CA . PRO A 1 3 ? 2.621 4.786 -4.716 1.00 0.00 3 PRO A CA 19
ATOM 7332 C C . PRO A 1 3 ? 3.380 3.559 -5.218 1.00 0.00 3 PRO A C 19
ATOM 7333 O O . PRO A 1 3 ? 4.032 3.603 -6.259 1.00 0.00 3 PRO A O 19
ATOM 7344 N N . CYS A 1 4 ? 3.297 2.471 -4.459 1.00 0.00 4 CYS A N 19
ATOM 7345 C CA . CYS A 1 4 ? 3.986 1.230 -4.806 1.00 0.00 4 CYS A CA 19
ATOM 7346 C C . CYS A 1 4 ? 3.178 0.409 -5.805 1.00 0.00 4 CYS A C 19
ATOM 7347 O O . CYS A 1 4 ? 3.491 -0.749 -6.071 1.00 0.00 4 CYS A O 19
ATOM 7354 N N . GLY A 1 5 ? 2.141 1.027 -6.361 1.00 0.00 5 GLY A N 19
ATOM 7355 C CA . GLY A 1 5 ? 1.298 0.352 -7.327 1.00 0.00 5 GLY A CA 19
ATOM 7356 C C . GLY A 1 5 ? 0.527 -0.797 -6.712 1.00 0.00 5 GLY A C 19
ATOM 7357 O O . GLY A 1 5 ? 0.191 -1.764 -7.393 1.00 0.00 5 GLY A O 19
ATOM 7361 N N . GLU A 1 6 ? 0.241 -0.684 -5.424 1.00 0.00 6 GLU A N 19
ATOM 7362 C CA . GLU A 1 6 ? -0.498 -1.712 -4.714 1.00 0.00 6 GLU A CA 19
ATOM 7363 C C . GLU A 1 6 ? -1.579 -1.071 -3.853 1.00 0.00 6 GLU A C 19
ATOM 7364 O O . GLU A 1 6 ? -1.479 0.100 -3.474 1.00 0.00 6 GLU A O 19
ATOM 7376 N N . SER A 1 7 ? -2.616 -1.832 -3.568 1.00 0.00 7 SER A N 19
ATOM 7377 C CA . SER A 1 7 ? -3.730 -1.339 -2.781 1.00 0.00 7 SER A CA 19
ATOM 7378 C C . SER A 1 7 ? -4.000 -2.202 -1.560 1.00 0.00 7 SER A C 19
ATOM 7379 O O . SER A 1 7 ? -3.697 -3.393 -1.533 1.00 0.00 7 SER A O 19
ATOM 7387 N N . CYS A 1 8 ? -4.588 -1.569 -0.566 1.00 0.00 8 CYS A N 19
ATOM 7388 C CA . CYS A 1 8 ? -4.941 -2.212 0.689 1.00 0.00 8 CYS A CA 19
ATOM 7389 C C . CYS A 1 8 ? -6.415 -1.966 0.999 1.00 0.00 8 CYS A C 19
ATOM 7390 O O . CYS A 1 8 ? -6.778 -1.591 2.111 1.00 0.00 8 CYS A O 19
ATOM 7397 N N . VAL A 1 9 ? -7.256 -2.154 -0.013 1.00 0.00 9 VAL A N 19
ATOM 7398 C CA . VAL A 1 9 ? -8.690 -1.930 0.124 1.00 0.00 9 VAL A CA 19
ATOM 7399 C C . VAL A 1 9 ? -9.350 -2.990 0.998 1.00 0.00 9 VAL A C 19
ATOM 7400 O O . VAL A 1 9 ? -10.124 -2.676 1.898 1.00 0.00 9 VAL A O 19
ATOM 7413 N N . TYR A 1 10 ? -9.047 -4.242 0.711 1.00 0.00 10 TYR A N 19
ATOM 7414 C CA . TYR A 1 10 ? -9.620 -5.359 1.458 1.00 0.00 10 TYR A CA 19
ATOM 7415 C C . TYR A 1 10 ? -8.633 -5.908 2.480 1.00 0.00 10 TYR A C 19
ATOM 7416 O O . TYR A 1 10 ? -8.976 -6.128 3.638 1.00 0.00 10 TYR A O 19
ATOM 7434 N N . ILE A 1 11 ? -7.408 -6.138 2.035 1.00 0.00 11 ILE A N 19
ATOM 7435 C CA . ILE A 1 11 ? -6.367 -6.672 2.898 1.00 0.00 11 ILE A CA 19
ATOM 7436 C C . ILE A 1 11 ? -5.130 -5.787 2.847 1.00 0.00 11 ILE A C 19
ATOM 7437 O O . ILE A 1 11 ? -4.912 -5.082 1.860 1.00 0.00 11 ILE A O 19
ATOM 7453 N N . PRO A 1 12 ? -4.305 -5.807 3.906 1.00 0.00 12 PRO A N 19
ATOM 7454 C CA . PRO A 1 12 ? -3.088 -5.004 3.966 1.00 0.00 12 PRO A CA 19
ATOM 7455 C C . PRO A 1 12 ? -2.068 -5.440 2.922 1.00 0.00 12 PRO A C 19
ATOM 7456 O O . PRO A 1 12 ? -2.070 -6.588 2.471 1.00 0.00 12 PRO A O 19
ATOM 7467 N N . CYS A 1 13 ? -1.213 -4.513 2.543 1.00 0.00 13 CYS A N 19
ATOM 7468 C CA . CYS A 1 13 ? -0.186 -4.766 1.543 1.00 0.00 13 CYS A CA 19
ATOM 7469 C C . CYS A 1 13 ? 0.850 -5.766 2.037 1.00 0.00 13 CYS A C 19
ATOM 7470 O O . CYS A 1 13 ? 1.427 -5.607 3.120 1.00 0.00 13 CYS A O 19
ATOM 7477 N N . ILE A 1 14 ? 1.086 -6.793 1.233 1.00 0.00 14 ILE A N 19
ATOM 7478 C CA . ILE A 1 14 ? 2.055 -7.816 1.570 1.00 0.00 14 ILE A CA 19
ATOM 7479 C C . ILE A 1 14 ? 3.471 -7.261 1.450 1.00 0.00 14 ILE A C 19
ATOM 7480 O O . ILE A 1 14 ? 3.844 -6.699 0.423 1.00 0.00 14 ILE A O 19
ATOM 7496 N N . SER A 1 15 ? 4.241 -7.414 2.521 1.00 0.00 15 SER A N 19
ATOM 7497 C CA . SER A 1 15 ? 5.618 -6.932 2.581 1.00 0.00 15 SER A CA 19
ATOM 7498 C C . SER A 1 15 ? 5.688 -5.401 2.555 1.00 0.00 15 SER A C 19
ATOM 7499 O O . SER A 1 15 ? 6.760 -4.828 2.355 1.00 0.00 15 SER A O 19
ATOM 7507 N N . GLY A 1 16 ? 4.547 -4.740 2.786 1.00 0.00 16 GLY A N 19
ATOM 7508 C CA . GLY A 1 16 ? 4.508 -3.282 2.804 1.00 0.00 16 GLY A CA 19
ATOM 7509 C C . GLY A 1 16 ? 5.487 -2.681 3.804 1.00 0.00 16 GLY A C 19
ATOM 7510 O O . GLY A 1 16 ? 5.815 -1.500 3.730 1.00 0.00 16 GLY A O 19
ATOM 7514 N N . VAL A 1 17 ? 5.969 -3.515 4.725 1.00 0.00 17 VAL A N 19
ATOM 7515 C CA . VAL A 1 17 ? 6.932 -3.102 5.747 1.00 0.00 17 VAL A CA 19
ATOM 7516 C C . VAL A 1 17 ? 8.186 -2.495 5.115 1.00 0.00 17 VAL A C 19
ATOM 7517 O O . VAL A 1 17 ? 8.947 -1.787 5.771 1.00 0.00 17 VAL A O 19
ATOM 7530 N N . ILE A 1 18 ? 8.375 -2.766 3.828 1.00 0.00 18 ILE A N 19
ATOM 7531 C CA . ILE A 1 18 ? 9.517 -2.239 3.077 1.00 0.00 18 ILE A CA 19
ATOM 7532 C C . ILE A 1 18 ? 9.543 -0.715 3.118 1.00 0.00 18 ILE A C 19
ATOM 7533 O O . ILE A 1 18 ? 10.600 -0.085 3.052 1.00 0.00 18 ILE A O 19
ATOM 7549 N N . GLY A 1 19 ? 8.370 -0.139 3.234 1.00 0.00 19 GLY A N 19
ATOM 7550 C CA . GLY A 1 19 ? 8.245 1.299 3.290 1.00 0.00 19 GLY A CA 19
ATOM 7551 C C . GLY A 1 19 ? 6.878 1.733 2.844 1.00 0.00 19 GLY A C 19
ATOM 7552 O O . GLY A 1 19 ? 6.405 2.818 3.187 1.00 0.00 19 GLY A O 19
ATOM 7556 N N . CYS A 1 20 ? 6.244 0.872 2.071 1.00 0.00 20 CYS A N 19
ATOM 7557 C CA . CYS A 1 20 ? 4.909 1.148 1.559 1.00 0.00 20 CYS A CA 19
ATOM 7558 C C . CYS A 1 20 ? 3.890 1.166 2.692 1.00 0.00 20 CYS A C 19
ATOM 7559 O O . CYS A 1 20 ? 3.710 0.187 3.413 1.00 0.00 20 CYS A O 19
ATOM 7566 N N . SER A 1 21 ? 3.233 2.294 2.843 1.00 0.00 21 SER A N 19
ATOM 7567 C CA . SER A 1 21 ? 2.237 2.468 3.883 1.00 0.00 21 SER A CA 19
ATOM 7568 C C . SER A 1 21 ? 0.847 2.563 3.284 1.00 0.00 21 SER A C 19
ATOM 7569 O O . SER A 1 21 ? 0.657 3.198 2.244 1.00 0.00 21 SER A O 19
ATOM 7577 N N . CYS A 1 22 ? -0.121 1.938 3.937 1.00 0.00 22 CYS A N 19
ATOM 7578 C CA . CYS A 1 22 ? -1.492 1.965 3.459 1.00 0.00 22 CYS A CA 19
ATOM 7579 C C . CYS A 1 22 ? -2.058 3.376 3.572 1.00 0.00 22 CYS A C 19
ATOM 7580 O O . CYS A 1 22 ? -2.296 3.877 4.669 1.00 0.00 22 CYS A O 19
ATOM 7587 N N . THR A 1 23 ? -2.256 4.014 2.430 1.00 0.00 23 THR A N 19
ATOM 7588 C CA . THR A 1 23 ? -2.780 5.364 2.385 1.00 0.00 23 THR A CA 19
ATOM 7589 C C . THR A 1 23 ? -4.083 5.392 1.598 1.00 0.00 23 THR A C 19
ATOM 7590 O O . THR A 1 23 ? -4.081 5.320 0.371 1.00 0.00 23 THR A O 19
ATOM 7601 N N . ASP A 1 24 ? -5.187 5.480 2.328 1.00 0.00 24 ASP A N 19
ATOM 7602 C CA . ASP A 1 24 ? -6.526 5.510 1.745 1.00 0.00 24 ASP A CA 19
ATOM 7603 C C . ASP A 1 24 ? -6.713 4.413 0.699 1.00 0.00 24 ASP A C 19
ATOM 7604 O O . ASP A 1 24 ? -6.962 4.684 -0.473 1.00 0.00 24 ASP A O 19
ATOM 7613 N N . LYS A 1 25 ? -6.597 3.169 1.158 1.00 0.00 25 LYS A N 19
ATOM 7614 C CA . LYS A 1 25 ? -6.768 1.971 0.323 1.00 0.00 25 LYS A CA 19
ATOM 7615 C C . LYS A 1 25 ? -5.624 1.757 -0.674 1.00 0.00 25 LYS A C 19
ATOM 7616 O O . LYS A 1 25 ? -5.644 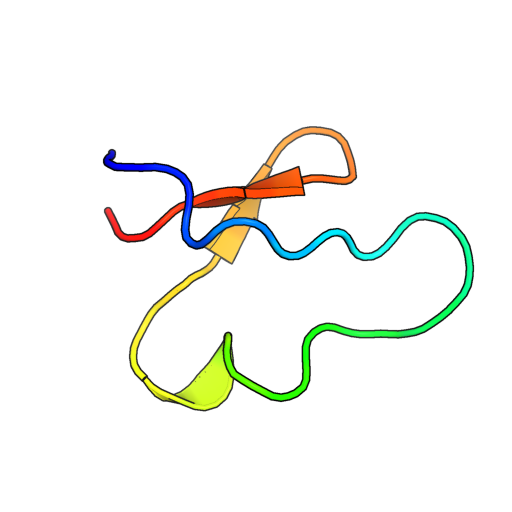0.782 -1.420 1.00 0.00 25 LYS A O 19
ATOM 7635 N N . VAL A 1 26 ? -4.631 2.639 -0.700 1.00 0.00 26 VAL A N 19
ATOM 7636 C CA . VAL A 1 26 ? -3.510 2.481 -1.633 1.00 0.00 26 VAL A CA 19
ATOM 7637 C C . VAL A 1 26 ? -2.179 2.652 -0.905 1.00 0.00 26 VAL A C 19
ATOM 7638 O O . VAL A 1 26 ? -1.979 3.632 -0.201 1.00 0.00 26 VAL A O 19
ATOM 7651 N N . CYS A 1 27 ? -1.267 1.703 -1.058 1.00 0.00 27 CYS A N 19
ATOM 7652 C CA . CYS A 1 27 ? 0.023 1.804 -0.379 1.00 0.00 27 CYS A CA 19
ATOM 7653 C C . CYS A 1 27 ? 1.004 2.712 -1.121 1.00 0.00 27 CYS A C 19
ATOM 7654 O O . CYS A 1 27 ? 1.253 2.549 -2.320 1.00 0.00 27 CYS A O 19
ATOM 7661 N N . TYR A 1 28 ? 1.568 3.662 -0.383 1.00 0.00 28 TYR A N 19
ATOM 7662 C CA . TYR A 1 28 ? 2.537 4.602 -0.929 1.00 0.00 28 TYR A CA 19
ATOM 7663 C C . TYR A 1 28 ? 3.894 4.381 -0.283 1.00 0.00 28 TYR A C 19
ATOM 7664 O O . TYR A 1 28 ? 3.987 4.092 0.908 1.00 0.00 28 TYR A O 19
ATOM 7682 N N . LEU A 1 29 ? 4.933 4.553 -1.067 1.00 0.00 29 LEU A N 19
ATOM 7683 C CA . LEU A 1 29 ? 6.296 4.412 -0.598 1.00 0.00 29 LEU A CA 19
ATOM 7684 C C . LEU A 1 29 ? 6.793 5.772 -0.157 1.00 0.00 29 LEU A C 19
ATOM 7685 O O . LEU A 1 29 ? 7.456 6.481 -0.920 1.00 0.00 29 LEU A O 19
ATOM 7701 N N . ASN A 1 30 ? 6.423 6.137 1.066 1.00 0.00 30 ASN A N 19
ATOM 7702 C CA . ASN A 1 30 ? 6.793 7.423 1.656 1.00 0.00 30 ASN A CA 19
ATOM 7703 C C . ASN A 1 30 ? 6.481 8.581 0.714 1.00 0.00 30 ASN A C 19
ATOM 7704 O O . ASN A 1 30 ? 7.163 9.604 0.717 1.00 0.00 30 ASN A O 19
ATOM 7715 N N . GLY A 1 1 ? 5.516 8.173 -0.222 1.00 0.00 1 GLY A N 20
ATOM 7716 C CA . GLY A 1 1 ? 5.127 9.121 -1.241 1.00 0.00 1 GLY A CA 20
ATOM 7717 C C . GLY A 1 1 ? 4.916 8.480 -2.601 1.00 0.00 1 GLY A C 20
ATOM 7718 O O . GLY A 1 1 ? 4.052 8.914 -3.360 1.00 0.00 1 GLY A O 20
ATOM 7722 N N . THR A 1 2 ? 5.703 7.460 -2.927 1.00 0.00 2 THR A N 20
ATOM 7723 C CA . THR A 1 2 ? 5.573 6.801 -4.224 1.00 0.00 2 THR A CA 20
ATOM 7724 C C . THR A 1 2 ? 4.728 5.531 -4.121 1.00 0.00 2 THR A C 20
ATOM 7725 O O . THR A 1 2 ? 5.147 4.564 -3.503 1.00 0.00 2 THR A O 20
ATOM 7736 N N . PRO A 1 3 ? 3.528 5.518 -4.730 1.00 0.00 3 PRO A N 20
ATOM 7737 C CA . PRO A 1 3 ? 2.630 4.354 -4.698 1.00 0.00 3 PRO A CA 20
ATOM 7738 C C . PRO A 1 3 ? 3.337 3.060 -5.094 1.00 0.00 3 PRO A C 20
ATOM 7739 O O . PRO A 1 3 ? 4.045 3.013 -6.098 1.00 0.00 3 PRO A O 20
ATOM 7750 N N . CYS A 1 4 ? 3.147 2.017 -4.294 1.00 0.00 4 CYS A N 20
ATOM 7751 C CA . CYS A 1 4 ? 3.780 0.727 -4.551 1.00 0.00 4 CYS A CA 20
ATOM 7752 C C . CYS A 1 4 ? 2.960 -0.113 -5.523 1.00 0.00 4 CYS A C 20
ATOM 7753 O O . CYS A 1 4 ? 3.138 -1.327 -5.606 1.00 0.00 4 CYS A O 20
ATOM 7760 N N . GLY A 1 5 ? 2.068 0.544 -6.257 1.00 0.00 5 GLY A N 20
ATOM 7761 C CA . GLY A 1 5 ? 1.231 -0.149 -7.219 1.00 0.00 5 GLY A CA 20
ATOM 7762 C C . GLY A 1 5 ? 0.364 -1.210 -6.574 1.00 0.00 5 GLY A C 20
ATOM 7763 O O . GLY A 1 5 ? 0.079 -2.238 -7.183 1.00 0.00 5 GLY A O 20
ATOM 7767 N N . GLU A 1 6 ? -0.055 -0.954 -5.341 1.00 0.00 6 GLU A N 20
ATOM 7768 C CA . GLU A 1 6 ? -0.895 -1.891 -4.605 1.00 0.00 6 GLU A CA 20
ATOM 7769 C C . GLU A 1 6 ? -1.744 -1.138 -3.587 1.00 0.00 6 GLU A C 20
ATOM 7770 O O . GLU A 1 6 ? -1.355 -0.068 -3.103 1.00 0.00 6 GLU A O 20
ATOM 7782 N N . SER A 1 7 ? -2.902 -1.689 -3.279 1.00 0.00 7 SER A N 20
ATOM 7783 C CA . SER A 1 7 ? -3.819 -1.080 -2.340 1.00 0.00 7 SER A CA 20
ATOM 7784 C C . SER A 1 7 ? -4.343 -2.080 -1.322 1.00 0.00 7 SER A C 20
ATOM 7785 O O . SER A 1 7 ? -4.551 -3.254 -1.619 1.00 0.00 7 SER A O 20
ATOM 7793 N N . CYS A 1 8 ? -4.569 -1.585 -0.124 1.00 0.00 8 CYS A N 20
ATOM 7794 C CA . CYS A 1 8 ? -5.080 -2.389 0.973 1.00 0.00 8 CYS A CA 20
ATOM 7795 C C . CYS A 1 8 ? -6.572 -2.140 1.164 1.00 0.00 8 CYS A C 20
ATOM 7796 O O . CYS A 1 8 ? -7.048 -1.950 2.281 1.00 0.00 8 CYS A O 20
ATOM 7803 N N . VAL A 1 9 ? -7.302 -2.130 0.055 1.00 0.00 9 VAL A N 20
ATOM 7804 C CA . VAL A 1 9 ? -8.741 -1.893 0.085 1.00 0.00 9 VAL A CA 20
ATOM 7805 C C . VAL A 1 9 ? -9.479 -3.082 0.689 1.00 0.00 9 VAL A C 20
ATOM 7806 O O . VAL A 1 9 ? -10.475 -2.923 1.392 1.00 0.00 9 VAL A O 20
ATOM 7819 N N . TYR A 1 10 ? -8.974 -4.275 0.412 1.00 0.00 10 TYR A N 20
ATOM 7820 C CA . TYR A 1 10 ? -9.572 -5.503 0.930 1.00 0.00 10 TYR A CA 20
ATOM 7821 C C . TYR A 1 10 ? -8.515 -6.369 1.601 1.00 0.00 10 TYR A C 20
ATOM 7822 O O . TYR A 1 10 ? -8.685 -6.815 2.734 1.00 0.00 10 TYR A O 20
ATOM 7840 N N . ILE A 1 11 ? -7.422 -6.604 0.892 1.00 0.00 11 ILE A N 20
ATOM 7841 C CA . ILE A 1 11 ? -6.334 -7.415 1.413 1.00 0.00 11 ILE A CA 20
ATOM 7842 C C . ILE A 1 11 ? -5.157 -6.539 1.824 1.00 0.00 11 ILE A C 20
ATOM 7843 O O . ILE A 1 11 ? -4.960 -5.459 1.267 1.00 0.00 11 ILE A O 20
ATOM 7859 N N . PRO A 1 12 ? -4.364 -6.976 2.812 1.00 0.00 12 PRO A N 20
ATOM 7860 C CA . PRO A 1 12 ? -3.213 -6.216 3.276 1.00 0.00 12 PRO A CA 20
ATOM 7861 C C . PRO A 1 12 ? -2.090 -6.221 2.253 1.00 0.00 12 PRO A C 20
ATOM 7862 O O . PRO A 1 12 ? -1.939 -7.169 1.485 1.00 0.00 12 PRO A O 20
ATOM 7873 N N . CYS A 1 13 ? -1.320 -5.155 2.250 1.00 0.00 13 CYS A N 20
ATOM 7874 C CA . CYS A 1 13 ? -0.212 -5.010 1.315 1.00 0.00 13 CYS A CA 20
ATOM 7875 C C . CYS A 1 13 ? 0.922 -5.980 1.622 1.00 0.00 13 CYS A C 20
ATOM 7876 O O . CYS A 1 13 ? 1.530 -6.531 0.706 1.00 0.00 13 CYS A O 20
ATOM 7883 N N . ILE A 1 14 ? 1.208 -6.176 2.914 1.00 0.00 14 ILE A N 20
ATOM 7884 C CA . ILE A 1 14 ? 2.280 -7.076 3.364 1.00 0.00 14 ILE A CA 20
ATOM 7885 C C . ILE A 1 14 ? 3.666 -6.488 3.064 1.00 0.00 14 ILE A C 20
ATOM 7886 O O . ILE A 1 14 ? 4.552 -6.496 3.917 1.00 0.00 14 ILE A O 20
ATOM 7902 N N . SER A 1 15 ? 3.835 -5.959 1.856 1.00 0.00 15 SER A N 20
ATOM 7903 C CA . SER A 1 15 ? 5.089 -5.348 1.427 1.00 0.00 15 SER A CA 20
ATOM 7904 C C . SER A 1 15 ? 5.342 -4.012 2.136 1.00 0.00 15 SER A C 20
ATOM 7905 O O . SER A 1 15 ? 6.251 -3.267 1.775 1.00 0.00 15 SER A O 20
ATOM 7913 N N . GLY A 1 16 ? 4.536 -3.727 3.152 1.00 0.00 16 GLY A N 20
ATOM 7914 C CA . GLY A 1 16 ? 4.675 -2.498 3.912 1.00 0.00 16 GLY A CA 20
ATOM 7915 C C . GLY A 1 16 ? 6.049 -2.335 4.533 1.00 0.00 16 GLY A C 20
ATOM 7916 O O . GLY A 1 16 ? 6.493 -1.218 4.781 1.00 0.00 16 GLY A O 20
ATOM 7920 N N . VAL A 1 17 ? 6.723 -3.454 4.776 1.00 0.00 17 VAL A N 20
ATOM 7921 C CA . VAL A 1 17 ? 8.060 -3.444 5.369 1.00 0.00 17 VAL A CA 20
ATOM 7922 C C . VAL A 1 17 ? 9.069 -2.713 4.486 1.00 0.00 17 VAL A C 20
ATOM 7923 O O . VAL A 1 17 ? 10.111 -2.264 4.955 1.00 0.00 17 VAL A O 20
ATOM 7936 N N . ILE A 1 18 ? 8.742 -2.595 3.210 1.00 0.00 18 ILE A N 20
ATOM 7937 C CA . ILE A 1 18 ? 9.605 -1.914 2.248 1.00 0.00 18 ILE A CA 20
ATOM 7938 C C . ILE A 1 18 ? 9.460 -0.400 2.379 1.00 0.00 18 ILE A C 20
ATOM 7939 O O . ILE A 1 18 ? 10.261 0.373 1.852 1.00 0.00 18 ILE A O 20
ATOM 7955 N N . GLY A 1 19 ? 8.423 0.009 3.080 1.00 0.00 19 GLY A N 20
ATOM 7956 C CA . GLY A 1 19 ? 8.157 1.417 3.271 1.00 0.00 19 GLY A CA 20
ATOM 7957 C C . GLY A 1 19 ? 6.737 1.752 2.888 1.00 0.00 19 GLY A C 20
ATOM 7958 O O . GLY A 1 19 ? 6.222 2.821 3.217 1.00 0.00 19 GLY A O 20
ATOM 7962 N N . CYS A 1 20 ? 6.107 0.823 2.182 1.00 0.00 20 CYS A N 20
ATOM 7963 C CA . CYS A 1 20 ? 4.733 0.998 1.736 1.00 0.00 20 CYS A CA 20
ATOM 7964 C C . CYS A 1 20 ? 3.788 1.110 2.927 1.00 0.00 20 CYS A C 20
ATOM 7965 O O . CYS A 1 20 ? 3.763 0.252 3.802 1.00 0.00 20 CYS A O 20
ATOM 7972 N N . SER A 1 21 ? 3.015 2.174 2.948 1.00 0.00 21 SER A N 20
ATOM 7973 C CA . SER A 1 21 ? 2.070 2.410 4.021 1.00 0.00 21 SER A CA 20
ATOM 7974 C C . SER A 1 21 ? 0.697 2.713 3.449 1.00 0.00 21 SER A C 20
ATOM 7975 O O . SER A 1 21 ? 0.581 3.405 2.434 1.00 0.00 21 SER A O 20
ATOM 7983 N N . CYS A 1 22 ? -0.335 2.187 4.091 1.00 0.00 22 CYS A N 20
ATOM 7984 C CA . CYS A 1 22 ? -1.696 2.404 3.635 1.00 0.00 22 CYS A CA 20
ATOM 7985 C C . CYS A 1 22 ? -2.070 3.882 3.687 1.00 0.00 22 CYS A C 20
ATOM 7986 O O . CYS A 1 22 ? -2.215 4.468 4.757 1.00 0.00 22 CYS A O 20
ATOM 7993 N N . THR A 1 23 ? -2.231 4.463 2.512 1.00 0.00 23 THR A N 20
ATOM 7994 C CA . THR A 1 23 ? -2.597 5.855 2.368 1.00 0.00 23 THR A CA 20
ATOM 7995 C C . THR A 1 23 ? -3.855 5.940 1.517 1.00 0.00 23 THR A C 20
ATOM 7996 O O . THR A 1 23 ? -3.814 5.693 0.312 1.00 0.00 23 THR A O 20
ATOM 8007 N N . ASP A 1 24 ? -4.972 6.250 2.159 1.00 0.00 24 ASP A N 20
ATOM 8008 C CA . ASP A 1 24 ? -6.264 6.333 1.481 1.00 0.00 24 ASP A CA 20
ATOM 8009 C C . ASP A 1 24 ? -6.553 5.032 0.732 1.00 0.00 24 ASP A C 20
ATOM 8010 O O . ASP A 1 24 ? -6.893 5.026 -0.453 1.00 0.00 24 ASP A O 20
ATOM 8019 N N . LYS A 1 25 ? -6.405 3.930 1.457 1.00 0.00 25 LYS A N 20
ATOM 8020 C CA . LYS A 1 25 ? -6.638 2.575 0.936 1.00 0.00 25 LYS A CA 20
ATOM 8021 C C . LYS A 1 25 ? -5.553 2.112 -0.042 1.00 0.00 25 LYS A C 20
ATOM 8022 O O . LYS A 1 25 ? -5.547 0.955 -0.443 1.00 0.00 25 LYS A O 20
ATOM 8041 N N . VAL A 1 26 ? -4.643 2.996 -0.429 1.00 0.00 26 VAL A N 20
ATOM 8042 C CA . VAL A 1 26 ? -3.580 2.626 -1.367 1.00 0.00 26 VAL A CA 20
ATOM 8043 C C . VAL A 1 26 ? -2.217 2.715 -0.690 1.00 0.00 26 VAL A C 20
ATOM 8044 O O . VAL A 1 26 ? -1.916 3.699 -0.029 1.00 0.00 26 VAL A O 20
ATOM 8057 N N . CYS A 1 27 ? -1.392 1.690 -0.835 1.00 0.00 27 CYS A N 20
ATOM 8058 C CA . CYS A 1 27 ? -0.081 1.700 -0.199 1.00 0.00 27 CYS A CA 20
ATOM 8059 C C . CYS A 1 27 ? 0.935 2.548 -0.959 1.00 0.00 27 CYS A C 20
ATOM 8060 O O . CYS A 1 27 ? 1.256 2.283 -2.121 1.00 0.00 27 CYS A O 20
ATOM 8067 N N . TYR A 1 28 ? 1.458 3.555 -0.270 1.00 0.00 28 TYR A N 20
ATOM 8068 C CA . TYR A 1 28 ? 2.465 4.443 -0.827 1.00 0.00 28 TYR A CA 20
ATOM 8069 C C . TYR A 1 28 ? 3.793 4.192 -0.139 1.00 0.00 28 TYR A C 20
ATOM 8070 O O . TYR A 1 28 ? 3.839 3.942 1.061 1.00 0.00 28 TYR A O 20
ATOM 8088 N N . LEU A 1 29 ? 4.858 4.286 -0.892 1.00 0.00 29 LEU A N 20
ATOM 8089 C CA . LEU A 1 29 ? 6.195 4.096 -0.365 1.00 0.00 29 LEU A CA 20
ATOM 8090 C C . LEU A 1 29 ? 6.784 5.461 -0.086 1.00 0.00 29 LEU A C 20
ATOM 8091 O O . LEU A 1 29 ? 7.470 6.042 -0.931 1.00 0.00 29 LEU A O 20
ATOM 8107 N N . ASN A 1 30 ? 6.467 5.975 1.094 1.00 0.00 30 ASN A N 20
ATOM 8108 C CA . ASN A 1 30 ? 6.925 7.292 1.533 1.00 0.00 30 ASN A CA 20
ATOM 8109 C C . ASN A 1 30 ? 6.618 8.359 0.488 1.00 0.00 30 ASN A C 20
ATOM 8110 O O . ASN A 1 30 ? 7.362 9.325 0.328 1.00 0.00 30 ASN A O 20
#

Radius of gyration: 7.48 Å; Cα contacts (8 Å, |Δi|>4): 62; chains: 1; bounding box: 19×17×12 Å

Secondary structure (DSSP, 8-state):
-EEEEEE-SSS--SGGGGS-EEETTEEEE-

Organism: Oldenlandia affinis (NCBI:txid60225)

Foldseek 3Di:
DAFPPAFQQPNDPVCCVQQFDHDVRTTGRD

Nearest PDB structures (foldseek):
  2kux-assembly1_A  TM=8.442E-01  e=6.869E-05  Oldenlandia affinis
  2kcg-assembly1_A  TM=8.880E-01  e=5.188E-04  Viola odorata
  7rn3-assembly1_A  TM=8.493E-01  e=5.576E-04  Pigea enneasperma
  7rij-assembly1_B  TM=3.987E-01  e=1.533E-03  Pigea enneasperma
  7rih-assembly1_A  TM=3.879E-01  e=1.903E-03  Pigea enneasperma